Protein AF-0000000086184528 (afdb_homodimer)

Structure (mmCIF, N/CA/C/O backbone):
data_AF-0000000086184528-model_v1
#
loop_
_entity.id
_entity.type
_entity.pdbx_description
1 polymer 'TauD/TfdA-like domain-containing protein'
#
loop_
_atom_site.group_PDB
_atom_site.id
_atom_site.type_symbol
_atom_site.label_atom_id
_atom_site.label_alt_id
_atom_site.label_comp_id
_atom_site.label_asym_id
_atom_site.label_entity_id
_atom_site.label_seq_id
_atom_site.pdbx_PDB_ins_code
_atom_site.Cartn_x
_atom_site.Cartn_y
_atom_site.Cartn_z
_atom_site.occupancy
_atom_site.B_iso_or_equiv
_atom_site.auth_seq_id
_atom_site.auth_comp_id
_atom_site.auth_asym_id
_atom_site.auth_atom_id
_atom_site.pdbx_PDB_model_num
ATOM 1 N N . MET A 1 1 ? 84.062 44.594 -37.469 1 26.33 1 MET A N 1
ATOM 2 C CA . MET A 1 1 ? 83.938 45.656 -36.469 1 26.33 1 MET A CA 1
ATOM 3 C C . MET A 1 1 ? 83.062 45.156 -35.312 1 26.33 1 MET A C 1
ATOM 5 O O . MET A 1 1 ? 81.938 44.75 -35.531 1 26.33 1 MET A O 1
ATOM 9 N N . PRO A 1 2 ? 83.625 44.625 -34.25 1 29.44 2 PRO A N 1
ATOM 10 C CA . PRO A 1 2 ? 83.188 43.688 -33.219 1 29.44 2 PRO A CA 1
ATOM 11 C C . PRO A 1 2 ? 82.25 44.312 -32.188 1 29.44 2 PRO A C 1
ATOM 13 O O . PRO A 1 2 ? 82.562 45.344 -31.594 1 29.44 2 PRO A O 1
ATOM 16 N N . SER A 1 3 ? 81.062 44.469 -32.562 1 26.14 3 SER A N 1
ATOM 17 C CA . SER A 1 3 ? 79.938 45.188 -31.953 1 26.14 3 SER A CA 1
ATOM 18 C C . SER A 1 3 ? 79.812 44.875 -30.469 1 26.14 3 SER A C 1
ATOM 20 O O . SER A 1 3 ? 80.25 43.812 -30.016 1 26.14 3 SER A O 1
ATOM 22 N N . VAL A 1 4 ? 79.562 45.906 -29.656 1 22.11 4 VAL A N 1
ATOM 23 C CA . VAL A 1 4 ? 79.5 46.5 -28.328 1 22.11 4 VAL A CA 1
ATOM 24 C C . VAL A 1 4 ? 78.562 45.75 -27.422 1 22.11 4 VAL A C 1
ATOM 26 O O . VAL A 1 4 ? 77.375 45.75 -27.641 1 22.11 4 VAL A O 1
ATOM 29 N N . ALA A 1 5 ? 78.938 44.562 -26.953 1 26.34 5 ALA A N 1
ATOM 30 C CA . ALA A 1 5 ? 78.188 43.594 -26.125 1 26.34 5 ALA A CA 1
ATOM 31 C C . ALA A 1 5 ? 77.812 44.219 -24.797 1 26.34 5 ALA A C 1
ATOM 33 O O . ALA A 1 5 ? 78.625 44.344 -23.875 1 26.34 5 ALA A O 1
ATOM 34 N N . GLN A 1 6 ? 77.25 45.531 -24.922 1 24.03 6 GLN A N 1
ATOM 35 C CA . GLN A 1 6 ? 77.062 46.219 -23.656 1 24.03 6 GLN A CA 1
ATOM 36 C C . GLN A 1 6 ? 76.375 45.344 -22.625 1 24.03 6 GLN A C 1
ATOM 38 O O . GLN A 1 6 ? 75.375 44.688 -22.953 1 24.03 6 GLN A O 1
ATOM 43 N N . THR A 1 7 ? 77.062 45 -21.594 1 26.27 7 THR A N 1
ATOM 44 C CA . THR A 1 7 ? 76.812 44.188 -20.406 1 26.27 7 THR A CA 1
ATOM 45 C C . THR A 1 7 ? 75.688 44.75 -19.562 1 26.27 7 THR A C 1
ATOM 47 O O . THR A 1 7 ? 75.75 45.844 -19.031 1 26.27 7 THR A O 1
ATOM 50 N N . ILE A 1 8 ? 74.438 44.75 -20.047 1 27.25 8 ILE A N 1
ATOM 51 C CA . ILE A 1 8 ? 73.25 45.312 -19.375 1 27.25 8 ILE A CA 1
ATOM 52 C C . ILE A 1 8 ? 73.188 44.719 -17.969 1 27.25 8 ILE A C 1
ATOM 54 O O . ILE A 1 8 ? 73 43.531 -17.812 1 27.25 8 ILE A O 1
ATOM 58 N N . THR A 1 9 ? 73.938 45.125 -17.062 1 26.94 9 THR A N 1
ATOM 59 C CA . THR A 1 9 ? 74 44.656 -15.695 1 26.94 9 THR A CA 1
ATOM 60 C C . THR A 1 9 ? 72.625 44.906 -15.016 1 26.94 9 THR A C 1
ATOM 62 O O . THR A 1 9 ? 72.375 46.031 -14.602 1 26.94 9 THR A O 1
ATOM 65 N N . GLN A 1 10 ? 71.5 44.688 -15.641 1 26.81 10 GLN A N 1
ATOM 66 C CA . GLN A 1 10 ? 70.25 45.094 -14.992 1 26.81 10 GLN A CA 1
ATOM 67 C C . GLN A 1 10 ? 70.188 44.531 -13.57 1 26.81 10 GLN A C 1
ATOM 69 O O . GLN A 1 10 ? 70.438 43.344 -13.344 1 26.81 10 GLN A O 1
ATOM 74 N N . PRO A 1 11 ? 70.438 45.375 -12.578 1 26.36 11 PRO A N 1
ATOM 75 C CA . PRO A 1 11 ? 70.375 44.906 -11.195 1 26.36 11 PRO A CA 1
ATOM 76 C C . PRO A 1 11 ? 69.125 44.125 -10.914 1 26.36 11 PRO A C 1
ATOM 78 O O . PRO A 1 11 ? 68.062 44.406 -11.508 1 26.36 11 PRO A O 1
ATOM 81 N N . LEU A 1 12 ? 69.188 42.906 -10.578 1 26.33 12 LEU A N 1
ATOM 82 C CA . LEU A 1 12 ? 68.188 41.938 -10.133 1 26.33 12 LEU A CA 1
ATOM 83 C C . LEU A 1 12 ? 67.438 42.469 -8.914 1 26.33 12 LEU A C 1
ATOM 85 O O . LEU A 1 12 ? 68 42.562 -7.828 1 26.33 12 LEU A O 1
ATOM 89 N N . GLU A 1 13 ? 66.75 43.625 -9.023 1 24.5 13 GLU A N 1
ATOM 90 C CA . GLU A 1 13 ? 66 44 -7.848 1 24.5 13 GLU A CA 1
ATOM 91 C C . GLU A 1 13 ? 65.25 42.812 -7.227 1 24.5 13 GLU A C 1
ATOM 93 O O . GLU A 1 13 ? 64.75 41.938 -7.945 1 24.5 13 GLU A O 1
ATOM 98 N N . SER A 1 14 ? 65.625 42.406 -6 1 25.77 14 SER A N 1
ATOM 99 C CA . SER A 1 14 ? 65.062 41.406 -5.059 1 25.77 14 SER A CA 1
ATOM 100 C C . SER A 1 14 ? 63.562 41.562 -4.898 1 25.77 14 SER A C 1
ATOM 102 O O . SER A 1 14 ? 63.094 42.594 -4.422 1 25.77 14 SER A O 1
ATOM 104 N N . LEU A 1 15 ? 62.75 41.188 -5.852 1 25.31 15 LEU A N 1
ATOM 105 C CA . LEU A 1 15 ? 61.312 41.156 -5.742 1 25.31 15 LEU A CA 1
ATOM 106 C C . LEU A 1 15 ? 60.875 40.5 -4.434 1 25.31 15 LEU A C 1
ATOM 108 O O . LEU A 1 15 ? 61.188 39.312 -4.203 1 25.31 15 LEU A O 1
ATOM 112 N N . SER A 1 16 ? 60.875 41.219 -3.305 1 25.23 16 SER A N 1
ATOM 113 C CA . SER A 1 16 ? 60.281 40.781 -2.047 1 25.23 16 SER A CA 1
ATOM 114 C C . SER A 1 16 ? 58.906 40.156 -2.277 1 25.23 16 SER A C 1
ATOM 116 O O . SER A 1 16 ? 58.031 40.75 -2.908 1 25.23 16 SER A O 1
ATOM 118 N N . LEU A 1 17 ? 58.844 38.844 -2.369 1 25.41 17 LEU A N 1
ATOM 119 C CA . LEU A 1 17 ? 57.719 37.906 -2.357 1 25.41 17 LEU A CA 1
ATOM 120 C C . LEU A 1 17 ? 56.688 38.312 -1.326 1 25.41 17 LEU A C 1
ATOM 122 O O . LEU A 1 17 ? 57 38.469 -0.142 1 25.41 17 LEU A O 1
ATOM 126 N N . ARG A 1 18 ? 55.5 38.938 -1.715 1 26.09 18 ARG A N 1
ATOM 127 C CA . ARG A 1 18 ? 54.25 39.438 -1.159 1 26.09 18 ARG A CA 1
ATOM 128 C C . ARG A 1 18 ? 53.75 38.5 -0.055 1 26.09 18 ARG A C 1
ATOM 130 O O . ARG A 1 18 ? 54.219 37.375 0.073 1 26.09 18 ARG A O 1
ATOM 137 N N . GLY A 1 19 ? 52.312 38.625 0.269 1 26.27 19 GLY A N 1
ATOM 138 C CA . GLY A 1 19 ? 51.281 38.688 1.276 1 26.27 19 GLY A CA 1
ATOM 139 C C . GLY A 1 19 ? 50.906 37.344 1.845 1 26.27 19 GLY A C 1
ATOM 140 O O . GLY A 1 19 ? 50.781 36.375 1.106 1 26.27 19 GLY A O 1
ATOM 141 N N . GLN A 1 20 ? 51.312 37.094 3.047 1 29.33 20 GLN A N 1
ATOM 142 C CA . GLN A 1 20 ? 50.812 36.031 3.92 1 29.33 20 GLN A CA 1
ATOM 143 C C . GLN A 1 20 ? 49.281 35.875 3.799 1 29.33 20 GLN A C 1
ATOM 145 O O . GLN A 1 20 ? 48.531 36.812 4.156 1 29.33 20 GLN A O 1
ATOM 150 N N . GLU A 1 21 ? 48.844 35.25 2.754 1 30.41 21 GLU A N 1
ATOM 151 C CA . GLU A 1 21 ? 47.438 34.906 2.822 1 30.41 21 GLU A CA 1
ATOM 152 C C . GLU A 1 21 ? 47.062 34.312 4.184 1 30.41 21 GLU A C 1
ATOM 154 O O . GLU A 1 21 ? 47.719 33.375 4.641 1 30.41 21 GLU A O 1
ATOM 159 N N . ASP A 1 22 ? 46.719 35.219 5.109 1 28.23 22 ASP A N 1
ATOM 160 C CA . ASP A 1 22 ? 46.094 34.75 6.34 1 28.23 22 ASP A CA 1
ATOM 161 C C . ASP A 1 22 ? 45.188 33.562 6.078 1 28.23 22 ASP A C 1
ATOM 163 O O . ASP A 1 22 ? 44.25 33.656 5.27 1 28.23 22 ASP A O 1
ATOM 167 N N . LYS A 1 23 ? 45.688 32.406 6.262 1 32.69 23 LYS A N 1
ATOM 168 C CA . LYS A 1 23 ? 44.875 31.188 6.461 1 32.69 23 LYS A CA 1
ATOM 169 C C . LYS A 1 23 ? 43.719 31.453 7.426 1 32.69 23 LYS A C 1
ATOM 171 O O . LYS A 1 23 ? 43.875 31.297 8.641 1 32.69 23 LYS A O 1
ATOM 176 N N . THR A 1 24 ? 43.125 32.656 7.293 1 31.44 24 THR A N 1
ATOM 177 C CA . THR A 1 24 ? 41.906 32.719 8.086 1 31.44 24 THR A CA 1
ATOM 178 C C . THR A 1 24 ? 41.188 31.375 8.07 1 31.44 24 THR A C 1
ATOM 180 O O . THR A 1 24 ? 41 30.781 7.012 1 31.44 24 THR A O 1
ATOM 183 N N . ALA A 1 25 ? 41.156 30.719 9.125 1 33.81 25 ALA A N 1
ATOM 184 C CA . ALA A 1 25 ? 40.406 29.5 9.477 1 33.81 25 ALA A CA 1
ATOM 185 C C . ALA A 1 25 ? 39 29.531 8.883 1 33.81 25 ALA A C 1
ATOM 187 O O . ALA A 1 25 ? 38.156 30.312 9.328 1 33.81 25 ALA A O 1
ATOM 188 N N . LYS A 1 26 ? 38.969 29.594 7.676 1 34.12 26 LYS A N 1
ATOM 189 C CA . LYS A 1 26 ? 37.688 29.219 7.148 1 34.12 26 LYS A CA 1
ATOM 190 C C . LYS A 1 26 ? 37.062 28.094 7.977 1 34.12 26 LYS A C 1
ATOM 192 O O . LYS A 1 26 ? 37.344 26.906 7.758 1 34.12 26 LYS A O 1
ATOM 197 N N . LYS A 1 27 ? 37.125 28.25 9.281 1 36.69 27 LYS A N 1
ATOM 198 C CA . LYS A 1 27 ? 36.188 27.297 9.906 1 36.69 27 LYS A CA 1
ATOM 199 C C . LYS A 1 27 ? 34.906 27.172 9.109 1 36.69 27 LYS A C 1
ATOM 201 O O . LYS A 1 27 ? 34.094 28.078 9.102 1 36.69 27 LYS A O 1
ATOM 206 N N . SER A 1 28 ? 34.844 26.734 7.996 1 40.84 28 SER A N 1
ATOM 207 C CA . SER A 1 28 ? 33.781 26.422 7.059 1 40.84 28 SER A CA 1
ATOM 208 C C . SER A 1 28 ? 32.562 25.859 7.781 1 40.84 28 SER A C 1
ATOM 210 O O . SER A 1 28 ? 32.594 24.75 8.32 1 40.84 28 SER A O 1
ATOM 212 N N . SER A 1 29 ? 31.875 26.391 8.664 1 48.47 29 SER A N 1
ATOM 213 C CA . SER A 1 29 ? 30.625 25.906 9.25 1 48.47 29 SER A CA 1
ATOM 214 C C . SER A 1 29 ? 29.797 25.141 8.227 1 48.47 29 SER A C 1
ATOM 216 O O . SER A 1 29 ? 29.266 25.734 7.285 1 48.47 29 SER A O 1
ATOM 218 N N . THR A 1 30 ? 30.141 24.062 7.715 1 61.88 30 THR A N 1
ATOM 219 C CA . THR A 1 30 ? 29.734 23.25 6.574 1 61.88 30 THR A CA 1
ATOM 220 C C . THR A 1 30 ? 28.234 22.953 6.641 1 61.88 30 THR A C 1
ATOM 222 O O . THR A 1 30 ? 27.797 22.109 7.41 1 61.88 30 THR A O 1
ATOM 225 N N . SER A 1 31 ? 27.375 23.891 6.383 1 84.44 31 SER A N 1
ATOM 226 C CA . SER A 1 31 ? 25.922 23.766 6.262 1 84.44 31 SER A CA 1
ATOM 227 C C . SER A 1 31 ? 25.547 22.578 5.387 1 84.44 31 SER A C 1
ATOM 229 O O . SER A 1 31 ? 26.156 22.344 4.348 1 84.44 31 SER A O 1
ATOM 231 N N . LEU A 1 32 ? 24.672 21.75 5.938 1 93 32 LEU A N 1
ATOM 232 C CA . LEU A 1 32 ? 24.156 20.625 5.172 1 93 32 LEU A CA 1
ATOM 233 C C . LEU A 1 32 ? 23.234 21.094 4.051 1 93 32 LEU A C 1
ATOM 235 O O . LEU A 1 32 ? 22.844 20.297 3.188 1 93 32 LEU A O 1
ATOM 239 N N . PHE A 1 33 ? 22.969 22.391 4.039 1 96.75 33 PHE A N 1
ATOM 240 C CA . PHE A 1 33 ? 22.031 22.953 3.076 1 96.75 33 PHE A CA 1
ATOM 241 C C . PHE A 1 33 ? 22.75 23.797 2.043 1 96.75 33 PHE A C 1
ATOM 243 O O . PHE A 1 33 ? 23.969 23.984 2.125 1 96.75 33 PHE A O 1
ATOM 250 N N . ASP A 1 34 ? 22.031 24.297 0.979 1 94.94 34 ASP A N 1
ATOM 251 C CA . ASP A 1 34 ? 22.625 25.047 -0.115 1 94.94 34 ASP A CA 1
ATOM 252 C C . ASP A 1 34 ? 22.797 26.516 0.257 1 94.94 34 ASP A C 1
ATOM 254 O O . ASP A 1 34 ? 22.953 27.375 -0.618 1 94.94 34 ASP A O 1
ATOM 258 N N . GLY A 1 35 ? 22.828 26.891 1.453 1 94.5 35 GLY A N 1
ATOM 259 C CA . GLY A 1 35 ? 22.922 28.25 1.982 1 94.5 35 GLY A CA 1
ATOM 260 C C . GLY A 1 35 ? 22.219 28.406 3.314 1 94.5 35 GLY A C 1
ATOM 261 O O . GLY A 1 35 ? 21.969 27.422 4.016 1 94.5 35 GLY A O 1
ATOM 262 N N . GLU A 1 36 ? 22.031 29.688 3.646 1 95.06 36 GLU A N 1
ATOM 263 C CA . GLU A 1 36 ? 21.312 29.969 4.883 1 95.06 36 GLU A CA 1
ATOM 264 C C . GLU A 1 36 ? 19.812 29.875 4.684 1 95.06 36 GLU A C 1
ATOM 266 O O . GLU A 1 36 ? 19.25 30.5 3.791 1 95.06 36 GLU A O 1
ATOM 271 N N . LEU A 1 37 ? 19.203 29.109 5.508 1 97.19 37 LEU A N 1
ATOM 272 C CA . LEU A 1 37 ? 17.75 28.922 5.43 1 97.19 37 LEU A CA 1
ATOM 273 C C . LEU A 1 37 ? 17.016 30.094 6.051 1 97.19 37 LEU A C 1
ATOM 275 O O . LEU A 1 37 ? 17.5 30.703 7.008 1 97.19 37 LEU A O 1
ATOM 279 N N . GLN A 1 38 ? 15.828 30.391 5.516 1 96.12 38 GLN A N 1
ATOM 280 C CA . GLN A 1 38 ? 14.961 31.422 6.07 1 96.12 38 GLN A CA 1
ATOM 281 C C . GLN A 1 38 ? 14.609 31.125 7.523 1 96.12 38 GLN A C 1
ATOM 283 O O . GLN A 1 38 ? 14.477 32.031 8.336 1 96.12 38 GLN A O 1
ATOM 288 N N . VAL A 1 39 ? 14.336 29.875 7.797 1 97 39 VAL A N 1
ATOM 289 C CA . VAL A 1 39 ? 14.023 29.391 9.141 1 97 39 VAL A CA 1
ATOM 290 C C . VAL A 1 39 ? 15.055 28.344 9.562 1 97 39 VAL A C 1
ATOM 292 O O . VAL A 1 39 ? 15.32 27.391 8.828 1 97 39 VAL A O 1
ATOM 295 N N . LYS A 1 40 ? 15.68 28.547 10.727 1 96.5 40 LYS A N 1
ATOM 296 C CA . LYS A 1 40 ? 16.656 27.594 11.234 1 96.5 40 LYS A CA 1
ATOM 297 C C . LYS A 1 40 ? 15.969 26.281 11.648 1 96.5 40 LYS A C 1
ATOM 299 O O . LYS A 1 40 ? 15.039 26.297 12.461 1 96.5 40 LYS A O 1
ATOM 304 N N . PRO A 1 41 ? 16.391 25.172 11.141 1 97.5 41 PRO A N 1
ATOM 305 C CA . PRO A 1 41 ? 15.789 23.906 11.523 1 97.5 41 PRO A CA 1
ATOM 306 C C . PRO A 1 41 ? 15.969 23.578 13.008 1 97.5 41 PRO A C 1
ATOM 308 O O . PRO A 1 41 ? 16.953 24.016 13.617 1 97.5 41 PRO A O 1
ATOM 311 N N . LEU A 1 42 ? 15.023 22.875 13.477 1 98.06 42 LEU A N 1
ATOM 312 C CA . LEU A 1 42 ? 15.133 22.422 14.859 1 98.06 42 LEU A CA 1
ATOM 313 C C . LEU A 1 42 ? 16.109 21.25 14.969 1 98.06 42 LEU A C 1
ATOM 315 O O . LEU A 1 42 ? 16.297 20.5 14.008 1 98.06 42 LEU A O 1
ATOM 319 N N . GLU A 1 43 ? 16.719 21.141 16.156 1 96.81 43 GLU A N 1
ATOM 320 C CA . GLU A 1 43 ? 17.641 20.031 16.422 1 96.81 43 GLU A CA 1
ATOM 321 C C . GLU A 1 43 ? 17.125 19.156 17.562 1 96.81 43 GLU A C 1
ATOM 323 O O . GLU A 1 43 ? 16.562 19.656 18.531 1 96.81 43 GLU A O 1
ATOM 328 N N . PHE A 1 44 ? 17.391 17.922 17.391 1 97.12 44 PHE A N 1
ATOM 329 C CA . PHE A 1 44 ? 17.016 16.984 18.453 1 97.12 44 PHE A CA 1
ATOM 330 C C . PHE A 1 44 ? 17.734 17.328 19.75 1 97.12 44 PHE A C 1
ATOM 332 O O . PHE A 1 44 ? 18.922 17.672 19.734 1 97.12 44 PHE A O 1
ATOM 339 N N . SER A 1 45 ? 17.062 17.234 20.812 1 97.25 45 SER A N 1
ATOM 340 C CA . SER A 1 45 ? 17.672 17.469 22.125 1 97.25 45 SER A CA 1
ATOM 341 C C . SER A 1 45 ? 18.281 16.188 22.688 1 97.25 45 SER A C 1
ATOM 343 O O . SER A 1 45 ? 19.094 16.234 23.594 1 97.25 45 SER A O 1
ATOM 345 N N . GLY A 1 46 ? 17.766 15.008 22.188 1 96.88 46 GLY A N 1
ATOM 346 C CA . GLY A 1 46 ? 18.172 13.719 22.719 1 96.88 46 GLY A CA 1
ATOM 347 C C . GLY A 1 46 ? 17.219 13.172 23.766 1 96.88 46 GLY A C 1
ATOM 348 O O . GLY A 1 46 ? 17.391 12.055 24.25 1 96.88 46 GLY A O 1
ATOM 349 N N . ALA A 1 47 ? 16.203 13.891 24.062 1 97.88 47 ALA A N 1
ATOM 350 C CA . ALA A 1 47 ? 15.258 13.5 25.094 1 97.88 47 ALA A CA 1
ATOM 351 C C . ALA A 1 47 ? 14.438 12.289 24.672 1 97.88 47 ALA A C 1
ATOM 353 O O . ALA A 1 47 ? 13.867 11.586 25.516 1 97.88 47 ALA A O 1
ATOM 354 N N . LEU A 1 48 ? 14.312 12.047 23.375 1 97.88 48 LEU A N 1
ATOM 355 C CA . LEU A 1 48 ? 13.539 10.938 22.828 1 97.88 48 LEU A CA 1
ATOM 356 C C . LEU A 1 48 ? 14.445 9.773 22.453 1 97.88 48 LEU A C 1
ATOM 358 O O . LEU A 1 48 ? 14.391 9.273 21.328 1 97.88 48 LEU A O 1
ATOM 362 N N . SER A 1 49 ? 15.18 9.312 23.391 1 96.44 49 SER A N 1
ATOM 363 C CA . SER A 1 49 ? 16.094 8.211 23.125 1 96.44 49 SER A CA 1
ATOM 364 C C . SER A 1 49 ? 15.344 6.918 22.828 1 96.44 49 SER A C 1
ATOM 366 O O . SER A 1 49 ? 14.297 6.664 23.422 1 96.44 49 SER A O 1
ATOM 368 N N . GLU A 1 50 ? 15.914 6.086 22.016 1 93.94 50 GLU A N 1
ATOM 369 C CA . GLU A 1 50 ? 15.266 4.832 21.641 1 93.94 50 GLU A CA 1
ATOM 370 C C . GLU A 1 50 ? 15.203 3.865 22.812 1 93.94 50 GLU A C 1
ATOM 372 O O . GLU A 1 50 ? 14.305 3.023 22.891 1 93.94 50 GLU A O 1
ATOM 377 N N . SER A 1 51 ? 16.141 3.959 23.703 1 95.12 51 SER A N 1
ATOM 378 C CA . SER A 1 51 ? 16.141 3.104 24.891 1 95.12 51 SER A CA 1
ATOM 379 C C . SER A 1 51 ? 14.969 3.418 25.797 1 95.12 51 SER A C 1
ATOM 381 O O . SER A 1 51 ? 14.336 2.508 26.344 1 95.12 51 SER A O 1
ATOM 383 N N . GLN A 1 52 ? 14.664 4.691 25.953 1 95.25 52 GLN A N 1
ATOM 384 C CA . GLN A 1 52 ? 13.57 5.113 26.828 1 95.25 52 GLN A CA 1
ATOM 385 C C . GLN A 1 52 ? 12.234 5.102 26.094 1 95.25 52 GLN A C 1
ATOM 387 O O . GLN A 1 52 ? 11.188 4.879 26.703 1 95.25 52 GLN A O 1
ATOM 392 N N . TYR A 1 53 ? 12.312 5.348 24.859 1 97.94 53 TYR A N 1
ATOM 393 C CA . TYR A 1 53 ? 11.125 5.387 24.016 1 97.94 53 TYR A CA 1
ATOM 394 C C . TYR A 1 53 ? 11.289 4.492 22.797 1 97.94 53 TYR A C 1
ATOM 396 O O . TYR A 1 53 ? 11.375 4.98 21.656 1 97.94 53 TYR A O 1
ATOM 404 N N . PRO A 1 54 ? 11.227 3.223 23.062 1 97.75 54 PRO A N 1
ATOM 405 C CA . PRO A 1 54 ? 11.453 2.268 21.984 1 97.75 54 PRO A CA 1
ATOM 406 C C . PRO A 1 54 ? 10.422 2.383 20.859 1 97.75 54 PRO A C 1
ATOM 408 O O . PRO A 1 54 ? 9.242 2.639 21.141 1 97.75 54 PRO A O 1
ATOM 411 N N . ARG A 1 55 ? 10.883 2.23 19.672 1 97.25 55 ARG A N 1
ATOM 412 C CA . ARG A 1 55 ? 10.047 2.344 18.484 1 97.25 55 ARG A CA 1
ATOM 413 C C . ARG A 1 55 ? 10.641 1.551 17.312 1 97.25 55 ARG A C 1
ATOM 415 O O . ARG A 1 55 ? 11.812 1.171 17.359 1 97.25 55 ARG A O 1
ATOM 422 N N . GLU A 1 56 ? 9.781 1.264 16.406 1 96 56 GLU A N 1
ATOM 423 C CA . GLU A 1 56 ? 10.188 0.514 15.211 1 96 56 GLU A CA 1
ATOM 424 C C . GLU A 1 56 ? 9.945 1.319 13.938 1 96 56 GLU A C 1
ATOM 426 O O . GLU A 1 56 ? 8.93 2.002 13.812 1 96 56 GLU A O 1
ATOM 431 N N . GLU A 1 57 ? 10.945 1.314 13.07 1 96.44 57 GLU A N 1
ATOM 432 C CA . GLU A 1 57 ? 10.781 1.893 11.742 1 96.44 57 GLU A CA 1
ATOM 433 C C . GLU A 1 57 ? 9.859 1.037 10.875 1 96.44 57 GLU A C 1
ATOM 435 O O . GLU A 1 57 ? 10.094 -0.161 10.703 1 96.44 57 GLU A O 1
ATOM 440 N N . LEU A 1 58 ? 8.844 1.616 10.312 1 96.81 58 LEU A N 1
ATOM 441 C CA . LEU A 1 58 ? 7.883 0.85 9.531 1 96.81 58 LEU A CA 1
ATOM 442 C C . LEU A 1 58 ? 8.359 0.689 8.086 1 96.81 58 LEU A C 1
ATOM 444 O O . LEU A 1 58 ? 8.211 -0.384 7.5 1 96.81 58 LEU A O 1
ATOM 448 N N . THR A 1 59 ? 8.859 1.695 7.449 1 97 59 THR A N 1
ATOM 449 C CA . THR A 1 59 ? 9.547 1.695 6.164 1 97 59 THR A CA 1
ATOM 450 C C . THR A 1 59 ? 10.727 2.664 6.18 1 97 59 THR A C 1
ATOM 452 O O . THR A 1 59 ? 10.758 3.596 6.988 1 97 59 THR A O 1
ATOM 455 N N . PRO A 1 60 ? 11.648 2.447 5.27 1 96.31 60 PRO A N 1
ATOM 456 C CA . PRO A 1 60 ? 12.734 3.428 5.199 1 96.31 60 PRO A CA 1
ATOM 457 C C . PRO A 1 60 ? 12.242 4.828 4.848 1 96.31 60 PRO A C 1
ATOM 459 O O . PRO A 1 60 ? 12.82 5.82 5.305 1 96.31 60 PRO A O 1
ATOM 462 N N . ALA A 1 61 ? 11.148 4.918 4.145 1 97.44 61 ALA A N 1
ATOM 463 C CA . ALA A 1 61 ? 10.672 6.195 3.619 1 97.44 61 ALA A CA 1
ATOM 464 C C . ALA A 1 61 ? 9.93 6.988 4.691 1 97.44 61 ALA A C 1
ATOM 466 O O . ALA A 1 61 ? 10.016 8.219 4.734 1 97.44 61 ALA A O 1
ATOM 467 N N . LEU A 1 62 ? 9.148 6.316 5.5 1 98 62 LEU A N 1
ATOM 468 C CA . LEU A 1 62 ? 8.359 7.047 6.488 1 98 62 LEU A CA 1
ATOM 469 C C . LEU A 1 62 ? 7.82 6.102 7.555 1 98 62 LEU A C 1
ATOM 471 O O . LEU A 1 62 ? 7.828 4.883 7.371 1 98 62 LEU A O 1
ATOM 475 N N . GLY A 1 63 ? 7.5 6.699 8.688 1 98.44 63 GLY A N 1
ATOM 476 C CA . GLY A 1 63 ? 6.703 6.004 9.688 1 98.44 63 GLY A CA 1
ATOM 477 C C . GLY A 1 63 ? 7.539 5.383 10.789 1 98.44 63 GLY A C 1
ATOM 478 O O . GLY A 1 63 ? 8.461 4.613 10.516 1 98.44 63 GLY A O 1
ATOM 479 N N . GLU A 1 64 ? 7.23 5.711 12.008 1 98.25 64 GLU A N 1
ATOM 480 C CA . GLU A 1 64 ? 7.715 5.055 13.219 1 98.25 64 GLU A CA 1
ATOM 481 C C . GLU A 1 64 ? 6.559 4.66 14.133 1 98.25 64 GLU A C 1
ATOM 483 O O . GLU A 1 64 ? 5.582 5.398 14.266 1 98.25 64 GLU A O 1
ATOM 488 N N . ARG A 1 65 ? 6.66 3.498 14.648 1 98.56 65 ARG A N 1
ATOM 489 C CA . ARG A 1 65 ? 5.656 3.062 15.617 1 98.56 65 ARG A CA 1
ATOM 490 C C . ARG A 1 65 ? 6.277 2.834 16.984 1 98.56 65 ARG A C 1
ATOM 492 O O . ARG A 1 65 ? 7.16 1.985 17.141 1 98.56 65 ARG A O 1
ATOM 499 N N . PHE A 1 66 ? 5.812 3.625 17.953 1 98.75 66 PHE A N 1
ATOM 500 C CA . PHE A 1 66 ? 6.285 3.471 19.328 1 98.75 66 PHE A CA 1
ATOM 501 C C . PHE A 1 66 ? 5.711 2.207 19.953 1 98.75 66 PHE A C 1
ATOM 503 O O . PHE A 1 66 ? 4.582 1.812 19.656 1 98.75 66 PHE A O 1
ATOM 510 N N . ASP A 1 67 ? 6.492 1.632 20.875 1 96.94 67 ASP A N 1
ATOM 511 C CA . ASP A 1 67 ? 6.035 0.463 21.625 1 96.94 67 ASP A CA 1
ATOM 512 C C . ASP A 1 67 ? 4.824 0.801 22.484 1 96.94 67 ASP A C 1
ATOM 514 O O . ASP A 1 67 ? 4.621 1.959 22.859 1 96.94 67 ASP A O 1
ATOM 518 N N . ALA A 1 68 ? 4.105 -0.239 22.812 1 94.81 68 ALA A N 1
ATOM 519 C CA . ALA A 1 68 ? 2.859 -0.069 23.562 1 94.81 68 ALA A CA 1
ATOM 520 C C . ALA A 1 68 ? 3.121 0.559 24.938 1 94.81 68 ALA A C 1
ATOM 522 O O . ALA A 1 68 ? 2.24 1.206 25.5 1 94.81 68 ALA A O 1
ATOM 523 N N . GLY A 1 69 ? 4.305 0.417 25.391 1 95.56 69 GLY A N 1
ATOM 524 C CA . GLY A 1 69 ? 4.645 0.951 26.703 1 95.56 69 GLY A CA 1
ATOM 525 C C . GLY A 1 69 ? 4.871 2.451 26.688 1 95.56 69 GLY A C 1
ATOM 526 O O . GLY A 1 69 ? 4.898 3.084 27.75 1 95.56 69 GLY A O 1
ATOM 527 N N . VAL A 1 70 ? 5.07 3.053 25.547 1 97.88 70 VAL A N 1
ATOM 528 C CA . VAL A 1 70 ? 5.246 4.496 25.438 1 97.88 70 VAL A CA 1
ATOM 529 C C . VAL A 1 70 ? 3.887 5.191 25.484 1 97.88 70 VAL A C 1
ATOM 531 O O . VAL A 1 70 ? 3.121 5.129 24.516 1 97.88 70 VAL A O 1
ATOM 534 N N . ARG A 1 71 ? 3.635 5.934 26.578 1 97.19 71 ARG A N 1
ATOM 535 C CA . ARG A 1 71 ? 2.318 6.512 26.828 1 97.19 71 ARG A CA 1
ATOM 536 C C . ARG A 1 71 ? 2.355 8.031 26.703 1 97.19 71 ARG A C 1
ATOM 538 O O . ARG A 1 71 ? 3.064 8.703 27.453 1 97.19 71 ARG A O 1
ATOM 545 N N . LEU A 1 72 ? 1.54 8.555 25.844 1 97.88 72 LEU A N 1
ATOM 546 C CA . LEU A 1 72 ? 1.472 9.992 25.625 1 97.88 72 LEU A CA 1
ATOM 547 C C . LEU A 1 72 ? 0.975 10.711 26.875 1 97.88 72 LEU A C 1
ATOM 549 O O . LEU A 1 72 ? 1.444 11.805 27.188 1 97.88 72 LEU A O 1
ATOM 553 N N . LYS A 1 73 ? 0.039 10.117 27.531 1 96.62 73 LYS A N 1
ATOM 554 C CA . LYS A 1 73 ? -0.502 10.711 28.75 1 96.62 73 LYS A CA 1
ATOM 555 C C . LYS A 1 73 ? 0.593 10.93 29.797 1 96.62 73 LYS A C 1
ATOM 557 O O . LYS A 1 73 ? 0.591 11.938 30.5 1 96.62 73 LYS A O 1
ATOM 562 N N . GLU A 1 74 ? 1.468 9.969 29.938 1 96 74 GLU A N 1
ATOM 563 C CA . GLU A 1 74 ? 2.582 10.078 30.875 1 96 74 GLU A CA 1
ATOM 564 C C . GLU A 1 74 ? 3.539 11.195 30.469 1 96 74 GLU A C 1
ATOM 566 O O . GLU A 1 74 ? 4.07 11.914 31.328 1 96 74 GLU A O 1
ATOM 571 N N . ILE A 1 75 ? 3.764 11.328 29.188 1 96.88 75 ILE A N 1
ATOM 572 C CA . ILE A 1 75 ? 4.625 12.391 28.688 1 96.88 75 ILE A CA 1
ATOM 573 C C . ILE A 1 75 ? 4.004 13.75 29 1 96.88 75 ILE A C 1
ATOM 575 O O . ILE A 1 75 ? 4.695 14.664 29.453 1 96.88 75 ILE A O 1
ATOM 579 N N . LEU A 1 76 ? 2.709 13.906 28.828 1 95.81 76 LEU A N 1
ATOM 580 C CA . LEU A 1 76 ? 1.988 15.148 29.078 1 95.81 76 LEU A CA 1
ATOM 581 C C . LEU A 1 76 ? 1.994 15.5 30.562 1 95.81 76 LEU A C 1
ATOM 583 O O . LEU A 1 76 ? 1.815 16.672 30.922 1 95.81 76 LEU A O 1
ATOM 587 N N . ALA A 1 77 ? 2.193 14.516 31.453 1 95.75 77 ALA A N 1
ATOM 588 C CA . ALA A 1 77 ? 2.139 14.719 32.906 1 95.75 77 ALA A CA 1
ATOM 589 C C . ALA A 1 77 ? 3.508 15.102 33.438 1 95.75 77 ALA A C 1
ATOM 591 O O . ALA A 1 77 ? 3.625 15.508 34.594 1 95.75 77 ALA A O 1
ATOM 592 N N . LEU A 1 78 ? 4.504 15.016 32.656 1 96.88 78 LEU A N 1
ATOM 593 C CA . LEU A 1 78 ? 5.848 15.359 33.094 1 96.88 78 LEU A CA 1
ATOM 594 C C 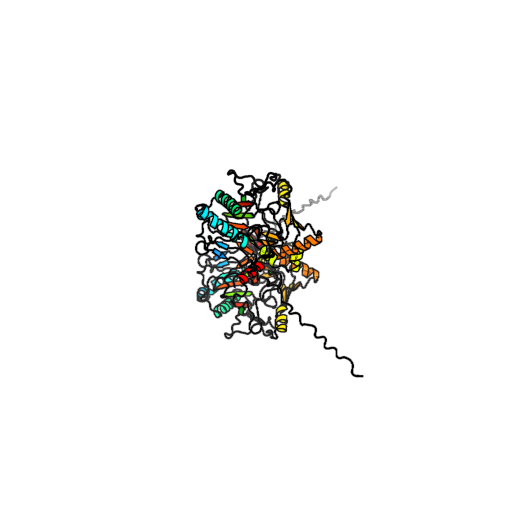. LEU A 1 78 ? 5.961 16.859 33.375 1 96.88 78 LEU A C 1
ATOM 596 O O . LEU A 1 78 ? 5.164 17.641 32.875 1 96.88 78 LEU A O 1
ATOM 600 N N . PRO A 1 79 ? 7.004 17.203 34.188 1 97.62 79 PRO A N 1
ATOM 601 C CA . PRO A 1 79 ? 7.277 18.641 34.312 1 97.62 79 PRO A CA 1
ATOM 602 C C . PRO A 1 79 ? 7.484 19.312 32.969 1 97.62 79 PRO A C 1
ATOM 604 O O . PRO A 1 79 ? 8.062 18.719 32.062 1 97.62 79 PRO A O 1
ATOM 607 N N . LYS A 1 80 ? 7.078 20.484 32.875 1 96.44 80 LYS A N 1
ATOM 608 C CA . LYS A 1 80 ? 6.969 21.188 31.594 1 96.44 80 LYS A CA 1
ATOM 609 C C . LYS A 1 80 ? 8.273 21.109 30.812 1 96.44 80 LYS A C 1
ATOM 611 O O . LYS A 1 80 ? 8.273 20.75 29.641 1 96.44 80 LYS A O 1
ATOM 616 N N . GLU A 1 81 ? 9.367 21.406 31.406 1 96.75 81 GLU A N 1
ATOM 617 C CA . GLU A 1 81 ? 10.648 21.438 30.719 1 96.75 81 GLU A CA 1
ATOM 618 C C . GLU A 1 81 ? 11 20.078 30.156 1 96.75 81 GLU A C 1
ATOM 620 O O . GLU A 1 81 ? 11.438 19.953 29 1 96.75 81 GLU A O 1
ATOM 625 N N . GLU A 1 82 ? 10.797 19.078 31 1 96.88 82 GLU A N 1
ATOM 626 C CA . GLU A 1 82 ? 11.094 17.703 30.578 1 96.88 82 GLU A CA 1
ATOM 627 C C . GLU A 1 82 ? 10.133 17.234 29.5 1 96.88 82 GLU A C 1
ATOM 629 O O . GLU A 1 82 ? 10.555 16.672 28.484 1 96.88 82 GLU A O 1
ATOM 634 N N . GLY A 1 83 ? 8.906 17.484 29.719 1 97.69 83 GLY A N 1
ATOM 635 C CA . GLY A 1 83 ? 7.895 17.125 28.75 1 97.69 83 GLY A CA 1
ATOM 636 C C . GLY A 1 83 ? 8.07 17.828 27.406 1 97.69 83 GLY A C 1
ATOM 637 O O . GLY A 1 83 ? 7.945 17.203 26.359 1 97.69 83 GLY A O 1
ATOM 638 N N . ASP A 1 84 ? 8.406 19.078 27.516 1 98.31 84 ASP A N 1
ATOM 639 C CA . ASP A 1 84 ? 8.594 19.875 26.312 1 98.31 84 ASP A CA 1
ATOM 640 C C . ASP A 1 84 ? 9.773 19.359 25.484 1 98.31 84 ASP A C 1
ATOM 642 O O . ASP A 1 84 ? 9.734 19.391 24.25 1 98.31 84 ASP A O 1
ATOM 646 N N . ALA A 1 85 ? 10.789 18.938 26.156 1 98.5 85 ALA A N 1
ATOM 647 C CA . ALA A 1 85 ? 11.945 18.422 25.438 1 98.5 85 ALA A CA 1
ATOM 648 C C . ALA A 1 85 ? 11.578 17.172 24.641 1 98.5 85 ALA A C 1
ATOM 650 O O . ALA A 1 85 ? 11.977 17.016 23.484 1 98.5 85 ALA A O 1
ATOM 651 N N . ILE A 1 86 ? 10.82 16.312 25.234 1 98.56 86 ILE A N 1
ATOM 652 C CA . ILE A 1 86 ? 10.391 15.078 24.594 1 98.56 86 ILE A CA 1
ATOM 653 C C . ILE A 1 86 ? 9.445 15.398 23.438 1 98.56 86 ILE A C 1
ATOM 655 O O . ILE A 1 86 ? 9.625 14.898 22.312 1 98.56 86 ILE A O 1
ATOM 659 N N . LEU A 1 87 ? 8.508 16.25 23.688 1 98.75 87 LEU A N 1
ATOM 660 C CA . LEU A 1 87 ? 7.512 16.578 22.672 1 98.75 87 LEU A CA 1
ATOM 661 C C . LEU A 1 87 ? 8.148 17.312 21.5 1 98.75 87 LEU A C 1
ATOM 663 O O . LEU A 1 87 ? 7.73 17.156 20.344 1 98.75 87 LEU A O 1
ATOM 667 N N . ARG A 1 88 ? 9.078 18.156 21.766 1 98.75 88 ARG A N 1
ATOM 668 C CA . ARG A 1 88 ? 9.805 18.812 20.688 1 98.75 88 ARG A CA 1
ATOM 669 C C . ARG A 1 88 ? 10.523 17.797 19.812 1 98.75 88 ARG A C 1
ATOM 671 O O . ARG A 1 88 ? 10.477 17.891 18.578 1 98.75 88 ARG A O 1
ATOM 678 N N . ASP A 1 89 ? 11.148 16.844 20.453 1 98.81 89 ASP A N 1
ATOM 679 C CA . ASP A 1 89 ? 11.805 15.781 19.703 1 98.81 89 ASP A CA 1
ATOM 680 C C . ASP A 1 89 ? 10.789 14.953 18.906 1 98.81 89 ASP A C 1
ATOM 682 O O . ASP A 1 89 ? 11.07 14.516 17.797 1 98.81 89 ASP A O 1
ATOM 686 N N . VAL A 1 90 ? 9.633 14.734 19.469 1 98.81 90 VAL A N 1
ATOM 687 C CA . VAL A 1 90 ? 8.562 14.039 18.75 1 98.81 90 VAL A CA 1
ATOM 688 C C . VAL A 1 90 ? 8.148 14.852 17.531 1 98.81 90 VAL A C 1
ATOM 690 O O . VAL A 1 90 ? 7.977 14.305 16.438 1 98.81 90 VAL A O 1
ATOM 693 N N . ALA A 1 91 ? 8.047 16.188 17.703 1 98.88 91 ALA A N 1
ATOM 694 C CA . ALA A 1 91 ? 7.691 17.062 16.578 1 98.88 91 ALA A CA 1
ATOM 695 C C . ALA A 1 91 ? 8.727 16.969 15.461 1 98.88 91 ALA A C 1
ATOM 697 O O . ALA A 1 91 ? 8.367 16.922 14.281 1 98.88 91 ALA A O 1
ATOM 698 N N . ILE A 1 92 ? 9.953 16.953 15.836 1 98.81 92 ILE A N 1
ATOM 699 C CA . ILE A 1 92 ? 11.031 16.844 14.859 1 98.81 92 ILE A CA 1
ATOM 700 C C . ILE A 1 92 ? 10.961 15.484 14.172 1 98.81 92 ILE A C 1
ATOM 702 O O . ILE A 1 92 ? 11.07 15.398 12.945 1 98.81 92 ILE A O 1
ATOM 706 N N . LEU A 1 93 ? 10.742 14.422 14.969 1 98.81 93 LEU A N 1
ATOM 707 C CA . LEU A 1 93 ? 10.672 13.07 14.414 1 98.81 93 LEU A CA 1
ATOM 708 C C . LEU A 1 93 ? 9.531 12.953 13.406 1 98.81 93 LEU A C 1
ATOM 710 O O . LEU A 1 93 ? 9.719 12.422 12.312 1 98.81 93 LEU A O 1
ATOM 714 N N . ILE A 1 94 ? 8.398 13.492 13.766 1 98.88 94 ILE A N 1
ATOM 715 C CA . ILE A 1 94 ? 7.238 13.453 12.883 1 98.88 94 ILE A CA 1
ATOM 716 C C . ILE A 1 94 ? 7.551 14.219 11.594 1 98.88 94 ILE A C 1
ATOM 718 O O . ILE A 1 94 ? 7.215 13.758 10.5 1 98.88 94 ILE A O 1
ATOM 722 N N . SER A 1 95 ? 8.172 15.312 11.727 1 98.88 95 SER A N 1
ATOM 723 C CA . SER A 1 95 ? 8.469 16.156 10.578 1 98.88 95 SER A CA 1
ATOM 724 C C . SER A 1 95 ? 9.5 15.523 9.664 1 98.88 95 SER A C 1
ATOM 726 O O . SER A 1 95 ? 9.555 15.82 8.469 1 98.88 95 SER A O 1
ATOM 728 N N . TYR A 1 96 ? 10.297 14.68 10.219 1 98.75 96 TYR A N 1
ATOM 729 C CA . TYR A 1 96 ? 11.32 13.984 9.445 1 98.75 96 TYR A CA 1
ATOM 730 C C . TYR A 1 96 ? 10.789 12.688 8.867 1 98.75 96 TYR A C 1
ATOM 732 O O . TYR A 1 96 ? 11.031 12.367 7.699 1 98.75 96 TYR A O 1
ATOM 740 N N . ARG A 1 97 ? 9.977 11.938 9.648 1 98.69 97 ARG A N 1
ATOM 741 C CA . ARG A 1 97 ? 9.531 10.594 9.289 1 98.69 97 ARG A CA 1
ATOM 742 C C . ARG A 1 97 ? 8.102 10.617 8.758 1 98.69 97 ARG A C 1
ATOM 744 O O . ARG A 1 97 ? 7.59 9.586 8.312 1 98.69 97 ARG A O 1
ATOM 751 N N . GLY A 1 98 ? 7.504 11.727 8.797 1 98.81 98 GLY A N 1
ATOM 752 C CA . GLY A 1 98 ? 6.195 11.93 8.203 1 98.81 98 GLY A CA 1
ATOM 753 C C . GLY A 1 98 ? 5.055 11.609 9.148 1 98.81 98 GLY A C 1
ATOM 754 O O . GLY A 1 98 ? 4.117 12.398 9.289 1 98.81 98 GLY A O 1
ATOM 755 N N . VAL A 1 99 ? 5.094 10.453 9.828 1 98.94 99 VAL A N 1
ATOM 756 C CA . VAL A 1 99 ? 4.012 10 10.695 1 98.94 99 VAL A CA 1
ATOM 757 C C . VAL A 1 99 ? 4.574 9.086 11.781 1 98.94 99 VAL A C 1
ATOM 759 O O . VAL A 1 99 ? 5.512 8.32 11.539 1 98.94 99 VAL A O 1
ATOM 762 N N . VAL A 1 100 ? 4.016 9.188 12.992 1 98.94 100 VAL A N 1
ATOM 763 C CA . VAL A 1 100 ? 4.332 8.266 14.07 1 98.94 100 VAL A CA 1
ATOM 764 C C . VAL A 1 100 ? 3.045 7.66 14.633 1 98.94 100 VAL A C 1
ATOM 766 O O . VAL A 1 100 ? 1.97 8.25 14.508 1 98.94 100 VAL A O 1
ATOM 769 N N . PHE A 1 101 ? 3.215 6.48 15.211 1 98.88 101 PHE A N 1
ATOM 770 C CA . PHE A 1 101 ? 2.076 5.762 15.766 1 98.88 101 PHE A CA 1
ATOM 771 C C . PHE A 1 101 ? 2.334 5.371 17.219 1 98.88 101 PHE A C 1
ATOM 773 O O . PHE A 1 101 ? 3.443 4.969 17.562 1 98.88 101 PHE A O 1
ATOM 780 N N . PHE A 1 102 ? 1.35 5.582 18.062 1 98.81 102 PHE A N 1
ATOM 781 C CA . PHE A 1 102 ? 1.332 5.113 19.438 1 98.81 102 PHE A CA 1
ATOM 782 C C . PHE A 1 102 ? 0.241 4.07 19.641 1 98.81 102 PHE A C 1
ATOM 784 O O . PHE A 1 102 ? -0.896 4.262 19.203 1 98.81 102 PHE A O 1
ATOM 791 N N . GLN A 1 103 ? 0.588 3.004 20.297 1 98.31 103 GLN A N 1
ATOM 792 C CA . GLN A 1 103 ? -0.321 1.87 20.422 1 98.31 103 GLN A CA 1
ATOM 793 C C . GLN A 1 103 ? -1.133 1.963 21.719 1 98.31 103 GLN A C 1
ATOM 795 O O . GLN A 1 103 ? -0.614 2.379 22.75 1 98.31 103 GLN A O 1
ATOM 800 N N . ASP A 1 104 ? -2.4 1.677 21.625 1 97.62 104 ASP A N 1
ATOM 801 C CA . ASP A 1 104 ? -3.297 1.409 22.75 1 97.62 104 ASP A CA 1
ATOM 802 C C . ASP A 1 104 ? -3.277 2.557 23.75 1 97.62 104 ASP A C 1
ATOM 804 O O . ASP A 1 104 ? -3.033 2.342 24.953 1 97.62 104 ASP A O 1
ATOM 808 N N . GLN A 1 105 ? -3.469 3.738 23.281 1 98.06 105 GLN A N 1
ATOM 809 C CA . GLN A 1 105 ? -3.492 4.926 24.125 1 98.06 105 GLN A CA 1
ATOM 810 C C . GLN A 1 105 ? -4.871 5.125 24.75 1 98.06 105 GLN A C 1
ATOM 812 O O . GLN A 1 105 ? -5.473 6.191 24.609 1 98.06 105 GLN A O 1
ATOM 817 N N . HIS A 1 106 ? -5.371 4.168 25.453 1 95.94 106 HIS A N 1
ATOM 818 C CA . HIS A 1 106 ? -6.742 4.121 25.953 1 95.94 106 HIS A CA 1
ATOM 819 C C . HIS A 1 106 ? -6.969 5.152 27.047 1 95.94 106 HIS A C 1
ATOM 821 O O . HIS A 1 106 ? -8.109 5.48 27.375 1 95.94 106 HIS A O 1
ATOM 827 N N . ASP A 1 107 ? -5.934 5.703 27.625 1 95 107 ASP A N 1
ATOM 828 C CA . ASP A 1 107 ? -6.059 6.656 28.734 1 95 107 ASP A CA 1
ATOM 829 C C . ASP A 1 107 ? -6.176 8.086 28.203 1 95 107 ASP A C 1
ATOM 831 O O . ASP A 1 107 ? -6.422 9.016 28.984 1 95 107 ASP A O 1
ATOM 835 N N . LEU A 1 108 ? -5.973 8.328 26.969 1 94.69 108 LEU A N 1
ATOM 836 C CA . LEU A 1 108 ? -6.078 9.664 26.375 1 94.69 108 LEU A CA 1
ATOM 837 C C . LEU A 1 108 ? -7.539 10.055 26.172 1 94.69 108 LEU A C 1
ATOM 839 O O . LEU A 1 108 ? -8.32 9.273 25.625 1 94.69 108 LEU A O 1
ATOM 843 N N . LYS A 1 109 ? -7.871 11.203 26.625 1 90.56 109 LYS A N 1
ATOM 844 C CA . LYS A 1 109 ? -9.18 11.789 26.375 1 90.56 109 LYS A CA 1
ATOM 845 C C . LYS A 1 109 ? -9.133 12.734 25.172 1 90.56 109 LYS A C 1
ATOM 847 O O . LYS A 1 109 ? -8.055 13.117 24.719 1 90.56 109 LYS A O 1
ATOM 852 N N . LYS A 1 110 ? -10.297 13.039 24.703 1 88.75 110 LYS A N 1
ATOM 853 C CA . LYS A 1 110 ? -10.398 13.914 23.531 1 88.75 110 LYS A CA 1
ATOM 854 C C . LYS A 1 110 ? -9.688 15.242 23.766 1 88.75 110 LYS A C 1
ATOM 856 O O . LYS A 1 110 ? -9.008 15.758 22.875 1 88.75 110 LYS A O 1
ATOM 861 N N . GLU A 1 111 ? -9.852 15.766 24.922 1 89.56 111 GLU A N 1
ATOM 862 C CA . GLU A 1 111 ? -9.242 17.047 25.25 1 89.56 111 GLU A CA 1
ATOM 863 C C . GLU A 1 111 ? -7.719 16.953 25.266 1 89.56 111 GLU A C 1
ATOM 865 O O . GLU A 1 111 ? -7.027 17.906 24.922 1 89.56 111 GLU A O 1
ATOM 870 N N . ASP A 1 112 ? -7.223 15.797 25.641 1 93.25 112 ASP A N 1
ATOM 871 C CA . ASP A 1 112 ? -5.781 15.578 25.656 1 93.25 112 ASP A CA 1
ATOM 872 C C . ASP A 1 112 ? -5.195 15.68 24.25 1 93.25 112 ASP A C 1
ATOM 874 O O . ASP A 1 112 ? -4.098 16.203 24.078 1 93.25 112 ASP A O 1
ATOM 878 N N . ILE A 1 113 ? -5.91 15.195 23.297 1 94.62 113 ILE A N 1
ATOM 879 C CA . ILE A 1 113 ? -5.426 15.188 21.922 1 94.62 113 ILE A CA 1
ATOM 880 C C . ILE A 1 113 ? -5.34 16.609 21.391 1 94.62 113 ILE A C 1
ATOM 882 O O . ILE A 1 113 ? -4.402 16.969 20.672 1 94.62 113 ILE A O 1
ATOM 886 N N . GLY A 1 114 ? -6.309 17.438 21.75 1 93.38 114 GLY A N 1
ATOM 887 C CA . GLY A 1 114 ? -6.254 18.844 21.391 1 93.38 114 GLY A CA 1
ATOM 888 C C . GLY A 1 114 ? -5.078 19.578 22 1 93.38 114 GLY A C 1
ATOM 889 O O . GLY A 1 114 ? -4.383 20.328 21.312 1 93.38 114 GLY A O 1
ATOM 890 N N . ARG A 1 115 ? -4.883 19.344 23.266 1 93.62 115 ARG A N 1
ATOM 891 C CA . ARG A 1 115 ? -3.771 19.984 23.969 1 93.62 115 ARG A CA 1
ATOM 892 C C . ARG A 1 115 ? -2.434 19.547 23.391 1 93.62 115 ARG A C 1
ATOM 894 O O . ARG A 1 115 ? -1.518 20.359 23.234 1 93.62 115 ARG A O 1
ATOM 901 N N . LEU A 1 116 ? -2.414 18.297 23.125 1 97.25 116 LEU A N 1
ATOM 902 C CA . LEU A 1 116 ? -1.195 17.75 22.531 1 97.25 116 LEU A CA 1
ATOM 903 C C . LEU A 1 116 ? -0.916 18.391 21.172 1 97.25 116 LEU A C 1
ATOM 905 O O . LEU A 1 116 ? 0.222 18.766 20.875 1 97.25 116 LEU A O 1
ATOM 909 N N . ALA A 1 117 ? -1.912 18.516 20.344 1 97.44 117 ALA A N 1
ATOM 910 C CA . ALA A 1 117 ? -1.754 19.125 19.031 1 97.44 117 ALA A CA 1
ATOM 911 C C . ALA A 1 117 ? -1.23 20.562 19.141 1 97.44 117 ALA A C 1
ATOM 913 O O . ALA A 1 117 ? -0.289 20.938 18.453 1 97.44 117 ALA A O 1
ATOM 914 N N . LEU A 1 118 ? -1.836 21.297 20.031 1 96.12 118 LEU A N 1
ATOM 915 C CA . LEU A 1 118 ? -1.429 22.688 20.25 1 96.12 118 LEU A CA 1
ATOM 916 C C . LEU A 1 118 ? 0.02 22.766 20.719 1 96.12 118 LEU A C 1
ATOM 918 O O . LEU A 1 118 ? 0.799 23.578 20.203 1 96.12 118 LEU A O 1
ATOM 922 N N . ARG A 1 119 ? 0.335 21.938 21.656 1 97.38 119 ARG A N 1
ATOM 923 C CA . ARG A 1 119 ? 1.677 21.969 22.234 1 97.38 119 ARG A CA 1
ATOM 924 C C . ARG A 1 119 ? 2.723 21.562 21.203 1 97.38 119 ARG A C 1
ATOM 926 O O . ARG A 1 119 ? 3.783 22.172 21.094 1 97.38 119 ARG A O 1
ATOM 933 N N . LEU A 1 120 ? 2.48 20.5 20.469 1 98.62 120 LEU A N 1
ATOM 934 C CA . LEU A 1 120 ? 3.383 20.094 19.406 1 98.62 120 LEU A CA 1
ATOM 935 C C . LEU A 1 120 ? 3.602 21.219 18.406 1 98.62 120 LEU A C 1
ATOM 937 O O . LEU A 1 120 ? 4.73 21.469 17.984 1 98.62 120 LEU A O 1
ATOM 941 N N . GLY A 1 121 ? 2.506 21.859 18 1 98.56 121 GLY A N 1
ATOM 942 C CA . GLY A 1 121 ? 2.615 22.984 17.094 1 98.56 121 GLY A CA 1
ATOM 943 C C . GLY A 1 121 ? 3.508 24.094 17.625 1 98.56 121 GLY A C 1
ATOM 944 O O . GLY A 1 121 ? 4.336 24.641 16.891 1 98.56 121 GLY A O 1
ATOM 945 N N . GLU A 1 122 ? 3.328 24.422 18.875 1 98.38 122 GLU A N 1
ATOM 946 C CA . GLU A 1 122 ? 4.141 25.469 19.516 1 98.38 122 GLU A CA 1
ATOM 947 C C . GLU A 1 122 ? 5.617 25.094 19.5 1 98.38 122 GLU A C 1
ATOM 949 O O . GLU A 1 122 ? 6.473 25.891 19.141 1 98.38 122 GLU A O 1
ATOM 954 N N . LEU A 1 123 ? 5.852 23.891 19.891 1 98.5 123 LEU A N 1
ATOM 955 C CA . LEU A 1 123 ? 7.223 23.422 20.031 1 98.5 123 LEU A CA 1
ATOM 956 C C . LEU A 1 123 ? 7.879 23.234 18.656 1 98.5 123 LEU A C 1
ATOM 958 O O . LEU A 1 123 ? 9.109 23.188 18.562 1 98.5 123 LEU A O 1
ATOM 962 N N . ALA A 1 124 ? 7.035 23.141 17.625 1 98.5 124 ALA A N 1
ATOM 963 C CA . ALA A 1 124 ? 7.535 23.016 16.266 1 98.5 124 ALA A CA 1
ATOM 964 C C . ALA A 1 124 ? 7.734 24.391 15.633 1 98.5 124 ALA A C 1
ATOM 966 O O . ALA A 1 124 ? 8.25 24.516 14.516 1 98.5 124 ALA A O 1
ATOM 967 N N . GLY A 1 125 ? 7.32 25.438 16.281 1 97.81 125 GLY A N 1
ATOM 968 C CA . GLY A 1 125 ? 7.551 26.797 15.805 1 97.81 125 GLY A CA 1
ATOM 969 C C . GLY A 1 125 ? 6.398 27.344 14.992 1 97.81 125 GLY A C 1
ATOM 970 O O . GLY A 1 125 ? 6.598 28.203 14.125 1 97.81 125 GLY A O 1
ATOM 971 N N . LYS A 1 126 ? 5.227 26.922 15.203 1 97.81 126 LYS A N 1
ATOM 972 C CA . LYS A 1 126 ? 4.082 27.469 14.477 1 97.81 126 LYS A CA 1
ATOM 973 C C . LYS A 1 126 ? 3.916 28.953 14.766 1 97.81 126 LYS A C 1
ATOM 975 O O . LYS A 1 126 ? 4.348 29.453 15.812 1 97.81 126 LYS A O 1
ATOM 980 N N . PRO A 1 127 ? 3.244 29.703 13.82 1 97.62 127 PRO A N 1
ATOM 981 C CA . PRO A 1 127 ? 2.91 31.094 14.148 1 97.62 127 PRO A CA 1
ATOM 982 C C . PRO A 1 127 ? 2.016 31.203 15.383 1 97.62 127 PRO A C 1
ATOM 984 O O . PRO A 1 127 ? 1.189 30.328 15.633 1 97.62 127 PRO A O 1
ATOM 987 N N . GLU A 1 128 ? 2.127 32.344 16.062 1 96.81 128 GLU A N 1
ATOM 988 C CA . GLU A 1 128 ? 1.376 32.562 17.297 1 96.81 128 GLU A CA 1
ATOM 989 C C . GLU A 1 128 ? -0.127 32.562 17.031 1 96.81 128 GLU A C 1
ATOM 991 O O . GLU A 1 128 ? -0.916 32.125 17.875 1 96.81 128 GLU A O 1
ATOM 996 N N . ASP A 1 129 ? -0.483 32.969 15.883 1 96.69 129 ASP A N 1
ATOM 997 C CA . ASP A 1 129 ? -1.906 33.125 15.594 1 96.69 129 ASP A CA 1
ATOM 998 C C . ASP A 1 129 ? -2.482 31.844 14.984 1 96.69 129 ASP A C 1
ATOM 1000 O O . ASP A 1 129 ? -3.648 31.812 14.578 1 96.69 129 ASP A O 1
ATOM 1004 N N . SER A 1 130 ? -1.694 30.828 14.836 1 96.56 130 SER A N 1
ATOM 1005 C CA . SER A 1 130 ? -2.17 29.516 14.438 1 96.56 130 SER A CA 1
ATOM 1006 C C . SER A 1 130 ? -2.621 28.703 15.641 1 96.56 130 SER 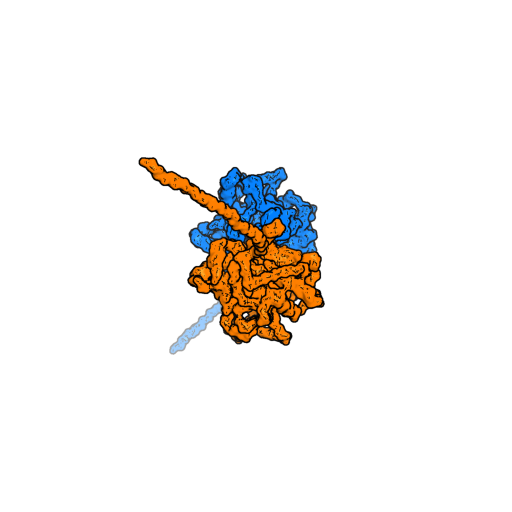A C 1
ATOM 1008 O O . SER A 1 130 ? -1.875 28.547 16.609 1 96.56 130 SER A O 1
ATOM 1010 N N . THR A 1 131 ? -3.816 28.188 15.602 1 95.81 131 THR A N 1
ATOM 1011 C CA . THR A 1 131 ? -4.398 27.375 16.672 1 95.81 131 THR A CA 1
ATOM 1012 C C . THR A 1 131 ? -5.035 26.109 16.109 1 95.81 131 THR A C 1
ATOM 1014 O O . THR A 1 131 ? -4.609 25.609 15.07 1 95.81 131 THR A O 1
ATOM 1017 N N . LEU A 1 132 ? -5.961 25.516 16.875 1 94.62 132 LEU A N 1
ATOM 1018 C CA . LEU A 1 132 ? -6.625 24.312 16.391 1 94.62 132 LEU A CA 1
ATOM 1019 C C . LEU A 1 132 ? -7.598 24.641 15.266 1 94.62 132 LEU A C 1
ATOM 1021 O O . LEU A 1 132 ? -8.32 25.641 15.336 1 94.62 132 LEU A O 1
ATOM 1025 N N . HIS A 1 133 ? -7.562 23.844 14.273 1 94.12 133 HIS A N 1
ATOM 1026 C CA . HIS A 1 133 ? -8.422 24.031 13.109 1 94.12 133 HIS A CA 1
ATOM 1027 C C . HIS A 1 133 ? -9.859 23.641 13.414 1 94.12 133 HIS A C 1
ATOM 1029 O O . HIS A 1 133 ? -10.102 22.625 14.094 1 94.12 133 HIS A O 1
ATOM 1035 N N . ILE A 1 134 ? -10.727 24.375 12.883 1 89.19 134 ILE A N 1
ATOM 1036 C CA . ILE A 1 134 ? -12.148 24.031 12.852 1 89.19 134 ILE A CA 1
ATOM 1037 C C . ILE A 1 134 ? -12.578 23.734 11.422 1 89.19 134 ILE A C 1
ATOM 1039 O O . ILE A 1 134 ? -12.523 24.609 10.555 1 89.19 134 ILE A O 1
ATOM 1043 N N . HIS A 1 135 ? -13.016 22.531 11.211 1 87 135 HIS A N 1
ATOM 1044 C CA . HIS A 1 135 ? -13.398 22.141 9.852 1 87 135 HIS A CA 1
ATOM 1045 C C . HIS A 1 135 ? -14.602 22.953 9.375 1 87 135 HIS A C 1
ATOM 1047 O O . HIS A 1 135 ? -15.547 23.172 10.133 1 87 135 HIS A O 1
ATOM 1053 N N . PRO A 1 136 ? -14.641 23.281 8.141 1 86.12 136 PRO A N 1
ATOM 1054 C CA . PRO A 1 136 ? -15.727 24.141 7.652 1 86.12 136 PRO A CA 1
ATOM 1055 C C . PRO A 1 136 ? -17.094 23.5 7.797 1 86.12 136 PRO A C 1
ATOM 1057 O O . PRO A 1 136 ? -18.109 24.203 7.879 1 86.12 136 PRO A O 1
ATOM 1060 N N . THR A 1 137 ? -17.125 22.203 7.809 1 79.38 137 THR A N 1
ATOM 1061 C CA . THR A 1 137 ? -18.406 21.516 7.844 1 79.38 137 THR A CA 1
ATOM 1062 C C . THR A 1 137 ? -18.828 21.203 9.281 1 79.38 137 THR A C 1
ATOM 1064 O O . THR A 1 137 ? -19.891 20.625 9.516 1 79.38 137 THR A O 1
ATOM 1067 N N . GLN A 1 138 ? -17.969 21.531 10.219 1 75.56 138 GLN A N 1
ATOM 1068 C CA . GLN A 1 138 ? -18.25 21.094 11.586 1 75.56 138 GLN A CA 1
ATOM 1069 C C . GLN A 1 138 ? -18.672 22.281 12.453 1 75.56 138 GLN A C 1
ATOM 1071 O O . GLN A 1 138 ? -18.266 23.422 12.203 1 75.56 138 GLN A O 1
ATOM 1076 N N . LYS A 1 139 ? -19.578 21.781 13.367 1 65.56 139 LYS A N 1
ATOM 1077 C CA . LYS A 1 139 ? -19.906 22.703 14.438 1 65.56 139 LYS A CA 1
ATOM 1078 C C . LYS A 1 139 ? -19.016 22.484 15.656 1 65.56 139 LYS A C 1
ATOM 1080 O O . LYS A 1 139 ? -18.484 21.391 15.859 1 65.56 139 LYS A O 1
ATOM 1085 N N . LEU A 1 140 ? -18.578 23.578 16.281 1 59.16 140 LEU A N 1
ATOM 1086 C CA . LEU A 1 140 ? -17.703 23.516 17.453 1 59.16 140 LEU A CA 1
ATOM 1087 C C . LEU A 1 140 ? -18.312 22.625 18.531 1 59.16 140 LEU A C 1
ATOM 1089 O O . LEU A 1 140 ? -19.531 22.547 18.672 1 59.16 140 LEU A O 1
ATOM 1093 N N . THR A 1 141 ? -17.406 21.781 19.094 1 56.66 141 THR A N 1
ATOM 1094 C CA . THR A 1 141 ? -17.844 20.938 20.203 1 56.66 141 THR A CA 1
ATOM 1095 C C . THR A 1 141 ? -18.219 21.797 21.406 1 56.66 141 THR A C 1
ATOM 1097 O O . THR A 1 141 ? -17.938 23 21.438 1 56.66 141 THR A O 1
ATOM 1100 N N . GLU A 1 142 ? -18.875 21.109 22.359 1 49.5 142 GLU A N 1
ATOM 1101 C CA . GLU A 1 142 ? -19.312 21.734 23.594 1 49.5 142 GLU A CA 1
ATOM 1102 C C . GLU A 1 142 ? -18.125 22.203 24.438 1 49.5 142 GLU A C 1
ATOM 1104 O O . GLU A 1 142 ? -18.25 23.141 25.219 1 49.5 142 GLU A O 1
ATOM 1109 N N . THR A 1 143 ? -17 21.516 24.328 1 53.78 143 THR A N 1
ATOM 1110 C CA . THR A 1 143 ? -15.883 21.797 25.234 1 53.78 143 THR A CA 1
ATOM 1111 C C . THR A 1 143 ? -15.078 23 24.719 1 53.78 143 THR A C 1
ATOM 1113 O O . THR A 1 143 ? -14.094 23.391 25.344 1 53.78 143 THR A O 1
ATOM 1116 N N . GLY A 1 144 ? -15.469 23.5 23.688 1 56.75 144 GLY A N 1
ATOM 1117 C CA . GLY A 1 144 ? -14.805 24.688 23.156 1 56.75 144 GLY A CA 1
ATOM 1118 C C . GLY A 1 144 ? -13.617 24.344 22.266 1 56.75 144 GLY A C 1
ATOM 1119 O O . GLY A 1 144 ? -13.07 25.219 21.594 1 56.75 144 GLY A O 1
ATOM 1120 N N . LEU A 1 145 ? -13.023 23.141 22.453 1 66.94 145 LEU A N 1
ATOM 1121 C CA . LEU A 1 145 ? -11.945 22.797 21.516 1 66.94 145 LEU A CA 1
ATOM 1122 C C . LEU A 1 145 ? -12.5 22.266 20.219 1 66.94 145 LEU A C 1
ATOM 1124 O O . LEU A 1 145 ? -13.43 21.453 20.219 1 66.94 145 LEU A O 1
ATOM 1128 N N . PRO A 1 146 ? -11.906 22.828 19.172 1 73.56 146 PRO A N 1
ATOM 1129 C CA . PRO A 1 146 ? -12.391 22.344 17.875 1 73.56 146 PRO A CA 1
ATOM 1130 C C . PRO A 1 146 ? -11.883 20.953 17.531 1 73.56 146 PRO A C 1
ATOM 1132 O O . PRO A 1 146 ? -11 20.797 16.688 1 73.56 146 PRO A O 1
ATOM 1135 N N . LEU A 1 147 ? -12.414 20.047 18.266 1 73.5 147 LEU A N 1
ATOM 1136 C CA . LEU A 1 147 ? -12.07 18.641 18.047 1 73.5 147 LEU A CA 1
ATOM 1137 C C . LEU A 1 147 ? -12.992 18 17.016 1 73.5 147 LEU A C 1
ATOM 1139 O O . LEU A 1 147 ? -14.188 18.297 16.984 1 73.5 147 LEU A O 1
ATOM 1143 N N . GLY A 1 148 ? -12.328 17.359 16.078 1 72.88 148 GLY A N 1
ATOM 1144 C CA . GLY A 1 148 ? -13.102 16.703 15.047 1 72.88 148 GLY A CA 1
ATOM 1145 C C . GLY A 1 148 ? -13.383 15.242 15.352 1 72.88 148 GLY A C 1
ATOM 1146 O O . GLY A 1 148 ? -12.734 14.648 16.219 1 72.88 148 GLY A O 1
ATOM 1147 N N . LYS A 1 149 ? -14.547 14.836 14.844 1 74.38 149 LYS A N 1
ATOM 1148 C CA . LYS A 1 149 ? -14.891 13.414 14.852 1 74.38 149 LYS A CA 1
ATOM 1149 C C . LYS A 1 149 ? -14.883 12.844 13.438 1 74.38 149 LYS A C 1
ATOM 1151 O O . LYS A 1 149 ? -15.406 13.461 12.508 1 74.38 149 LYS A O 1
ATOM 1156 N N . ILE A 1 150 ? -14.078 11.82 13.305 1 77.5 150 ILE A N 1
ATOM 1157 C CA . ILE A 1 150 ? -14.156 11.102 12.031 1 77.5 150 ILE A CA 1
ATOM 1158 C C . ILE A 1 150 ? -15.164 9.961 12.141 1 77.5 150 ILE A C 1
ATOM 1160 O O . ILE A 1 150 ? -15.195 9.25 13.148 1 77.5 150 ILE A O 1
ATOM 1164 N N . ASP A 1 151 ? -16.062 9.992 11.156 1 72.81 151 ASP A N 1
ATOM 1165 C CA . ASP A 1 151 ? -17.062 8.938 11.039 1 72.81 151 ASP A CA 1
ATOM 1166 C C . ASP A 1 151 ? -17.266 8.531 9.586 1 72.81 151 ASP A C 1
ATOM 1168 O O . ASP A 1 151 ? -17.297 9.383 8.695 1 72.81 151 ASP A O 1
ATOM 1172 N N . ALA A 1 152 ? -17.344 7.227 9.438 1 74.81 152 ALA A N 1
ATOM 1173 C CA . ALA A 1 152 ? -17.562 6.734 8.078 1 74.81 152 ALA A CA 1
ATOM 1174 C C . ALA A 1 152 ? -18.984 7.051 7.605 1 74.81 152 ALA A C 1
ATOM 1176 O O . ALA A 1 152 ? -19.266 6.996 6.41 1 74.81 152 ALA A O 1
ATOM 1177 N N . LYS A 1 153 ? -19.828 7.387 8.484 1 76.19 153 LYS A N 1
ATOM 1178 C CA . LYS A 1 153 ? -21.219 7.73 8.164 1 76.19 153 LYS A CA 1
ATOM 1179 C C . LYS A 1 153 ? -21.469 9.227 8.352 1 76.19 153 LYS A C 1
ATOM 1181 O O . LYS A 1 153 ? -20.922 9.836 9.281 1 76.19 153 LYS A O 1
ATOM 1186 N N . ALA A 1 154 ? -22.219 9.758 7.426 1 71.5 154 ALA A N 1
ATOM 1187 C CA . ALA A 1 154 ? -22.609 11.156 7.551 1 71.5 154 ALA A CA 1
ATOM 1188 C C . ALA A 1 154 ? -23.516 11.367 8.766 1 71.5 154 ALA A C 1
ATOM 1190 O O . ALA A 1 154 ? -24.234 10.453 9.188 1 71.5 154 ALA A O 1
ATOM 1191 N N . ASP A 1 155 ? -23.391 12.531 9.305 1 72.19 155 ASP A N 1
ATOM 1192 C CA . ASP A 1 155 ? -24.312 12.867 10.398 1 72.19 155 ASP A CA 1
ATOM 1193 C C . ASP A 1 155 ? -25.719 13.148 9.867 1 72.19 155 ASP A C 1
ATOM 1195 O O . ASP A 1 155 ? -26 12.93 8.688 1 72.19 155 ASP A O 1
ATOM 1199 N N . ALA A 1 156 ? -26.531 13.461 10.797 1 71.44 156 ALA A N 1
ATOM 1200 C CA . ALA A 1 156 ? -27.938 13.625 10.484 1 71.44 156 ALA A CA 1
ATOM 1201 C C . ALA A 1 156 ? -28.156 14.719 9.438 1 71.44 156 ALA A C 1
ATOM 1203 O O . ALA A 1 156 ? -29.125 14.688 8.688 1 71.44 156 ALA A O 1
ATOM 1204 N N . GLU A 1 157 ? -27.188 15.617 9.367 1 69.62 157 GLU A N 1
ATOM 1205 C CA . GLU A 1 157 ? -27.328 16.734 8.422 1 69.62 157 GLU A CA 1
ATOM 1206 C C . GLU A 1 157 ? -26.531 16.469 7.145 1 69.62 157 GLU A C 1
ATOM 1208 O O . GLU A 1 157 ? -26.422 17.328 6.281 1 69.62 157 GLU A O 1
ATOM 1213 N N . GLY A 1 158 ? -25.969 15.25 7.078 1 69.88 158 GLY A N 1
ATOM 1214 C CA . GLY A 1 158 ? -25.234 14.859 5.883 1 69.88 158 GLY A CA 1
ATOM 1215 C C . GLY A 1 158 ? -23.797 15.336 5.875 1 69.88 158 GLY A C 1
ATOM 1216 O O . GLY A 1 158 ? -23.125 15.297 4.844 1 69.88 158 GLY A O 1
ATOM 1217 N N . ARG A 1 159 ? -23.375 15.875 6.984 1 71.12 159 ARG A N 1
ATOM 1218 C CA . ARG A 1 159 ? -22 16.375 7.086 1 71.12 159 ARG A CA 1
ATOM 1219 C C . ARG A 1 159 ? -21.016 15.219 7.289 1 71.12 159 ARG A C 1
ATOM 1221 O O . ARG A 1 159 ? -21.281 14.297 8.062 1 71.12 159 ARG A O 1
ATOM 1228 N N . GLN A 1 160 ? -19.969 15.242 6.367 1 72.25 160 GLN A N 1
ATOM 1229 C CA . GLN A 1 160 ? -18.953 14.203 6.496 1 72.25 160 GLN A CA 1
ATOM 1230 C C . GLN A 1 160 ? -17.578 14.727 6.09 1 72.25 160 GLN A C 1
ATOM 1232 O O . GLN A 1 160 ? -17.438 15.398 5.066 1 72.25 160 GLN A O 1
ATOM 1237 N N . ILE A 1 161 ? -16.672 14.5 6.941 1 68.5 161 ILE A N 1
ATOM 1238 C CA . ILE A 1 161 ? -15.297 14.914 6.668 1 68.5 161 ILE A CA 1
ATOM 1239 C C . ILE A 1 161 ? -14.602 13.867 5.805 1 68.5 161 ILE A C 1
ATOM 1241 O O . ILE A 1 161 ? -13.898 14.203 4.852 1 68.5 161 ILE A O 1
ATOM 1245 N N . SER A 1 162 ? -14.953 12.609 6.094 1 68.94 162 SER A N 1
ATOM 1246 C CA . SER A 1 162 ? -14.32 11.492 5.402 1 68.94 162 SER A CA 1
ATOM 1247 C C . SER A 1 162 ? -15.305 10.773 4.488 1 68.94 162 SER A C 1
ATOM 1249 O O . SER A 1 162 ? -16.391 10.383 4.922 1 68.94 162 SER A O 1
ATOM 1251 N N . PHE A 1 163 ? -14.953 10.711 3.164 1 70.06 163 PHE A N 1
ATOM 1252 C CA . PHE A 1 163 ? -15.898 10.078 2.248 1 70.06 163 PHE A CA 1
ATOM 1253 C C . PHE A 1 163 ? -15.164 9.227 1.219 1 70.06 163 PHE A C 1
ATOM 1255 O O . PHE A 1 163 ? -14.016 9.5 0.877 1 70.06 163 PHE A O 1
ATOM 1262 N N . GLN A 1 164 ? -15.922 8.234 0.861 1 73 164 GLN A N 1
ATOM 1263 C CA . GLN A 1 164 ? -15.43 7.367 -0.202 1 73 164 GLN A CA 1
ATOM 1264 C C . GLN A 1 164 ? -15.516 8.055 -1.561 1 73 164 GLN A C 1
ATOM 1266 O O . GLN A 1 164 ? -16.547 8.648 -1.9 1 73 164 GLN A O 1
ATOM 1271 N N . HIS A 1 165 ? -14.438 8.094 -2.221 1 73.5 165 HIS A N 1
ATOM 1272 C CA . HIS A 1 165 ? -14.406 8.641 -3.572 1 73.5 165 HIS A CA 1
ATOM 1273 C C . HIS A 1 165 ? -14.883 7.617 -4.594 1 73.5 165 HIS A C 1
ATOM 1275 O O . HIS A 1 165 ? -14.656 6.414 -4.426 1 73.5 165 HIS A O 1
ATOM 1281 N N . GLU A 1 166 ? -15.531 8.211 -5.555 1 79 166 GLU A N 1
ATOM 1282 C CA . GLU A 1 166 ? -15.852 7.352 -6.695 1 79 166 GLU A CA 1
ATOM 1283 C C . GLU A 1 166 ? -14.625 7.102 -7.562 1 79 166 GLU A C 1
ATOM 1285 O O . GLU A 1 166 ? -13.734 7.949 -7.641 1 79 166 GLU A O 1
ATOM 1290 N N . GLY A 1 167 ? -14.523 5.926 -8.078 1 87.94 167 GLY A N 1
ATOM 1291 C CA . GLY A 1 167 ? -13.406 5.613 -8.953 1 87.94 167 GLY A CA 1
ATOM 1292 C C . GLY A 1 167 ? -12.234 4.984 -8.219 1 87.94 167 GLY A C 1
ATOM 1293 O O . GLY A 1 167 ? -12.422 4.168 -7.316 1 87.94 167 GLY A O 1
ATOM 1294 N N . LEU A 1 168 ? -11.016 5.387 -8.734 1 93.25 168 LEU A N 1
ATOM 1295 C CA . LEU A 1 168 ? -9.805 4.84 -8.133 1 93.25 168 LEU A CA 1
ATOM 1296 C C . LEU A 1 168 ? -9.578 5.422 -6.742 1 93.25 168 LEU A C 1
ATOM 1298 O O . LEU A 1 168 ? -9.695 6.633 -6.543 1 93.25 168 LEU A O 1
ATOM 1302 N N . SER A 1 169 ? -9.273 4.605 -5.816 1 94 169 SER A N 1
ATOM 1303 C CA . SER A 1 169 ? -9.148 5.016 -4.422 1 94 169 SER A CA 1
ATOM 1304 C C . SER A 1 169 ? -8 6 -4.234 1 94 169 SER A C 1
ATOM 1306 O O . SER A 1 169 ? -8.023 6.824 -3.32 1 94 169 SER A O 1
ATOM 1308 N N . SER A 1 170 ? -7.027 5.934 -5.141 1 95.25 170 SER A N 1
ATOM 1309 C CA . SER A 1 170 ? -5.848 6.789 -5.039 1 95.25 170 SER A CA 1
ATOM 1310 C C . SER A 1 170 ? -6.223 8.258 -5.176 1 95.25 170 SER A C 1
ATOM 1312 O O . SER A 1 170 ? -5.438 9.141 -4.812 1 95.25 170 SER A O 1
ATOM 1314 N N . ARG A 1 171 ? -7.391 8.555 -5.672 1 93.5 171 ARG A N 1
ATOM 1315 C CA . ARG A 1 171 ? -7.848 9.93 -5.855 1 93.5 171 ARG A CA 1
ATOM 1316 C C . ARG A 1 171 ? -8.078 10.609 -4.508 1 93.5 171 ARG A C 1
ATOM 1318 O O . ARG A 1 171 ? -8.188 11.836 -4.438 1 93.5 171 ARG A O 1
ATOM 1325 N N . ALA A 1 172 ? -8.102 9.828 -3.475 1 94.81 172 ALA A N 1
ATOM 1326 C CA . ALA A 1 172 ? -8.461 10.359 -2.162 1 94.81 172 ALA A CA 1
ATOM 1327 C C . ALA A 1 172 ? -7.227 10.883 -1.427 1 94.81 172 ALA A C 1
ATOM 1329 O O . ALA A 1 172 ? -7.344 11.477 -0.351 1 94.81 172 ALA A O 1
ATOM 1330 N N . PHE A 1 173 ? -6.031 10.672 -1.96 1 97.38 173 PHE A N 1
ATOM 1331 C CA . PHE A 1 173 ? -4.832 11.203 -1.318 1 97.38 173 PHE A CA 1
ATOM 1332 C C . PHE A 1 173 ? -4.953 12.711 -1.11 1 97.38 173 PHE A C 1
ATOM 1334 O O . PHE A 1 173 ? -5.309 13.445 -2.035 1 97.38 173 PHE A O 1
ATOM 1341 N N . HIS A 1 174 ? -4.617 13.172 0.13 1 97.31 174 HIS A N 1
ATOM 1342 C CA . HIS A 1 174 ? -4.684 14.609 0.388 1 97.31 174 HIS A CA 1
ATOM 1343 C C . HIS A 1 174 ? -3.795 15 1.563 1 97.31 174 HIS A C 1
ATOM 1345 O O . HIS A 1 174 ? -3.318 14.133 2.301 1 97.31 174 HIS A O 1
ATOM 1351 N N . SER A 1 175 ? -3.475 16.234 1.644 1 97.81 175 SER A N 1
ATOM 1352 C CA . SER A 1 175 ? -2.963 16.906 2.83 1 97.81 175 SER A CA 1
ATOM 1353 C C . SER A 1 175 ? -4.039 17.766 3.488 1 97.81 175 SER A C 1
ATOM 1355 O O . SER A 1 175 ? -4.699 18.562 2.822 1 97.81 175 SER A O 1
ATOM 1357 N N . ASP A 1 176 ? -4.156 17.578 4.711 1 96.31 176 ASP A N 1
ATOM 1358 C CA . ASP A 1 176 ? -5.262 18.219 5.414 1 96.31 176 ASP A CA 1
ATOM 1359 C C . ASP A 1 176 ? -5.199 19.75 5.262 1 96.31 176 ASP A C 1
ATOM 1361 O O . ASP A 1 176 ? -4.145 20.344 5.465 1 96.31 176 ASP A O 1
ATOM 1365 N N . VAL A 1 177 ? -6.324 20.344 4.883 1 95.25 177 VAL A N 1
ATOM 1366 C CA . VAL A 1 177 ? -6.555 21.781 4.957 1 95.25 177 VAL A CA 1
ATOM 1367 C C . VAL A 1 177 ? -5.66 22.5 3.947 1 95.25 177 VAL A C 1
ATOM 1369 O O . VAL A 1 177 ? -5.328 23.672 4.129 1 95.25 177 VAL A O 1
ATOM 1372 N N . ALA A 1 178 ? -5.266 21.812 2.928 1 97.56 178 ALA A N 1
ATOM 1373 C CA . ALA A 1 178 ? -4.391 22.375 1.913 1 97.56 178 ALA A CA 1
ATOM 1374 C C . ALA A 1 178 ? -5.09 23.516 1.162 1 97.56 178 ALA A C 1
ATOM 1376 O O . ALA A 1 178 ? -4.445 24.281 0.453 1 97.56 178 ALA A O 1
ATOM 1377 N N . PHE A 1 179 ? -6.379 23.656 1.326 1 97.31 179 PHE A N 1
ATOM 1378 C CA . PHE A 1 179 ? -7.184 24.641 0.619 1 97.31 179 PHE A CA 1
ATOM 1379 C C . PHE A 1 179 ? -7.238 25.953 1.395 1 97.31 179 PHE A C 1
ATOM 1381 O O . PHE A 1 179 ? -7.938 26.891 0.999 1 97.31 179 PHE A O 1
ATOM 1388 N N . GLU A 1 180 ? -6.508 26.062 2.496 1 98 180 GLU A N 1
ATOM 1389 C CA . GLU A 1 180 ? -6.418 27.266 3.305 1 98 180 GLU A CA 1
ATOM 1390 C C . GLU A 1 180 ? -5.055 27.938 3.156 1 98 180 GLU A C 1
ATOM 1392 O O . GLU A 1 180 ? -4.047 27.25 2.953 1 98 180 GLU A O 1
ATOM 1397 N N . PRO A 1 181 ? -5.027 29.266 3.365 1 98.19 181 PRO A N 1
ATOM 1398 C CA . PRO A 1 181 ? -3.738 29.969 3.34 1 98.19 181 PRO A CA 1
ATOM 1399 C C . PRO A 1 181 ? -2.742 29.406 4.352 1 98.19 181 PRO A C 1
ATOM 1401 O O . PRO A 1 181 ? -1.547 29.312 4.059 1 98.19 181 PRO A O 1
ATOM 1404 N N . ARG A 1 182 ? -3.236 29.016 5.492 1 98.25 182 ARG A N 1
ATOM 1405 C CA . ARG A 1 182 ? -2.441 28.312 6.488 1 98.25 182 ARG A CA 1
ATOM 1406 C C . ARG A 1 182 ? -2.969 26.891 6.699 1 98.25 182 ARG A C 1
ATOM 1408 O O . ARG A 1 182 ? -3.891 26.688 7.492 1 98.25 182 ARG A O 1
ATOM 1415 N N . PRO A 1 183 ? -2.322 25.969 6.039 1 98.38 183 PRO A N 1
ATOM 1416 C CA . PRO A 1 183 ? -2.789 24.578 6.137 1 98.38 183 PRO A CA 1
ATOM 1417 C C . PRO A 1 183 ? -2.395 23.922 7.453 1 98.38 183 PRO A C 1
ATOM 1419 O O . PRO A 1 183 ? -1.762 24.547 8.305 1 98.38 183 PRO A O 1
ATOM 1422 N N . ALA A 1 184 ? -2.869 22.703 7.578 1 98.19 184 ALA A N 1
ATOM 1423 C CA . ALA A 1 184 ? -2.568 21.922 8.773 1 98.19 184 ALA A CA 1
ATOM 1424 C C . ALA A 1 184 ? -1.069 21.656 8.891 1 98.19 184 ALA A C 1
ATOM 1426 O O . ALA A 1 184 ? -0.396 21.391 7.898 1 98.19 184 ALA A O 1
ATOM 1427 N N . LEU A 1 185 ? -0.578 21.844 10.125 1 98.56 185 LEU A N 1
ATOM 1428 C CA . LEU A 1 185 ? 0.768 21.391 10.461 1 98.56 185 LEU A CA 1
ATOM 1429 C C . LEU A 1 185 ? 0.754 19.938 10.914 1 98.56 185 LEU A C 1
ATOM 1431 O O . LEU A 1 185 ? 1.039 19.031 10.125 1 98.56 185 LEU A O 1
ATOM 1435 N N . PHE A 1 186 ? 0.249 19.656 12.109 1 98.75 186 PHE A N 1
ATOM 1436 C CA . PHE A 1 186 ? 0.1 18.297 12.617 1 98.75 186 PHE A CA 1
ATOM 1437 C C . PHE A 1 186 ? -1.372 17.922 12.719 1 98.75 186 PHE A C 1
ATOM 1439 O O . PHE A 1 186 ? -2.205 18.734 13.102 1 98.75 186 PHE A O 1
ATOM 1446 N N . THR A 1 187 ? -1.686 16.734 12.375 1 98.12 187 THR A N 1
ATOM 1447 C CA . THR A 1 187 ? -2.967 16.094 12.656 1 98.12 187 THR A CA 1
ATOM 1448 C C . THR A 1 187 ? -2.779 14.891 13.578 1 98.12 187 THR A C 1
ATOM 1450 O O . THR A 1 187 ? -1.835 14.117 13.414 1 98.12 187 THR A O 1
ATOM 1453 N N . ILE A 1 188 ? -3.625 14.844 14.594 1 98.19 188 ILE A N 1
ATOM 1454 C CA . ILE A 1 188 ? -3.652 13.719 15.531 1 98.19 188 ILE A CA 1
ATOM 1455 C C . ILE A 1 188 ? -4.984 12.984 15.414 1 98.19 188 ILE A C 1
ATOM 1457 O O . ILE A 1 188 ? -6.047 13.609 15.43 1 98.19 188 ILE A O 1
ATOM 1461 N N . LEU A 1 189 ? -4.938 11.688 15.219 1 97.12 189 LEU A N 1
ATOM 1462 C CA . LEU A 1 189 ? -6.129 10.859 15.117 1 97.12 189 LEU A CA 1
ATOM 1463 C C . LEU A 1 189 ? -6.047 9.672 16.062 1 97.12 189 LEU A C 1
ATOM 1465 O O . LEU A 1 189 ? -5.066 8.922 16.047 1 97.12 189 LEU A O 1
ATOM 1469 N N . GLN A 1 190 ? -6.984 9.578 16.953 1 97.38 190 GLN A N 1
ATOM 1470 C CA . GLN A 1 190 ? -7.148 8.391 17.781 1 97.38 190 GLN A CA 1
ATOM 1471 C C . GLN A 1 190 ? -8.391 7.602 17.391 1 97.38 190 GLN A C 1
ATOM 1473 O O . GLN A 1 190 ? -9.5 8.133 17.391 1 97.38 190 GLN A O 1
ATOM 1478 N N . MET A 1 191 ? -8.195 6.367 17.094 1 96.38 191 MET A N 1
ATOM 1479 C CA . MET A 1 191 ? -9.32 5.531 16.672 1 96.38 191 MET A CA 1
ATOM 1480 C C . MET A 1 191 ? -9.875 4.738 17.844 1 96.38 191 MET A C 1
ATOM 1482 O O . MET A 1 191 ? -9.148 3.996 18.5 1 96.38 191 MET A O 1
ATOM 1486 N N . HIS A 1 192 ? -11.227 4.871 18.125 1 95.12 192 HIS A N 1
ATOM 1487 C CA . HIS A 1 192 ? -11.805 4.145 19.266 1 95.12 192 HIS A CA 1
ATOM 1488 C C . HIS A 1 192 ? -12.828 3.113 18.781 1 95.12 192 HIS A C 1
ATOM 1490 O O . HIS A 1 192 ? -13.195 2.209 19.547 1 95.12 192 HIS A O 1
ATOM 1496 N N . THR A 1 193 ? -13.406 3.201 17.625 1 94.88 193 THR A N 1
ATOM 1497 C CA . THR A 1 193 ? -14.266 2.215 16.984 1 94.88 193 THR A CA 1
ATOM 1498 C C . THR A 1 193 ? -13.68 1.769 15.648 1 94.88 193 THR A C 1
ATOM 1500 O O . THR A 1 193 ? -13.5 2.584 14.742 1 94.88 193 THR A O 1
ATOM 1503 N N . ILE A 1 194 ? -13.359 0.538 15.539 1 95.06 194 ILE A N 1
ATOM 1504 C CA . ILE A 1 194 ? -12.703 0.041 14.336 1 95.06 194 ILE A CA 1
ATOM 1505 C C . ILE A 1 194 ? -13.406 -1.22 13.844 1 95.06 194 ILE A C 1
ATOM 1507 O O . ILE A 1 194 ? -13.906 -2.012 14.648 1 95.06 194 ILE A O 1
ATOM 1511 N N . PRO A 1 195 ? -13.477 -1.402 12.57 1 93.94 195 PRO A N 1
ATOM 1512 C CA . PRO A 1 195 ? -14.008 -2.66 12.039 1 93.94 195 PRO A CA 1
ATOM 1513 C C . PRO A 1 195 ? -13.086 -3.848 12.297 1 93.94 195 PRO A C 1
ATOM 1515 O O . PRO A 1 195 ? -11.914 -3.66 12.641 1 93.94 195 PRO A O 1
ATOM 1518 N N . LYS A 1 196 ? -13.68 -5.035 12.133 1 91.12 196 LYS A N 1
ATOM 1519 C CA . LYS A 1 196 ? -12.898 -6.258 12.305 1 91.12 196 LYS A CA 1
ATOM 1520 C C . LYS A 1 196 ? -11.781 -6.34 11.273 1 91.12 196 LYS A C 1
ATOM 1522 O O . LYS A 1 196 ? -10.672 -6.789 11.578 1 91.12 196 LYS A O 1
ATOM 1527 N N . SER A 1 197 ? -12.086 -5.965 10.078 1 91.81 197 SER A N 1
ATOM 1528 C CA . SER A 1 197 ? -11.117 -5.926 8.992 1 91.81 197 SER A CA 1
ATOM 1529 C C . SER A 1 197 ? -11.344 -4.715 8.094 1 91.81 197 SER A C 1
ATOM 1531 O O . SER A 1 197 ? -12.477 -4.254 7.938 1 91.81 197 SER A O 1
ATOM 1533 N N . GLY A 1 198 ? -10.18 -4.25 7.562 1 94.5 198 GLY A N 1
ATOM 1534 C CA . GLY A 1 198 ? -10.281 -3.061 6.73 1 94.5 198 GLY A CA 1
ATOM 1535 C C . GLY A 1 198 ? -10.242 -1.772 7.531 1 94.5 198 GLY A C 1
ATOM 1536 O O . GLY A 1 198 ? -9.969 -1.788 8.734 1 94.5 198 GLY A O 1
ATOM 1537 N N . GLY A 1 199 ? -10.453 -0.603 6.867 1 95.12 199 GLY A N 1
ATOM 1538 C CA . GLY A 1 199 ? -10.492 0.7 7.512 1 95.12 199 GLY A CA 1
ATOM 1539 C C . GLY A 1 199 ? -9.117 1.273 7.789 1 95.12 199 GLY A C 1
ATOM 1540 O O . GLY A 1 199 ? -8.977 2.209 8.578 1 95.12 199 GLY A O 1
ATOM 1541 N N . ASP A 1 200 ? -8.125 0.783 7.125 1 96.69 200 ASP A N 1
ATOM 1542 C CA . ASP A 1 200 ? -6.758 1.248 7.309 1 96.69 200 ASP A CA 1
ATOM 1543 C C . ASP A 1 200 ? -6.594 2.684 6.816 1 96.69 200 ASP A C 1
ATOM 1545 O O . ASP A 1 200 ? -7.496 3.236 6.188 1 96.69 200 ASP A O 1
ATOM 1549 N N . THR A 1 201 ? -5.574 3.33 7.215 1 97.38 201 THR A N 1
ATOM 1550 C CA . THR A 1 201 ? -5.168 4.617 6.668 1 97.38 201 THR A CA 1
ATOM 1551 C C . THR A 1 201 ? -3.807 4.516 5.984 1 97.38 201 THR A C 1
ATOM 1553 O O . THR A 1 201 ? -2.904 3.844 6.492 1 97.38 201 THR A O 1
ATOM 1556 N N . LEU A 1 202 ? -3.703 5.105 4.859 1 98.19 202 LEU A N 1
ATOM 1557 C CA . LEU A 1 202 ? -2.477 5.078 4.07 1 98.19 202 LEU A CA 1
ATOM 1558 C C . LEU A 1 202 ? -1.821 6.457 4.039 1 98.19 202 LEU A C 1
ATOM 1560 O O . LEU A 1 202 ? -2.5 7.465 3.84 1 98.19 202 LEU A O 1
ATOM 1564 N N . TRP A 1 203 ? -0.482 6.516 4.27 1 98.81 203 TRP A N 1
ATOM 1565 C CA . TRP A 1 203 ? 0.321 7.727 4.141 1 98.81 203 TRP A CA 1
ATOM 1566 C C . TRP A 1 203 ? 1.365 7.57 3.039 1 98.81 203 TRP A C 1
ATOM 1568 O O . TRP A 1 203 ? 1.925 6.488 2.855 1 98.81 203 TRP A O 1
ATOM 1578 N N . SER A 1 204 ? 1.646 8.602 2.359 1 98.75 204 SER A N 1
ATOM 1579 C CA . SER A 1 204 ? 2.67 8.664 1.323 1 98.75 204 SER A CA 1
ATOM 1580 C C . SER A 1 204 ? 3.699 9.75 1.629 1 98.75 204 SER A C 1
ATOM 1582 O O . SER A 1 204 ? 3.34 10.859 2.018 1 98.75 204 SER A O 1
ATOM 1584 N N . SER A 1 205 ? 4.969 9.484 1.4 1 98.81 205 SER A N 1
ATOM 1585 C CA . SER A 1 205 ? 6.051 10.422 1.684 1 98.81 205 SER A CA 1
ATOM 1586 C C . SER A 1 205 ? 6.23 11.414 0.543 1 98.81 205 SER A C 1
ATOM 1588 O O . SER A 1 205 ? 6.645 11.047 -0.555 1 98.81 205 SER A O 1
ATOM 1590 N N . ASN A 1 206 ? 6.062 12.648 0.889 1 98.81 206 ASN A N 1
ATOM 1591 C CA . ASN A 1 206 ? 6.281 13.703 -0.102 1 98.81 206 ASN A CA 1
ATOM 1592 C C . ASN A 1 206 ? 7.77 14.008 -0.273 1 98.81 206 ASN A C 1
ATOM 1594 O O . ASN A 1 206 ? 8.18 14.539 -1.304 1 98.81 206 ASN A O 1
ATOM 1598 N N . TYR A 1 207 ? 8.578 13.719 0.775 1 98.81 207 TYR A N 1
ATOM 1599 C CA . TYR A 1 207 ? 10.031 13.797 0.617 1 98.81 207 TYR A CA 1
ATOM 1600 C C . TYR A 1 207 ? 10.508 12.867 -0.495 1 98.81 207 TYR A C 1
ATOM 1602 O O . TYR A 1 207 ? 11.266 13.281 -1.373 1 98.81 207 TYR A O 1
ATOM 1610 N N . ASN A 1 208 ? 10.031 11.648 -0.454 1 98.5 208 ASN A N 1
ATOM 1611 C CA . ASN A 1 208 ? 10.484 10.672 -1.438 1 98.5 208 ASN A CA 1
ATOM 1612 C C . ASN A 1 208 ? 9.938 10.984 -2.83 1 98.5 208 ASN A C 1
ATOM 1614 O O . ASN A 1 208 ? 10.602 10.719 -3.834 1 98.5 208 ASN A O 1
ATOM 1618 N N . THR A 1 209 ? 8.742 11.531 -2.881 1 98.19 209 THR A N 1
ATOM 1619 C CA . THR A 1 209 ? 8.234 11.984 -4.172 1 98.19 209 THR A CA 1
ATOM 1620 C C . THR A 1 209 ? 9.188 12.984 -4.805 1 98.19 209 THR A C 1
ATOM 1622 O O . THR A 1 209 ? 9.5 12.891 -5.996 1 98.19 209 THR A O 1
ATOM 1625 N N . TYR A 1 210 ? 9.625 13.922 -3.996 1 98.75 210 TYR A N 1
ATOM 1626 C CA . TYR A 1 210 ? 10.586 14.906 -4.477 1 98.75 210 TYR A CA 1
ATOM 1627 C C . TYR A 1 210 ? 11.898 14.242 -4.887 1 98.75 210 TYR A C 1
ATOM 1629 O O . TYR A 1 210 ? 12.422 14.492 -5.973 1 98.75 210 TYR A O 1
ATOM 1637 N N . ASP A 1 211 ? 12.406 13.375 -4.055 1 98.25 211 ASP A N 1
ATOM 1638 C CA . ASP A 1 211 ? 13.734 12.789 -4.227 1 98.25 211 ASP A CA 1
ATOM 1639 C C . ASP A 1 211 ? 13.781 11.898 -5.465 1 98.25 211 ASP A C 1
ATOM 1641 O O . ASP A 1 211 ? 14.859 11.656 -6.02 1 98.25 211 ASP A O 1
ATOM 1645 N N . ARG A 1 212 ? 12.664 11.422 -5.938 1 96.81 212 ARG A N 1
ATOM 1646 C CA . ARG A 1 212 ? 12.609 10.523 -7.086 1 96.81 212 ARG A CA 1
ATOM 1647 C C . ARG A 1 212 ? 12.742 11.297 -8.391 1 96.81 212 ARG A C 1
ATOM 1649 O O . ARG A 1 212 ? 13.039 10.719 -9.438 1 96.81 212 ARG A O 1
ATOM 1656 N N . LEU A 1 213 ? 12.492 12.547 -8.328 1 98 213 LEU A N 1
ATOM 1657 C CA . LEU A 1 213 ? 12.523 13.352 -9.547 1 98 213 LEU A CA 1
ATOM 1658 C C . LEU A 1 213 ? 13.953 13.578 -10.016 1 98 213 LEU A C 1
ATOM 1660 O O . LEU A 1 213 ? 14.875 13.625 -9.203 1 98 213 LEU A O 1
ATOM 1664 N N . THR A 1 214 ? 14.141 13.688 -11.305 1 97.38 214 THR A N 1
ATOM 1665 C CA . THR A 1 214 ? 15.445 14.023 -11.867 1 97.38 214 THR A CA 1
ATOM 1666 C C . THR A 1 214 ? 15.828 15.469 -11.523 1 97.38 214 THR A C 1
ATOM 1668 O O . THR A 1 214 ? 14.953 16.297 -11.281 1 97.38 214 THR A O 1
ATOM 1671 N N . PRO A 1 215 ? 17.062 15.75 -11.539 1 97.25 215 PRO A N 1
ATOM 1672 C CA . PRO A 1 215 ? 17.516 17.109 -11.188 1 97.25 215 PRO A CA 1
ATOM 1673 C C . PRO A 1 215 ? 16.875 18.172 -12.07 1 97.25 215 PRO A C 1
ATOM 1675 O O . PRO A 1 215 ? 16.484 19.234 -11.578 1 97.25 215 PRO A O 1
ATOM 1678 N N . ARG A 1 216 ? 16.781 17.953 -13.367 1 98.06 216 ARG A N 1
ATOM 1679 C CA . ARG A 1 216 ? 16.219 18.953 -14.266 1 98.06 216 ARG A CA 1
ATOM 1680 C C . ARG A 1 216 ? 14.734 19.172 -13.969 1 98.06 216 ARG A C 1
ATOM 1682 O O . ARG A 1 216 ? 14.242 20.297 -14.07 1 98.06 216 ARG A O 1
ATOM 1689 N N . TYR A 1 217 ? 14 18.141 -13.648 1 98.5 217 TYR A N 1
ATOM 1690 C CA . TYR A 1 217 ? 12.578 18.266 -13.312 1 98.5 217 TYR A CA 1
ATOM 1691 C C . TYR A 1 217 ? 12.391 19.016 -12 1 98.5 217 TYR A C 1
ATOM 1693 O O . TYR A 1 217 ? 11.469 19.812 -11.867 1 98.5 217 TYR A O 1
ATOM 1701 N N . LYS A 1 218 ? 13.289 18.75 -11.023 1 98.44 218 LYS A N 1
ATOM 1702 C CA . LYS A 1 218 ? 13.281 19.5 -9.766 1 98.44 218 LYS A CA 1
ATOM 1703 C C . LYS A 1 218 ? 13.453 21 -10.016 1 98.44 218 LYS A C 1
ATOM 1705 O O . LYS A 1 218 ? 12.695 21.812 -9.484 1 98.44 218 LYS A O 1
ATOM 1710 N N . LYS A 1 219 ? 14.414 21.297 -10.797 1 98.06 219 LYS A N 1
ATOM 1711 C CA . LYS A 1 219 ? 14.68 22.688 -11.125 1 98.06 219 LYS A CA 1
ATOM 1712 C C . LYS A 1 219 ? 13.477 23.328 -11.805 1 98.06 219 LYS A C 1
ATOM 1714 O O . LYS A 1 219 ? 13.133 24.484 -11.516 1 98.06 219 LYS A O 1
ATOM 1719 N N . PHE A 1 220 ? 12.875 22.625 -12.656 1 98.62 220 PHE A N 1
ATOM 1720 C CA . PHE A 1 220 ? 11.703 23.094 -13.383 1 98.62 220 PHE A CA 1
ATOM 1721 C C . PHE A 1 220 ? 10.578 23.469 -12.414 1 98.62 220 PHE A C 1
ATOM 1723 O O . PHE A 1 220 ? 9.883 24.453 -12.617 1 98.62 220 PHE A O 1
ATOM 1730 N N . LEU A 1 221 ? 10.398 22.688 -11.344 1 98.81 221 LEU A N 1
ATOM 1731 C CA . LEU A 1 221 ? 9.273 22.844 -10.422 1 98.81 221 LEU A CA 1
ATOM 1732 C C . LEU A 1 221 ? 9.539 24 -9.453 1 98.81 221 LEU A C 1
ATOM 1734 O O . LEU A 1 221 ? 8.617 24.484 -8.797 1 98.81 221 LEU A O 1
ATOM 1738 N N . GLU A 1 222 ? 10.773 24.453 -9.32 1 97.94 222 GLU A N 1
ATOM 1739 C CA . GLU A 1 222 ? 11.117 25.516 -8.367 1 97.94 222 GLU A CA 1
ATOM 1740 C C . GLU A 1 222 ? 10.352 26.797 -8.672 1 97.94 222 GLU A C 1
ATOM 1742 O O . GLU A 1 222 ? 10.32 27.25 -9.812 1 97.94 222 GLU A O 1
ATOM 1747 N N . GLY A 1 223 ? 9.734 27.281 -7.621 1 96.69 223 GLY A N 1
ATOM 1748 C CA . GLY A 1 223 ? 9.078 28.562 -7.73 1 96.69 223 GLY A CA 1
ATOM 1749 C C . GLY A 1 223 ? 7.66 28.469 -8.258 1 96.69 223 GLY A C 1
ATOM 1750 O O . GLY A 1 223 ? 6.902 29.438 -8.203 1 96.69 223 GLY A O 1
ATOM 1751 N N . LEU A 1 224 ? 7.285 27.297 -8.773 1 98.75 224 LEU A N 1
ATOM 1752 C CA . LEU A 1 224 ? 5.906 27.125 -9.227 1 98.75 224 LEU A CA 1
ATOM 1753 C C . LEU A 1 224 ? 4.957 27.047 -8.031 1 98.75 224 LEU A C 1
ATOM 1755 O O . LEU A 1 224 ? 5.355 26.625 -6.945 1 98.75 224 LEU A O 1
ATOM 1759 N N . THR A 1 225 ? 3.762 27.484 -8.258 1 98.88 225 THR A N 1
ATOM 1760 C CA . THR A 1 225 ? 2.707 27.422 -7.25 1 98.88 225 THR A CA 1
ATOM 1761 C C . THR A 1 225 ? 1.476 26.703 -7.801 1 98.88 225 THR A C 1
ATOM 1763 O O . THR A 1 225 ? 1.272 26.656 -9.016 1 98.88 225 THR A O 1
ATOM 1766 N N . ALA A 1 226 ? 0.709 26.141 -6.898 1 98.88 226 ALA A N 1
ATOM 1767 C CA . ALA A 1 226 ? -0.483 25.406 -7.324 1 98.88 226 ALA A CA 1
ATOM 1768 C C . ALA A 1 226 ? -1.704 25.828 -6.512 1 98.88 226 ALA A C 1
ATOM 1770 O O . ALA A 1 226 ? -1.612 26.031 -5.297 1 98.88 226 ALA A O 1
ATOM 1771 N N . LEU A 1 227 ? -2.805 25.906 -7.219 1 98.81 227 LEU A N 1
ATOM 1772 C CA . LEU A 1 227 ? -4.086 26.219 -6.59 1 98.81 227 LEU A CA 1
ATOM 1773 C C . LEU A 1 227 ? -4.691 24.969 -5.957 1 98.81 227 LEU A C 1
ATOM 1775 O O . LEU A 1 227 ? -4.844 23.953 -6.621 1 98.81 227 LEU A O 1
ATOM 1779 N N . ASN A 1 228 ? -4.918 25.078 -4.691 1 98.56 228 ASN A N 1
ATOM 1780 C CA . ASN A 1 228 ? -5.699 24.078 -3.965 1 98.56 228 ASN A CA 1
ATOM 1781 C C . ASN A 1 228 ? -7.121 24.578 -3.703 1 98.56 228 ASN A C 1
ATOM 1783 O O . ASN A 1 228 ? -7.324 25.703 -3.266 1 98.56 228 ASN A O 1
ATOM 1787 N N . ASP A 1 229 ? -8.078 23.672 -3.977 1 97.5 229 ASP A N 1
ATOM 1788 C CA . ASP A 1 229 ? -9.484 24.062 -3.93 1 97.5 229 ASP A CA 1
ATOM 1789 C C . ASP A 1 229 ? -10.336 22.969 -3.291 1 97.5 229 ASP A C 1
ATOM 1791 O O . ASP A 1 229 ? -10.273 21.797 -3.703 1 97.5 229 ASP A O 1
ATOM 1795 N N . ALA A 1 230 ? -11.125 23.375 -2.264 1 93.56 230 ALA A N 1
ATOM 1796 C CA . ALA A 1 230 ? -12.047 22.438 -1.638 1 93.56 230 ALA A CA 1
ATOM 1797 C C . ALA A 1 230 ? -13.453 22.578 -2.213 1 93.56 230 ALA A C 1
ATOM 1799 O O . ALA A 1 230 ? -14.43 22.719 -1.466 1 93.56 230 ALA A O 1
ATOM 1800 N N . ASP A 1 231 ? -13.547 22.453 -3.441 1 89.25 231 ASP A N 1
ATOM 1801 C CA . ASP A 1 231 ? -14.812 22.562 -4.156 1 89.25 231 ASP A CA 1
ATOM 1802 C C . ASP A 1 231 ? -15.828 21.547 -3.648 1 89.25 231 ASP A C 1
ATOM 1804 O O . ASP A 1 231 ? -17.031 21.812 -3.621 1 89.25 231 ASP A O 1
ATOM 1808 N N . ARG A 1 232 ? -15.375 20.5 -3.252 1 85.06 232 ARG A N 1
ATOM 1809 C CA . ARG A 1 232 ? -16.234 19.406 -2.797 1 85.06 232 ARG A CA 1
ATOM 1810 C C . ARG A 1 232 ? -17.078 19.828 -1.601 1 85.06 232 ARG A C 1
ATOM 1812 O O . ARG A 1 232 ? -18.219 19.391 -1.456 1 85.06 232 ARG A O 1
ATOM 1819 N N . PHE A 1 233 ? -16.516 20.578 -0.687 1 86.12 233 PHE A N 1
ATOM 1820 C CA . PHE A 1 233 ? -17.266 21.031 0.484 1 86.12 233 PHE A CA 1
ATOM 1821 C C . PHE A 1 233 ? -18.375 22 0.086 1 86.12 233 PHE A C 1
ATOM 1823 O O . PHE A 1 233 ? -19.469 21.969 0.656 1 86.12 233 PHE A O 1
ATOM 1830 N N . ARG A 1 234 ? -18.094 22.766 -0.829 1 87.69 234 ARG A N 1
ATOM 1831 C CA . ARG A 1 234 ? -19.109 23.672 -1.336 1 87.69 234 ARG A CA 1
ATOM 1832 C C . ARG A 1 234 ? -20.25 22.891 -1.994 1 87.69 234 ARG A C 1
ATOM 1834 O O . ARG A 1 234 ? -21.422 23.219 -1.795 1 87.69 234 ARG A O 1
ATOM 1841 N N . GLN A 1 235 ? -19.844 21.953 -2.715 1 85.88 235 GLN A N 1
ATOM 1842 C CA . GLN A 1 235 ? -20.859 21.109 -3.359 1 85.88 235 GLN A CA 1
ATOM 1843 C C . GLN A 1 235 ? -21.703 20.375 -2.326 1 85.88 235 GLN A C 1
ATOM 1845 O O . GLN A 1 235 ? -22.922 20.297 -2.455 1 85.88 235 GLN A O 1
ATOM 1850 N N . GLN A 1 236 ? -21.047 19.844 -1.382 1 82.69 236 GLN A N 1
ATOM 1851 C CA . GLN A 1 236 ? -21.75 19.141 -0.316 1 82.69 236 GLN A CA 1
ATOM 1852 C C . GLN A 1 236 ? -22.719 20.062 0.411 1 82.69 236 GLN A C 1
ATOM 1854 O O . GLN A 1 236 ? -23.859 19.688 0.71 1 82.69 236 GLN A O 1
ATOM 1859 N N . ALA A 1 237 ? -22.266 21.188 0.746 1 85.44 237 ALA A N 1
ATOM 1860 C CA . ALA A 1 237 ? -23.094 22.188 1.431 1 85.44 237 ALA A CA 1
ATOM 1861 C C . ALA A 1 237 ? -24.297 22.562 0.588 1 85.44 237 ALA A C 1
ATOM 1863 O O . ALA A 1 237 ? -25.422 22.641 1.103 1 85.44 237 ALA A O 1
ATOM 1864 N N . ALA A 1 238 ? -24.109 22.734 -0.634 1 87.69 238 ALA A N 1
ATOM 1865 C CA . ALA A 1 238 ? -25.188 23.094 -1.545 1 87.69 238 ALA A CA 1
ATOM 1866 C C . ALA A 1 238 ? -26.203 21.969 -1.666 1 87.69 238 ALA A C 1
ATOM 1868 O O . ALA A 1 238 ? -27.422 22.203 -1.681 1 87.69 238 ALA A O 1
ATOM 1869 N N . GLN A 1 239 ? -25.688 20.797 -1.766 1 87.12 239 GLN A N 1
ATOM 1870 C CA . GLN A 1 239 ? -26.547 19.625 -1.96 1 87.12 239 GLN A CA 1
ATOM 1871 C C . GLN A 1 239 ? -27.359 19.344 -0.709 1 87.12 239 GLN A C 1
ATOM 1873 O O . GLN A 1 239 ? -28.516 18.891 -0.806 1 87.12 239 GLN A O 1
ATOM 1878 N N . ASN A 1 240 ? -26.766 19.562 0.412 1 84.62 240 ASN A N 1
ATOM 1879 C CA . ASN A 1 240 ? -27.422 19.141 1.645 1 84.62 240 ASN A CA 1
ATOM 1880 C C . ASN A 1 240 ? -28.047 20.328 2.379 1 84.62 240 ASN A C 1
ATOM 1882 O O . ASN A 1 240 ? -28.719 20.156 3.396 1 84.62 240 ASN A O 1
ATOM 1886 N N . GLY A 1 241 ? -27.797 21.5 2.023 1 84.81 241 GLY A N 1
ATOM 1887 C CA . GLY A 1 241 ? -28.469 22.688 2.52 1 84.81 241 GLY A CA 1
ATOM 1888 C C . GLY A 1 241 ? -27.875 23.234 3.807 1 84.81 241 GLY A C 1
ATOM 1889 O O . GLY A 1 241 ? -28.594 23.781 4.645 1 84.81 241 GLY A O 1
ATOM 1890 N N . PHE A 1 242 ? -26.656 22.922 4.062 1 83.38 242 PHE A N 1
ATOM 1891 C CA . PHE A 1 242 ? -26.031 23.516 5.242 1 83.38 242 PHE A CA 1
ATOM 1892 C C . PHE A 1 242 ? -25 24.562 4.84 1 83.38 242 PHE A C 1
ATOM 1894 O O . PHE A 1 242 ? -24.641 24.672 3.664 1 83.38 242 PHE A O 1
ATOM 1901 N N . GLN A 1 243 ? -24.656 25.469 5.824 1 86.94 243 GLN A N 1
ATOM 1902 C CA . GLN A 1 243 ? -23.703 26.547 5.551 1 86.94 243 GLN A CA 1
ATOM 1903 C C . GLN A 1 243 ? -22.297 26.172 6.039 1 86.94 243 GLN A C 1
ATOM 1905 O O . GLN A 1 243 ? -22.141 25.547 7.094 1 86.94 243 GLN A O 1
ATOM 1910 N N . LEU A 1 244 ? -21.344 26.562 5.246 1 89.75 244 LEU A N 1
ATOM 1911 C CA . LEU A 1 244 ? -19.953 26.375 5.633 1 89.75 244 LEU A CA 1
ATOM 1912 C C . LEU A 1 244 ? -19.484 27.5 6.555 1 89.75 244 LEU A C 1
ATOM 1914 O O . LEU A 1 244 ? -19.891 28.656 6.379 1 89.75 244 LEU A O 1
ATOM 1918 N N . ARG A 1 245 ? -18.688 27.156 7.473 1 89.75 245 ARG A N 1
ATOM 1919 C CA . ARG A 1 245 ? -18.109 28.141 8.383 1 89.75 245 ARG A CA 1
ATOM 1920 C C . ARG A 1 245 ? -17.234 29.125 7.633 1 89.75 245 ARG A C 1
ATOM 1922 O O . ARG A 1 245 ? -16.328 28.719 6.898 1 89.75 245 ARG A O 1
ATOM 1929 N N . THR A 1 246 ? -17.516 30.422 7.871 1 92.75 246 THR A N 1
ATOM 1930 C CA . THR A 1 246 ? -16.703 31.438 7.211 1 92.75 246 THR A CA 1
ATOM 1931 C C . THR A 1 246 ? -15.844 32.188 8.219 1 92.75 246 THR A C 1
ATOM 1933 O O . THR A 1 246 ? -14.93 32.938 7.844 1 92.75 246 THR A O 1
ATOM 1936 N N . GLU A 1 247 ? -16.125 32.031 9.5 1 92.38 247 GLU A N 1
ATOM 1937 C CA . GLU A 1 247 ? -15.289 32.562 10.562 1 92.38 247 GLU A CA 1
ATOM 1938 C C . GLU A 1 247 ? -13.906 31.922 10.555 1 92.38 247 GLU A C 1
ATOM 1940 O O . GLU A 1 247 ? -13.711 30.875 9.961 1 92.38 247 GLU A O 1
ATOM 1945 N N . PRO A 1 248 ? -12.977 32.594 11.195 1 94.44 248 PRO A N 1
ATOM 1946 C CA . PRO A 1 248 ? -11.625 32.031 11.203 1 94.44 248 PRO A CA 1
ATOM 1947 C C . PRO A 1 248 ? -11.578 30.578 11.641 1 94.44 248 PRO A C 1
ATOM 1949 O O . PRO A 1 248 ? -12.273 30.203 12.586 1 94.44 248 PRO A O 1
ATOM 1952 N N . ARG A 1 249 ? -10.828 29.812 10.992 1 94.5 249 ARG A N 1
ATOM 1953 C CA . ARG A 1 249 ? -10.695 28.375 11.219 1 94.5 249 ARG A CA 1
ATOM 1954 C C . ARG A 1 249 ? -9.266 28.016 11.617 1 94.5 249 ARG A C 1
ATOM 1956 O O . ARG A 1 249 ? -8.531 27.406 10.844 1 94.5 249 ARG A O 1
ATOM 1963 N N . GLY A 1 250 ? -8.93 28.359 12.875 1 94.81 250 GLY A N 1
ATOM 1964 C CA . GLY A 1 250 ? -7.625 28.047 13.422 1 94.81 250 GLY A CA 1
ATOM 1965 C C . GLY A 1 250 ? -6.578 29.109 13.141 1 94.81 250 GLY A C 1
ATOM 1966 O O . GLY A 1 250 ? -5.461 29.031 13.664 1 94.81 250 GLY A O 1
ATOM 1967 N N . SER A 1 251 ? -6.793 30.062 12.211 1 96.62 251 SER A N 1
ATOM 1968 C CA . SER A 1 251 ? -5.973 31.219 11.898 1 96.62 251 SER A CA 1
ATOM 1969 C C . SER A 1 251 ? -6.812 32.344 11.305 1 96.62 251 SER A C 1
ATOM 1971 O O . SER A 1 251 ? -7.762 32.094 10.555 1 96.62 251 SER A O 1
ATOM 1973 N N . PRO A 1 252 ? -6.422 33.594 11.594 1 97.12 252 PRO A N 1
ATOM 1974 C CA . PRO A 1 252 ? -7.152 34.719 10.977 1 97.12 252 PRO A CA 1
ATOM 1975 C C . PRO A 1 252 ? -7.035 34.719 9.453 1 97.12 252 PRO A C 1
ATOM 1977 O O . PRO A 1 252 ? -7.891 35.281 8.766 1 97.12 252 PRO A O 1
ATOM 1980 N N . LEU A 1 253 ? -6.059 34.062 8.969 1 97.25 253 LEU A N 1
ATOM 1981 C CA . LEU A 1 253 ? -5.867 34.031 7.52 1 97.25 253 LEU A CA 1
ATOM 1982 C C . LEU A 1 253 ? -6.773 32.969 6.883 1 97.25 253 LEU A C 1
ATOM 1984 O O . LEU A 1 253 ? -6.957 32.969 5.664 1 97.25 253 LEU A O 1
ATOM 1988 N N . ASN A 1 254 ? -7.211 32.031 7.699 1 97.25 254 ASN A N 1
ATOM 1989 C CA . ASN A 1 254 ? -8.141 31 7.238 1 97.25 254 ASN A CA 1
ATOM 1990 C C . ASN A 1 254 ? -9.594 31.422 7.469 1 97.25 254 ASN A C 1
ATOM 1992 O O . ASN A 1 254 ? -10.273 30.859 8.328 1 97.25 254 ASN A O 1
ATOM 1996 N N . ALA A 1 255 ? -10.008 32.344 6.75 1 95.69 255 ALA A N 1
ATOM 1997 C CA . ALA A 1 255 ? -11.367 32.875 6.883 1 95.69 255 ALA A CA 1
ATOM 1998 C C . ALA A 1 255 ? -12 33.094 5.516 1 95.69 255 ALA A C 1
ATOM 2000 O O . ALA A 1 255 ? -11.32 33 4.488 1 95.69 255 ALA A O 1
ATOM 2001 N N . GLY A 1 256 ? -13.344 33.281 5.574 1 93.56 256 GLY A N 1
ATOM 2002 C CA . GLY A 1 256 ? -14.055 33.531 4.324 1 93.56 256 GLY A CA 1
ATOM 2003 C C . GLY A 1 256 ? -14.555 32.25 3.686 1 93.56 256 GLY A C 1
ATOM 2004 O O . GLY A 1 256 ? -14.367 31.156 4.227 1 93.56 256 GLY A O 1
ATOM 2005 N N . GLY A 1 257 ? -15.164 32.375 2.52 1 91.38 257 GLY A N 1
ATOM 2006 C CA . GLY A 1 257 ? -15.867 31.25 1.915 1 91.38 257 GLY A CA 1
ATOM 2007 C C . GLY A 1 257 ? -15.172 30.719 0.67 1 91.38 257 GLY A C 1
ATOM 2008 O O . GLY A 1 257 ? -15.703 29.828 -0.006 1 91.38 257 GLY A O 1
ATOM 2009 N N . ALA A 1 258 ? -14.016 31.188 0.385 1 90.69 258 ALA A N 1
ATOM 2010 C CA . ALA A 1 258 ? -13.375 30.797 -0.867 1 90.69 258 ALA A CA 1
ATOM 2011 C C . ALA A 1 258 ? -12.875 29.344 -0.8 1 90.69 258 ALA A C 1
ATOM 2013 O O . ALA A 1 258 ? -12.977 28.609 -1.78 1 90.69 258 ALA A O 1
ATOM 2014 N N . PHE A 1 259 ? -12.281 28.953 0.366 1 95 259 PHE A N 1
ATOM 2015 C CA . PHE A 1 259 ? -11.695 27.625 0.577 1 95 259 PHE A CA 1
ATOM 2016 C C . PHE A 1 259 ? -10.719 27.281 -0.545 1 95 259 PHE A C 1
ATOM 2018 O O . PHE A 1 259 ? -10.789 26.203 -1.126 1 95 259 PHE A O 1
ATOM 2025 N N . GLN A 1 260 ? -9.977 28.25 -0.938 1 97.31 260 GLN A N 1
ATOM 2026 C CA . GLN A 1 260 ? -8.938 28.141 -1.954 1 97.31 260 GLN A CA 1
ATOM 2027 C C . GLN A 1 260 ? -7.645 28.797 -1.487 1 97.31 260 GLN A C 1
ATOM 2029 O O . GLN A 1 260 ? -7.68 29.844 -0.815 1 97.31 260 GLN A O 1
ATOM 2034 N N . ALA A 1 261 ? -6.602 28.234 -1.856 1 98.44 261 ALA A N 1
ATOM 2035 C CA . ALA A 1 261 ? -5.297 28.828 -1.574 1 98.44 261 ALA A CA 1
ATOM 2036 C C . ALA A 1 261 ? -4.242 28.328 -2.551 1 98.44 261 ALA A C 1
ATOM 2038 O O . ALA A 1 261 ? -4.324 27.188 -3.029 1 98.44 261 ALA A O 1
ATOM 2039 N N . SER A 1 262 ? -3.309 29.156 -2.871 1 98.69 262 SER A N 1
ATOM 2040 C CA . SER A 1 262 ? -2.162 28.766 -3.689 1 98.69 262 SER A CA 1
ATOM 2041 C C . SER A 1 262 ? -0.928 28.516 -2.828 1 98.69 262 SER A C 1
ATOM 2043 O O . SER A 1 262 ? -0.614 29.312 -1.94 1 98.69 262 SER A O 1
ATOM 2045 N N . HIS A 1 263 ? -0.309 27.453 -3.045 1 98.81 263 HIS A N 1
ATOM 2046 C CA . HIS A 1 263 ? 0.906 27.094 -2.324 1 98.81 263 HIS A CA 1
ATOM 2047 C C . HIS A 1 263 ? 2.016 26.672 -3.285 1 98.81 263 HIS A C 1
ATOM 2049 O O . HIS A 1 263 ? 1.743 26.312 -4.43 1 98.81 263 HIS A O 1
ATOM 2055 N N . PRO A 1 264 ? 3.273 26.797 -2.816 1 98.88 264 PRO A N 1
ATOM 2056 C CA . PRO A 1 264 ? 4.367 26.297 -3.656 1 98.88 264 PRO A CA 1
ATOM 2057 C C . PRO A 1 264 ? 4.238 24.797 -3.971 1 98.88 264 PRO A C 1
ATOM 2059 O O . PRO A 1 264 ? 3.824 24.016 -3.113 1 98.88 264 PRO A O 1
ATOM 2062 N N . VAL A 1 265 ? 4.652 24.406 -5.16 1 98.94 265 VAL A N 1
ATOM 2063 C CA . VAL A 1 265 ? 4.676 23 -5.551 1 98.94 265 VAL A CA 1
ATOM 2064 C C . VAL A 1 265 ? 5.77 22.281 -4.777 1 98.94 265 VAL A C 1
ATOM 2066 O O . VAL A 1 265 ? 5.609 21.109 -4.426 1 98.94 265 VAL A O 1
ATOM 2069 N N . ILE A 1 266 ? 6.887 22.953 -4.574 1 98.94 266 ILE A N 1
ATOM 2070 C CA . ILE A 1 266 ? 7.93 22.484 -3.664 1 98.94 266 ILE A CA 1
ATOM 2071 C C . ILE A 1 266 ? 7.867 23.281 -2.363 1 98.94 266 ILE A C 1
ATOM 2073 O O . ILE A 1 266 ? 8.047 24.5 -2.365 1 98.94 266 ILE A O 1
ATOM 2077 N N . ARG A 1 267 ? 7.598 22.578 -1.325 1 98.81 267 ARG A N 1
ATOM 2078 C CA . ARG A 1 267 ? 7.441 23.219 -0.021 1 98.81 267 ARG A CA 1
ATOM 2079 C C . ARG A 1 267 ? 8.609 22.875 0.896 1 98.81 267 ARG A C 1
ATOM 2081 O O . ARG A 1 267 ? 9.062 21.734 0.946 1 98.81 267 ARG A O 1
ATOM 2088 N N . THR A 1 268 ? 9.172 23.891 1.59 1 98.75 268 THR A N 1
ATOM 2089 C CA . THR A 1 268 ? 10.195 23.688 2.609 1 98.75 268 THR A CA 1
ATOM 2090 C C . THR A 1 268 ? 9.562 23.484 3.98 1 98.75 268 THR A C 1
ATOM 2092 O O . THR A 1 268 ? 8.664 24.234 4.379 1 98.75 268 THR A O 1
ATOM 2095 N N . ASN A 1 269 ? 9.922 22.422 4.625 1 98.62 269 ASN A N 1
ATOM 2096 C CA . ASN A 1 269 ? 9.492 22.188 5.996 1 98.62 269 ASN A CA 1
ATOM 2097 C C . ASN A 1 269 ? 10.289 23.016 6.992 1 98.62 269 ASN A C 1
ATOM 2099 O O . ASN A 1 269 ? 11.5 22.844 7.133 1 98.62 269 ASN A O 1
ATOM 2103 N N . PRO A 1 270 ? 9.664 23.891 7.699 1 97.69 270 PRO A N 1
ATOM 2104 C CA . PRO A 1 270 ? 10.414 24.781 8.586 1 97.69 270 PRO A CA 1
ATOM 2105 C C . PRO A 1 270 ? 11.055 24.047 9.758 1 97.69 270 PRO A C 1
ATOM 2107 O O . PRO A 1 270 ? 12.016 24.547 10.359 1 97.69 270 PRO A O 1
ATOM 2110 N N . VAL A 1 271 ? 10.547 22.891 10.102 1 98.56 271 VAL A N 1
ATOM 2111 C CA . VAL A 1 271 ? 11.055 22.141 11.242 1 98.56 271 VAL A CA 1
ATOM 2112 C C . VAL A 1 271 ? 12.375 21.469 10.883 1 98.56 271 VAL A C 1
ATOM 2114 O O . VAL A 1 271 ? 13.305 21.438 11.688 1 98.56 271 VAL A O 1
ATOM 2117 N N . THR A 1 272 ? 12.5 20.938 9.633 1 98.38 272 THR A N 1
ATOM 2118 C CA . THR A 1 272 ? 13.656 20.141 9.242 1 98.38 272 THR A CA 1
ATOM 2119 C C . THR A 1 272 ? 14.547 20.891 8.266 1 98.38 272 THR A C 1
ATOM 2121 O O . THR A 1 272 ? 15.711 20.547 8.086 1 98.38 272 THR A O 1
ATOM 2124 N N . GLY A 1 273 ? 14 21.859 7.613 1 98.31 273 GLY A N 1
ATOM 2125 C CA . GLY A 1 273 ? 14.711 22.547 6.547 1 98.31 273 GLY A CA 1
ATOM 2126 C C . GLY A 1 273 ? 14.711 21.781 5.238 1 98.31 273 GLY A C 1
ATOM 2127 O O . GLY A 1 273 ? 15.297 22.234 4.25 1 98.31 273 GLY A O 1
ATOM 2128 N N . LEU A 1 274 ? 14.07 20.656 5.148 1 98.75 274 LEU A N 1
ATOM 2129 C CA . LEU A 1 274 ? 14.047 19.812 3.965 1 98.75 274 LEU A CA 1
ATOM 2130 C C . LEU A 1 274 ? 12.875 20.172 3.057 1 98.75 274 LEU A C 1
ATOM 2132 O O . LEU A 1 274 ? 11.898 20.781 3.508 1 98.75 274 LEU A O 1
ATOM 2136 N N . ARG A 1 275 ? 12.992 19.859 1.835 1 98.62 275 ARG A N 1
ATOM 2137 C CA . ARG A 1 275 ? 11.922 20.203 0.909 1 98.62 275 ARG A CA 1
ATOM 2138 C C . ARG A 1 275 ? 11.211 18.953 0.401 1 98.62 275 ARG A C 1
ATOM 2140 O O . ARG A 1 275 ? 11.805 17.875 0.357 1 98.62 275 ARG A O 1
ATOM 2147 N N . ALA A 1 276 ? 9.945 19.078 0.068 1 98.75 276 ALA A N 1
ATOM 2148 C CA . ALA A 1 276 ? 9.062 18.016 -0.397 1 98.75 276 ALA A CA 1
ATOM 2149 C C . ALA A 1 276 ? 8.078 18.531 -1.445 1 98.75 276 ALA A C 1
ATOM 2151 O O . ALA A 1 276 ? 7.887 19.75 -1.571 1 98.75 276 ALA A O 1
ATOM 2152 N N . ILE A 1 277 ? 7.535 17.641 -2.23 1 98.88 277 ILE A N 1
ATOM 2153 C CA . ILE A 1 277 ? 6.445 17.969 -3.143 1 98.88 277 ILE A CA 1
ATOM 2154 C C . ILE A 1 277 ? 5.164 18.219 -2.35 1 98.88 277 ILE A C 1
ATOM 2156 O O . ILE A 1 277 ? 4.824 17.438 -1.454 1 98.88 277 ILE A O 1
ATOM 2160 N N . TYR A 1 278 ? 4.504 19.312 -2.676 1 98.88 278 TYR A N 1
ATOM 2161 C CA . TYR A 1 278 ? 3.299 19.656 -1.933 1 98.88 278 TYR A CA 1
ATOM 2162 C C . TYR A 1 278 ? 2.113 19.828 -2.873 1 98.88 278 TYR A C 1
ATOM 2164 O O . TYR A 1 278 ? 1.597 20.938 -3.027 1 98.88 278 TYR A O 1
ATOM 2172 N N . VAL A 1 279 ? 1.604 18.781 -3.486 1 98.88 279 VAL A N 1
ATOM 2173 C CA . VAL A 1 279 ? 0.386 18.688 -4.281 1 98.88 279 VAL A CA 1
ATOM 2174 C C . VAL A 1 279 ? -0.324 17.359 -3.969 1 98.88 279 VAL A C 1
ATOM 2176 O O . VAL A 1 279 ? 0.288 16.438 -3.447 1 98.88 279 VAL A O 1
ATOM 2179 N N . ASN A 1 280 ? -1.565 17.312 -4.199 1 98.38 280 ASN A N 1
ATOM 2180 C CA . ASN A 1 280 ? -2.346 16.109 -3.943 1 98.38 280 ASN A CA 1
ATOM 2181 C C . ASN A 1 280 ? -3.568 16.031 -4.852 1 98.38 280 ASN A C 1
ATOM 2183 O O . ASN A 1 280 ? -4.098 17.047 -5.281 1 98.38 280 ASN A O 1
ATOM 2187 N N . PRO A 1 281 ? -4.047 14.852 -5.133 1 96.19 281 PRO A N 1
ATOM 2188 C CA . PRO A 1 281 ? -5.133 14.648 -6.094 1 96.19 281 PRO A CA 1
ATOM 2189 C C . PRO A 1 281 ? -6.445 15.289 -5.641 1 96.19 281 PRO A C 1
ATOM 2191 O O . PRO A 1 281 ? -7.262 15.688 -6.473 1 96.19 281 PRO A O 1
ATOM 2194 N N . THR A 1 282 ? -6.66 15.391 -4.367 1 95.62 282 THR A N 1
ATOM 2195 C CA . THR A 1 282 ? -7.961 15.812 -3.852 1 95.62 282 THR A CA 1
ATOM 2196 C C . THR A 1 282 ? -8.141 17.312 -4.016 1 95.62 282 THR A C 1
ATOM 2198 O O . THR A 1 282 ? -9.164 17.766 -4.535 1 95.62 282 THR A O 1
ATOM 2201 N N . PHE A 1 283 ? -7.137 18.062 -3.633 1 97.12 283 PHE A N 1
ATOM 2202 C CA . PHE A 1 283 ? -7.371 19.5 -3.521 1 97.12 283 PHE A CA 1
ATOM 2203 C C . PHE A 1 283 ? -6.648 20.25 -4.633 1 97.12 283 PHE A C 1
ATOM 2205 O O . PHE A 1 283 ? -7.082 21.328 -5.043 1 97.12 283 PHE A O 1
ATOM 2212 N N . THR A 1 284 ? -5.48 19.766 -5.164 1 98.5 284 THR A N 1
ATOM 2213 C CA . THR A 1 284 ? -4.688 20.516 -6.125 1 98.5 284 THR A CA 1
ATOM 2214 C C . THR A 1 284 ? -5.34 20.5 -7.504 1 98.5 284 THR A C 1
ATOM 2216 O O . THR A 1 284 ? -5.555 19.438 -8.078 1 98.5 284 THR A O 1
ATOM 2219 N N . LYS A 1 285 ? -5.539 21.656 -8.055 1 97.75 285 LYS A N 1
ATOM 2220 C CA . LYS A 1 285 ? -6.324 21.75 -9.289 1 97.75 285 LYS A CA 1
ATOM 2221 C C . LYS A 1 285 ? -5.449 22.156 -10.469 1 97.75 285 LYS A C 1
ATOM 2223 O O . LYS A 1 285 ? -5.664 21.703 -11.594 1 97.75 285 LYS A O 1
ATOM 2228 N N . ARG A 1 286 ? -4.531 23.047 -10.141 1 98.12 286 ARG A N 1
ATOM 2229 C CA . ARG A 1 286 ? -3.736 23.562 -11.25 1 98.12 286 ARG A CA 1
ATOM 2230 C C . ARG A 1 286 ? -2.465 24.234 -10.75 1 98.12 286 ARG A C 1
ATOM 2232 O O . ARG A 1 286 ? -2.441 24.781 -9.648 1 98.12 286 ARG A O 1
ATOM 2239 N N . ILE A 1 287 ? -1.479 24.141 -11.633 1 98.81 287 ILE A N 1
ATOM 2240 C CA . ILE A 1 287 ? -0.268 24.922 -11.43 1 98.81 287 ILE A CA 1
ATOM 2241 C C . ILE A 1 287 ? -0.436 26.297 -12.07 1 98.81 287 ILE A C 1
ATOM 2243 O O . ILE A 1 287 ? -0.697 26.406 -13.273 1 98.81 287 ILE A O 1
ATOM 2247 N N . ASN A 1 288 ? -0.21 27.281 -11.297 1 98.81 288 ASN A N 1
ATOM 2248 C CA . ASN A 1 288 ? -0.617 28.641 -11.664 1 98.81 288 ASN A CA 1
ATOM 2249 C C . ASN A 1 288 ? 0.208 29.172 -12.828 1 98.81 288 ASN A C 1
ATOM 2251 O O . ASN A 1 288 ? -0.299 29.922 -13.656 1 98.81 288 ASN A O 1
ATOM 2255 N N . GLU A 1 289 ? 1.396 28.812 -12.961 1 98.75 289 GLU A N 1
ATOM 2256 C CA . GLU A 1 289 ? 2.322 29.422 -13.906 1 98.75 289 GLU A CA 1
ATOM 2257 C C . GLU A 1 289 ? 2.334 28.672 -15.234 1 98.75 289 GLU A C 1
ATOM 2259 O O . GLU A 1 289 ? 3.08 29.016 -16.141 1 98.75 289 GLU A O 1
ATOM 2264 N N . LEU A 1 290 ? 1.55 27.656 -15.312 1 98.69 290 LEU A N 1
ATOM 2265 C CA . LEU A 1 290 ? 1.511 26.844 -16.516 1 98.69 290 LEU A CA 1
ATOM 2266 C C . LEU A 1 290 ? 0.143 26.922 -17.188 1 98.69 290 LEU A C 1
ATOM 2268 O O . LEU A 1 290 ? -0.85 27.266 -16.531 1 98.69 290 LEU A O 1
ATOM 2272 N N . SER A 1 291 ? 0.145 26.641 -18.5 1 98 291 SER A N 1
ATOM 2273 C CA . SER A 1 291 ? -1.141 26.469 -19.172 1 98 291 SER A CA 1
ATOM 2274 C C . SER A 1 291 ? -1.926 25.312 -18.578 1 98 291 SER A C 1
ATOM 2276 O O . SER A 1 291 ? -1.366 24.484 -17.859 1 98 291 SER A O 1
ATOM 2278 N N . GLU A 1 292 ? -3.139 25.312 -18.953 1 97.25 292 GLU A N 1
ATOM 2279 C CA . GLU A 1 292 ? -4.008 24.281 -18.406 1 97.25 292 GLU A CA 1
ATOM 2280 C C . GLU A 1 292 ? -3.506 22.891 -18.781 1 97.25 292 GLU A C 1
ATOM 2282 O O . GLU A 1 292 ? -3.436 22 -17.922 1 97.25 292 GLU A O 1
ATOM 2287 N N . GLU A 1 293 ? -3.145 22.75 -20.016 1 96.81 293 GLU A N 1
ATOM 2288 C CA . GLU A 1 293 ? -2.703 21.438 -20.484 1 96.81 293 GLU A CA 1
ATOM 2289 C C . GLU A 1 293 ? -1.353 21.062 -19.891 1 96.81 293 GLU A C 1
ATOM 2291 O O . GLU A 1 293 ? -1.127 19.906 -19.531 1 96.81 293 GLU A O 1
ATOM 2296 N N . GLU A 1 294 ? -0.517 22.031 -19.812 1 97.81 294 GLU A N 1
ATOM 2297 C CA . GLU A 1 294 ? 0.781 21.781 -19.188 1 97.81 294 GLU A CA 1
ATOM 2298 C C . GLU A 1 294 ? 0.626 21.422 -17.719 1 97.81 294 GLU A C 1
ATOM 2300 O O . GLU A 1 294 ? 1.271 20.5 -17.219 1 97.81 294 GLU A O 1
ATOM 2305 N N . SER A 1 295 ? -0.211 22.156 -17.078 1 98.56 295 SER A N 1
ATOM 2306 C CA . SER A 1 295 ? -0.491 21.922 -15.664 1 98.56 295 SER A CA 1
ATOM 2307 C C . SER A 1 295 ? -1.014 20.5 -15.445 1 98.56 295 SER A C 1
ATOM 2309 O O . SER A 1 295 ? -0.515 19.781 -14.578 1 98.56 295 SER A O 1
ATOM 2311 N N . ARG A 1 296 ? -1.921 20.172 -16.266 1 98 296 ARG A N 1
ATOM 2312 C CA . ARG A 1 296 ? -2.512 18.844 -16.141 1 98 296 ARG A CA 1
ATOM 2313 C C . ARG A 1 296 ? -1.459 17.75 -16.344 1 98 296 ARG A C 1
ATOM 2315 O O . ARG A 1 296 ? -1.412 16.781 -15.586 1 98 296 ARG A O 1
ATOM 2322 N N . SER A 1 297 ? -0.657 17.891 -17.234 1 97.94 297 SER A N 1
ATOM 2323 C CA . SER A 1 297 ? 0.379 16.922 -17.547 1 97.94 297 SER A CA 1
ATOM 2324 C C . SER A 1 297 ? 1.352 16.766 -16.375 1 97.94 297 SER A C 1
ATOM 2326 O O . SER A 1 297 ? 1.672 15.641 -15.969 1 97.94 297 SER A O 1
ATOM 2328 N N . VAL A 1 298 ? 1.771 17.859 -15.828 1 98.56 298 VAL A N 1
ATOM 2329 C CA . VAL A 1 298 ? 2.742 17.859 -14.742 1 98.56 298 VAL A CA 1
ATOM 2330 C C . VAL A 1 298 ? 2.105 17.266 -13.484 1 98.56 298 VAL A C 1
ATOM 2332 O O . VAL A 1 298 ? 2.691 16.391 -12.836 1 98.56 298 VAL A O 1
ATOM 2335 N N . LEU A 1 299 ? 0.912 17.656 -13.211 1 98.81 299 LEU A N 1
ATOM 2336 C CA . LEU A 1 299 ? 0.24 17.172 -12.016 1 98.81 299 LEU A CA 1
ATOM 2337 C C . LEU A 1 299 ? -0.059 15.688 -12.117 1 98.81 299 LEU A C 1
ATOM 2339 O O . LEU A 1 299 ? 0.12 14.945 -11.156 1 98.81 299 LEU A O 1
ATOM 2343 N N . ASP A 1 300 ? -0.485 15.258 -13.297 1 97.81 300 ASP A N 1
ATOM 2344 C CA . ASP A 1 300 ? -0.75 13.836 -13.5 1 97.81 300 ASP A CA 1
ATOM 2345 C C . ASP A 1 300 ? 0.492 13 -13.211 1 97.81 300 ASP A C 1
ATOM 2347 O O . ASP A 1 300 ? 0.404 11.953 -12.555 1 97.81 300 ASP A O 1
ATOM 2351 N N . TYR A 1 301 ? 1.582 13.469 -13.688 1 98.19 301 TYR A N 1
ATOM 2352 C CA . TYR A 1 301 ? 2.824 12.734 -13.477 1 98.19 301 TYR A CA 1
ATOM 2353 C C . TYR A 1 301 ? 3.201 12.727 -12 1 98.19 301 TYR A C 1
ATOM 2355 O O . TYR A 1 301 ? 3.535 11.672 -11.445 1 98.19 301 TYR A O 1
ATOM 2363 N N . LEU A 1 302 ? 3.133 13.867 -11.32 1 98.69 302 LEU A N 1
ATOM 2364 C CA . LEU A 1 302 ? 3.484 13.953 -9.906 1 98.69 302 LEU A CA 1
ATOM 2365 C C . LEU A 1 302 ? 2.576 13.062 -9.07 1 98.69 302 LEU A C 1
ATOM 2367 O O . LEU A 1 302 ? 3.037 12.406 -8.133 1 98.69 302 LEU A O 1
ATOM 2371 N N . PHE A 1 303 ? 1.295 13.07 -9.43 1 98.56 303 PHE A N 1
ATOM 2372 C CA . PHE A 1 303 ? 0.362 12.203 -8.719 1 98.56 303 PHE A CA 1
ATOM 2373 C C . PHE A 1 303 ? 0.738 10.742 -8.898 1 98.56 303 PHE A C 1
ATOM 2375 O O . PHE A 1 303 ? 0.699 9.961 -7.945 1 98.56 303 PHE A O 1
ATOM 2382 N N . ARG A 1 304 ? 1.121 10.344 -10.055 1 97.69 304 ARG A N 1
ATOM 2383 C CA . ARG A 1 304 ? 1.524 8.961 -10.297 1 97.69 304 ARG A CA 1
ATOM 2384 C C . ARG A 1 304 ? 2.754 8.602 -9.469 1 97.69 304 ARG A C 1
ATOM 2386 O O . ARG A 1 304 ? 2.842 7.496 -8.93 1 97.69 304 ARG A O 1
ATOM 2393 N N . VAL A 1 305 ? 3.703 9.508 -9.352 1 97.94 305 VAL A N 1
ATOM 2394 C CA . VAL A 1 305 ? 4.895 9.266 -8.547 1 97.94 305 VAL A CA 1
ATOM 2395 C C . VAL A 1 305 ? 4.496 9.016 -7.094 1 97.94 305 VAL A C 1
ATOM 2397 O O . VAL A 1 305 ? 5.035 8.117 -6.438 1 97.94 305 VAL A O 1
ATOM 2400 N N . GLN A 1 306 ? 3.555 9.742 -6.621 1 98 306 GLN A N 1
ATOM 2401 C CA . GLN A 1 306 ? 3.088 9.625 -5.246 1 98 306 GLN A CA 1
ATOM 2402 C C . GLN A 1 306 ? 2.33 8.312 -5.027 1 98 306 GLN A C 1
ATOM 2404 O O . GLN A 1 306 ? 2.451 7.688 -3.975 1 98 306 GLN A O 1
ATOM 2409 N N . ILE A 1 307 ? 1.606 7.914 -6.035 1 97.81 307 ILE A N 1
ATOM 2410 C CA . ILE A 1 307 ? 0.62 6.848 -5.891 1 97.81 307 ILE A CA 1
ATOM 2411 C C . ILE A 1 307 ? 1.27 5.5 -6.195 1 97.81 307 ILE A C 1
ATOM 2413 O O . ILE A 1 307 ? 0.996 4.508 -5.52 1 97.81 307 ILE A O 1
ATOM 2417 N N . GLU A 1 308 ? 2.182 5.43 -7.141 1 97.12 308 GLU A N 1
ATOM 2418 C CA . GLU A 1 308 ? 2.564 4.156 -7.742 1 97.12 308 GLU A CA 1
ATOM 2419 C C . GLU A 1 308 ? 3.889 3.656 -7.172 1 97.12 308 GLU A C 1
ATOM 2421 O O . GLU A 1 308 ? 4.402 2.623 -7.602 1 97.12 308 GLU A O 1
ATOM 2426 N N . ASN A 1 309 ? 4.469 4.391 -6.266 1 97.19 309 ASN A N 1
ATOM 2427 C CA . ASN A 1 309 ? 5.648 3.924 -5.543 1 97.19 309 ASN A CA 1
ATOM 2428 C C . ASN A 1 309 ? 5.305 3.498 -4.117 1 97.19 309 ASN A C 1
ATOM 2430 O O . ASN A 1 309 ? 5.484 4.27 -3.174 1 97.19 309 ASN A O 1
ATOM 2434 N N . HIS A 1 310 ? 4.992 2.234 -4.016 1 96.31 310 HIS A N 1
ATOM 2435 C CA . HIS A 1 310 ? 4.402 1.702 -2.793 1 96.31 310 HIS A CA 1
ATOM 2436 C C . HIS A 1 310 ? 5.418 1.689 -1.655 1 96.31 310 HIS A C 1
ATOM 2438 O O . HIS A 1 310 ? 5.039 1.66 -0.481 1 96.31 310 HIS A O 1
ATOM 2444 N N . GLU A 1 311 ? 6.734 1.639 -1.937 1 95.94 311 GLU A N 1
ATOM 2445 C CA . GLU A 1 311 ? 7.754 1.647 -0.894 1 95.94 311 GLU A CA 1
ATOM 2446 C C . GLU A 1 311 ? 7.742 2.963 -0.119 1 95.94 311 GLU A C 1
ATOM 2448 O O . GLU A 1 311 ? 8.32 3.055 0.967 1 95.94 311 GLU A O 1
ATOM 2453 N N . ASP A 1 312 ? 7.07 3.949 -0.706 1 97.75 312 ASP A N 1
ATOM 2454 C CA . ASP A 1 312 ? 6.98 5.262 -0.072 1 97.75 312 ASP A CA 1
ATOM 2455 C C . ASP A 1 312 ? 5.684 5.398 0.724 1 97.75 312 ASP A C 1
ATOM 2457 O O . ASP A 1 312 ? 5.273 6.512 1.062 1 97.75 312 ASP A O 1
ATOM 2461 N N . HIS A 1 313 ? 5.012 4.258 0.938 1 98.31 313 HIS A N 1
ATOM 2462 C CA . HIS A 1 313 ? 3.742 4.289 1.659 1 98.31 313 HIS A CA 1
ATOM 2463 C C . HIS A 1 313 ? 3.826 3.492 2.955 1 98.31 313 HIS A C 1
ATOM 2465 O O . HIS A 1 313 ? 4.586 2.525 3.047 1 98.31 313 HIS A O 1
ATOM 2471 N N . VAL A 1 314 ? 3.129 3.955 3.918 1 98.06 314 VAL A N 1
ATOM 2472 C CA . VAL A 1 314 ? 2.762 3.156 5.082 1 98.06 314 VAL A CA 1
ATOM 2473 C C . VAL A 1 314 ? 1.246 2.98 5.133 1 98.06 314 VAL A C 1
ATOM 2475 O O . VAL A 1 314 ? 0.5 3.959 5.051 1 98.06 314 VAL A O 1
ATOM 2478 N N . LYS A 1 315 ? 0.83 1.794 5.062 1 97.38 315 LYS A N 1
ATOM 2479 C CA . LYS A 1 315 ? -0.566 1.463 5.332 1 97.38 315 LYS A CA 1
ATOM 2480 C C . LYS A 1 315 ? -0.739 0.935 6.754 1 97.38 315 LYS A C 1
ATOM 2482 O O . LYS A 1 315 ? -0.232 -0.137 7.09 1 97.38 315 LYS A O 1
ATOM 2487 N N . TYR A 1 316 ? -1.427 1.64 7.645 1 97.88 316 TYR A N 1
ATOM 2488 C CA . TYR A 1 316 ? -1.507 1.318 9.062 1 97.88 316 TYR A CA 1
ATOM 2489 C C . TYR A 1 316 ? -2.832 0.642 9.398 1 97.88 316 TYR A C 1
ATOM 2491 O O . TYR A 1 316 ? -3.9 1.216 9.18 1 97.88 316 TYR A O 1
ATOM 2499 N N . LYS A 1 317 ? -2.756 -0.574 9.82 1 96.31 317 LYS A N 1
ATOM 2500 C CA . LYS A 1 317 ? -3.908 -1.279 10.375 1 96.31 317 LYS A CA 1
ATOM 2501 C C . LYS A 1 317 ? -4.172 -0.856 11.82 1 96.31 317 LYS A C 1
ATOM 2503 O O . LYS A 1 317 ? -3.367 -1.14 12.711 1 96.31 317 LYS A O 1
ATOM 2508 N N . TRP A 1 318 ? -5.312 -0.294 12.086 1 97.31 318 TRP A N 1
ATOM 2509 C CA . TRP A 1 318 ? -5.641 0.299 13.375 1 97.31 318 TRP A CA 1
ATOM 2510 C C . TRP A 1 318 ? -5.992 -0.779 14.398 1 97.31 318 TRP A C 1
ATOM 2512 O O . TRP A 1 318 ? -6.668 -1.757 14.07 1 97.31 318 TRP A O 1
ATOM 2522 N N . ASN A 1 319 ? -5.469 -0.64 15.57 1 96.56 319 ASN A N 1
ATOM 2523 C CA . ASN A 1 319 ? -6.039 -1.256 16.766 1 96.56 319 ASN A CA 1
ATOM 2524 C C . ASN A 1 319 ? -6.758 -0.23 17.625 1 96.56 319 ASN A C 1
ATOM 2526 O O . ASN A 1 319 ? -6.523 0.973 17.5 1 96.56 319 ASN A O 1
ATOM 2530 N N . LYS A 1 320 ? -7.621 -0.768 18.453 1 96.62 320 LYS A N 1
ATOM 2531 C CA . LYS A 1 320 ? -8.391 0.131 19.312 1 96.62 320 LYS A CA 1
ATOM 2532 C C . LYS A 1 320 ? -7.473 1.028 20.141 1 96.62 320 LYS A C 1
ATOM 2534 O O . LYS A 1 320 ? -6.512 0.552 20.75 1 96.62 320 LYS A O 1
ATOM 2539 N N . TYR A 1 321 ? -7.629 2.398 20.016 1 97.75 321 TYR A N 1
ATOM 2540 C CA . TYR A 1 321 ? -7.02 3.482 20.781 1 97.75 321 TYR A CA 1
ATOM 2541 C C . TYR A 1 321 ? -5.609 3.773 20.281 1 97.75 321 TYR A C 1
ATOM 2543 O O . TYR A 1 321 ? -4.824 4.43 20.969 1 97.75 321 TYR A O 1
ATOM 2551 N N . ASP A 1 322 ? -5.301 3.182 19.156 1 98.38 322 ASP A N 1
ATOM 2552 C CA . ASP A 1 322 ? -4.078 3.648 18.5 1 98.38 322 ASP A CA 1
ATOM 2553 C C . ASP A 1 322 ? -4.176 5.133 18.156 1 98.38 322 ASP A C 1
ATOM 2555 O O . ASP A 1 322 ? -5.27 5.648 17.906 1 98.38 322 ASP A O 1
ATOM 2559 N N . VAL A 1 323 ? -3.025 5.793 18.172 1 98.62 323 VAL A N 1
ATOM 2560 C CA . VAL A 1 323 ? -2.934 7.203 17.812 1 98.62 323 VAL A CA 1
ATOM 2561 C C . VAL A 1 323 ? -1.909 7.387 16.703 1 98.62 323 VAL A C 1
ATOM 2563 O O . VAL A 1 323 ? -0.806 6.836 16.766 1 98.62 323 VAL A O 1
ATOM 2566 N N . ALA A 1 324 ? -2.328 8.047 15.672 1 98.81 324 ALA A N 1
ATOM 2567 C CA . ALA A 1 324 ? -1.396 8.516 14.648 1 98.81 324 ALA A CA 1
ATOM 2568 C C . ALA A 1 324 ? -1.209 10.031 14.727 1 98.81 324 ALA A C 1
ATOM 2570 O O . ALA A 1 324 ? -2.17 10.766 14.953 1 98.81 324 ALA A O 1
ATOM 2571 N N . ILE A 1 325 ? -0.012 10.516 14.57 1 98.88 325 ILE A N 1
ATOM 2572 C CA . ILE A 1 325 ? 0.326 11.93 14.438 1 98.88 325 ILE A CA 1
ATOM 2573 C C . ILE A 1 325 ? 1.18 12.141 13.188 1 98.88 325 ILE A C 1
ATOM 2575 O O . ILE A 1 325 ? 2.215 11.492 13.023 1 98.88 325 ILE A O 1
ATOM 2579 N N . TRP A 1 326 ? 0.715 12.977 12.32 1 98.88 326 TRP A N 1
ATOM 2580 C CA . TRP A 1 326 ? 1.504 13.148 11.102 1 98.88 326 TRP A CA 1
ATOM 2581 C C . TRP A 1 326 ? 1.653 14.625 10.75 1 98.88 326 TRP A C 1
ATOM 2583 O O . TRP A 1 326 ? 0.883 15.461 11.227 1 98.88 326 TRP A O 1
ATOM 2593 N N . ASN A 1 327 ? 2.729 14.969 10.086 1 98.88 327 ASN A N 1
ATOM 2594 C CA . ASN A 1 327 ? 3.014 16.297 9.562 1 98.88 327 ASN A CA 1
ATOM 2595 C C . ASN A 1 327 ? 2.512 16.453 8.125 1 98.88 327 ASN A C 1
ATOM 2597 O O . ASN A 1 327 ? 3.078 15.875 7.203 1 98.88 327 ASN A O 1
ATOM 2601 N N . ASN A 1 328 ? 1.543 17.266 7.926 1 98.62 328 ASN A N 1
ATOM 2602 C CA . ASN A 1 328 ? 0.86 17.406 6.641 1 98.62 328 ASN A CA 1
ATOM 2603 C C . ASN A 1 328 ? 1.754 18.062 5.598 1 98.62 328 ASN A C 1
ATOM 2605 O O . ASN A 1 328 ? 1.482 17.984 4.398 1 98.62 328 ASN A O 1
ATOM 2609 N N . SER A 1 329 ? 2.824 18.688 6.02 1 97.62 329 SER A N 1
ATOM 2610 C CA . SER A 1 329 ? 3.707 19.344 5.062 1 97.62 329 SER A CA 1
ATOM 2611 C C . SER A 1 329 ? 4.516 18.328 4.266 1 97.62 329 SER A C 1
ATOM 2613 O O . SER A 1 329 ? 5.07 18.656 3.213 1 97.62 329 SER A O 1
ATOM 2615 N N . VAL A 1 330 ? 4.543 17.094 4.773 1 98.62 330 VAL A N 1
ATOM 2616 C CA . VAL A 1 330 ? 5.523 16.219 4.141 1 98.62 330 VAL A CA 1
ATOM 2617 C C . VAL A 1 330 ? 4.887 14.859 3.836 1 98.62 330 VAL A C 1
ATOM 2619 O O . VAL A 1 330 ? 5.57 13.922 3.408 1 98.62 330 VAL A O 1
ATOM 2622 N N . VAL A 1 331 ? 3.559 14.727 4.074 1 98.81 331 VAL A N 1
ATOM 2623 C CA . VAL A 1 331 ? 2.869 13.5 3.688 1 98.81 331 VAL A CA 1
ATOM 2624 C C . VAL A 1 331 ? 1.502 13.836 3.1 1 98.81 331 VAL A C 1
ATOM 2626 O O . VAL A 1 331 ? 0.923 14.875 3.414 1 98.81 331 VAL A O 1
ATOM 2629 N N . ASN A 1 332 ? 1.042 13.062 2.203 1 98.69 332 ASN A N 1
ATOM 2630 C CA . ASN A 1 332 ? -0.372 12.875 1.897 1 98.69 332 ASN A CA 1
ATOM 2631 C C . ASN A 1 332 ? -0.93 11.617 2.562 1 98.69 332 ASN A C 1
ATOM 2633 O O . ASN A 1 332 ? -0.172 10.727 2.941 1 98.69 332 ASN A O 1
ATOM 2637 N N . HIS A 1 333 ? -2.199 11.617 2.791 1 98.38 333 HIS A N 1
ATOM 2638 C CA . HIS A 1 333 ? -2.811 10.43 3.379 1 98.38 333 HIS A CA 1
ATOM 2639 C C . HIS A 1 333 ? -4.219 10.211 2.836 1 98.38 333 HIS A C 1
ATOM 2641 O O . HIS A 1 333 ? -4.777 11.086 2.172 1 98.38 333 HIS A O 1
ATOM 2647 N N . LEU A 1 334 ? -4.754 9.023 3.049 1 96.12 334 LEU A N 1
ATOM 2648 C CA . LEU A 1 334 ? -6.145 8.742 2.713 1 96.12 334 LEU A CA 1
ATOM 2649 C C . LEU A 1 334 ? -6.715 7.648 3.609 1 96.12 334 LEU A C 1
ATOM 2651 O O . LEU A 1 334 ? -5.98 6.766 4.055 1 96.12 334 LEU A O 1
ATOM 2655 N N . ALA A 1 335 ? -7.969 7.77 3.871 1 94.06 335 ALA A N 1
ATOM 2656 C CA . ALA A 1 335 ? -8.719 6.738 4.582 1 94.06 335 ALA A CA 1
ATOM 2657 C C . ALA A 1 335 ? -9.211 5.66 3.625 1 94.06 335 ALA A C 1
ATOM 2659 O O . ALA A 1 335 ? -9.531 5.945 2.467 1 94.06 335 ALA A O 1
ATOM 2660 N N . THR A 1 336 ? -9.289 4.441 4.125 1 94 336 THR A N 1
ATOM 2661 C CA . THR A 1 336 ? -9.742 3.316 3.309 1 94 336 THR A CA 1
ATOM 2662 C C . THR A 1 336 ? -11.164 2.908 3.684 1 94 336 THR A C 1
ATOM 2664 O O . THR A 1 336 ? -11.461 2.68 4.855 1 94 336 THR A O 1
ATOM 2667 N N . PHE A 1 337 ? -12.023 2.744 2.721 1 91.81 337 PHE A N 1
ATOM 2668 C CA . PHE A 1 337 ? -13.414 2.398 2.965 1 91.81 337 PHE A CA 1
ATOM 2669 C C . PHE A 1 337 ? -13.727 1.007 2.428 1 91.81 337 PHE A C 1
ATOM 2671 O O . PHE A 1 337 ? -14.602 0.849 1.57 1 91.81 337 PHE A O 1
ATOM 2678 N N . ASP A 1 338 ? -13.148 0.014 3.006 1 93.31 338 ASP A N 1
ATOM 2679 C CA . ASP A 1 338 ? -13.312 -1.367 2.561 1 93.31 338 ASP A CA 1
ATOM 2680 C C . ASP A 1 338 ? -13.945 -2.225 3.654 1 93.31 338 ASP A C 1
ATOM 2682 O O . ASP A 1 338 ? -13.711 -3.434 3.717 1 93.31 338 ASP A O 1
ATOM 2686 N N . PHE A 1 339 ? -14.719 -1.67 4.52 1 92.44 339 PHE A N 1
ATOM 2687 C CA . PHE A 1 339 ? -15.234 -2.385 5.68 1 92.44 339 PHE A CA 1
ATOM 2688 C C . PHE A 1 339 ? -16.75 -2.463 5.633 1 92.44 339 PHE A C 1
ATOM 2690 O O . PHE A 1 339 ? -17.406 -2.699 6.656 1 92.44 339 PHE A O 1
ATOM 2697 N N . GLY A 1 340 ? -17.328 -2.285 4.539 1 88.5 340 GLY A N 1
ATOM 2698 C CA . GLY A 1 340 ? -18.766 -2.408 4.371 1 88.5 340 GLY A CA 1
ATOM 2699 C C . GLY A 1 340 ? -19.547 -1.462 5.258 1 88.5 340 GLY A C 1
ATOM 2700 O O . GLY A 1 340 ? -19.297 -0.255 5.266 1 88.5 340 GLY A O 1
ATOM 2701 N N . ASN A 1 341 ? -20.438 -2.074 6.07 1 88.06 341 ASN A N 1
ATOM 2702 C CA . ASN A 1 341 ? -21.312 -1.257 6.891 1 88.06 341 ASN A CA 1
ATOM 2703 C C . ASN A 1 341 ? -20.828 -1.171 8.336 1 88.06 341 ASN A C 1
ATOM 2705 O O . ASN A 1 341 ? -21.516 -0.64 9.203 1 88.06 341 ASN A O 1
ATOM 2709 N N . ALA A 1 342 ? -19.672 -1.679 8.539 1 91.44 342 ALA A N 1
ATOM 2710 C CA . ALA A 1 342 ? -19.141 -1.622 9.898 1 91.44 342 ALA A CA 1
ATOM 2711 C C . ALA A 1 342 ? -18.844 -0.182 10.312 1 91.44 342 ALA A C 1
ATOM 2713 O O . ALA A 1 342 ? -18.703 0.699 9.461 1 91.44 342 ALA A O 1
ATOM 2714 N N . ASP A 1 343 ? -18.75 0.063 11.641 1 91.38 343 ASP A N 1
ATOM 2715 C CA . ASP A 1 343 ? -18.453 1.394 12.156 1 91.38 343 ASP A CA 1
ATOM 2716 C C . ASP A 1 343 ? -16.953 1.636 12.203 1 91.38 343 ASP A C 1
ATOM 2718 O O . ASP A 1 343 ? -16.172 0.711 12.461 1 91.38 343 ASP A O 1
ATOM 2722 N N . ARG A 1 344 ? -16.609 2.783 11.961 1 92.62 344 ARG A N 1
ATOM 2723 C CA . ARG A 1 344 ? -15.25 3.295 12.039 1 92.62 344 ARG A CA 1
ATOM 2724 C C . ARG A 1 344 ? -15.234 4.738 12.531 1 92.62 344 ARG A C 1
ATOM 2726 O O . ARG A 1 344 ? -15.609 5.652 11.789 1 92.62 344 ARG A O 1
ATOM 2733 N N . GLN A 1 345 ? -14.82 4.965 13.75 1 91.88 345 GLN A N 1
ATOM 2734 C CA . GLN A 1 345 ? -14.898 6.281 14.375 1 91.88 345 GLN A CA 1
ATOM 2735 C C . GLN A 1 345 ? -13.617 6.598 15.156 1 91.88 345 GLN A C 1
ATOM 2737 O O . GLN A 1 345 ? -12.977 5.699 15.695 1 91.88 345 GLN A O 1
ATOM 2742 N N . GLY A 1 346 ? -13.289 7.879 15.164 1 92.5 346 GLY A N 1
ATOM 2743 C CA . GLY A 1 346 ? -12.141 8.359 15.922 1 92.5 346 GLY A CA 1
ATOM 2744 C C . GLY A 1 346 ? -12.227 9.844 16.25 1 92.5 346 GLY A C 1
ATOM 2745 O O . GLY A 1 346 ? -13.086 10.547 15.727 1 92.5 346 GLY A O 1
ATOM 2746 N N . ASP A 1 347 ? -11.391 10.266 17.156 1 92.19 347 ASP A N 1
ATOM 2747 C CA . ASP A 1 347 ? -11.258 11.672 17.531 1 92.19 347 ASP A CA 1
ATOM 2748 C C . ASP A 1 347 ? -10.023 12.289 16.875 1 92.19 347 ASP A C 1
ATOM 2750 O O . ASP A 1 347 ? -8.969 11.656 16.797 1 92.19 347 ASP A O 1
ATOM 2754 N N . ARG A 1 348 ? -10.25 13.477 16.453 1 93.5 348 ARG A N 1
ATOM 2755 C CA . ARG A 1 348 ? -9.211 14.109 15.648 1 93.5 348 ARG A CA 1
ATOM 2756 C C . ARG A 1 348 ? -8.953 15.539 16.109 1 93.5 348 ARG A C 1
ATOM 2758 O O . ARG A 1 348 ? -9.883 16.25 16.484 1 93.5 348 ARG A O 1
ATOM 2765 N N . ALA A 1 349 ? -7.707 15.961 16.172 1 94.88 349 ALA A N 1
ATOM 2766 C CA . ALA A 1 349 ? -7.285 17.344 16.391 1 94.88 349 ALA A CA 1
ATOM 2767 C C . ALA A 1 349 ? -6.27 17.781 15.336 1 94.88 349 ALA A C 1
ATOM 2769 O O . ALA A 1 349 ? -5.355 17.016 15.008 1 94.88 349 ALA A O 1
ATOM 2770 N N . VAL A 1 350 ? -6.465 18.922 14.789 1 96.06 350 VAL A N 1
ATOM 2771 C CA . VAL A 1 350 ? -5.59 19.469 13.75 1 96.06 350 VAL A CA 1
ATOM 2772 C C . VAL A 1 350 ? -5.051 20.828 14.18 1 96.06 350 VAL A C 1
ATOM 2774 O O . VAL A 1 350 ? -5.82 21.734 14.492 1 96.06 350 VAL A O 1
ATOM 2777 N N . VAL A 1 351 ? -3.781 20.969 14.242 1 97.81 351 VAL A N 1
ATOM 2778 C CA . VAL A 1 351 ? -3.197 22.281 14.523 1 97.81 351 VAL A CA 1
ATOM 2779 C C . VAL A 1 351 ? -2.713 22.922 13.219 1 97.81 351 VAL A C 1
ATOM 2781 O O . VAL A 1 351 ? -2.113 22.25 12.383 1 97.81 351 VAL A O 1
ATOM 2784 N N . VAL A 1 352 ? -3.018 24.188 13.086 1 97.94 352 VAL A N 1
ATOM 2785 C CA . VAL A 1 352 ? -2.686 24.938 11.883 1 97.94 352 VAL A CA 1
ATOM 2786 C C . VAL A 1 352 ? -1.216 25.359 11.922 1 97.94 352 VAL A C 1
ATOM 2788 O O . VAL A 1 352 ? -0.672 25.641 12.992 1 97.94 352 VAL A O 1
ATOM 2791 N N . GLY A 1 353 ? -0.599 25.312 10.766 1 98.12 353 GLY A N 1
ATOM 2792 C CA . GLY A 1 353 ? 0.801 25.688 10.648 1 98.12 353 GLY A CA 1
ATOM 2793 C C . GLY A 1 353 ? 1 27.062 10.031 1 98.12 353 GLY A C 1
ATOM 2794 O O . GLY A 1 353 ? 0.207 27.969 10.258 1 98.12 353 GLY A O 1
ATOM 2795 N N . GLU A 1 354 ? 2.109 27.266 9.414 1 98.12 354 GLU A N 1
ATOM 2796 C CA . GLU A 1 354 ? 2.49 28.516 8.75 1 98.12 354 GLU A CA 1
ATOM 2797 C C . GLU A 1 354 ? 2.029 28.516 7.293 1 98.12 354 GLU A C 1
ATOM 2799 O O . GLU A 1 354 ? 1.553 27.5 6.781 1 98.12 354 GLU A O 1
ATOM 2804 N N . THR A 1 355 ? 2.104 29.734 6.699 1 98.38 355 THR A N 1
ATOM 2805 C CA . THR A 1 355 ? 1.934 29.797 5.25 1 98.38 355 THR A CA 1
ATOM 2806 C C . THR A 1 355 ? 3.061 29.047 4.543 1 98.38 355 THR A C 1
ATOM 2808 O O . THR A 1 355 ? 4.238 29.312 4.781 1 98.38 355 THR A O 1
ATOM 2811 N N . PRO A 1 356 ? 2.725 28.062 3.713 1 98.69 356 PRO A N 1
ATOM 2812 C CA . PRO A 1 356 ? 3.756 27.281 3.014 1 98.69 356 PRO A CA 1
ATOM 2813 C C . PRO A 1 356 ? 4.695 28.156 2.189 1 98.69 356 PRO A C 1
ATOM 2815 O O . PRO A 1 356 ? 4.258 29.156 1.602 1 98.69 356 PRO A O 1
ATOM 2818 N N . TYR A 1 357 ? 5.953 27.859 2.121 1 98.56 357 TYR A N 1
ATOM 2819 C CA . TYR A 1 357 ? 6.949 28.609 1.365 1 98.56 357 TYR A CA 1
ATOM 2820 C C . TYR A 1 357 ? 7.992 27.672 0.76 1 98.56 357 TYR A C 1
ATOM 2822 O O . TYR A 1 357 ? 8.078 26.5 1.136 1 98.56 357 TYR A O 1
ATOM 2830 N N . PHE A 1 358 ? 8.664 28.219 -0.221 1 98.56 358 PHE A N 1
ATOM 2831 C CA . PHE A 1 358 ? 9.82 27.562 -0.83 1 98.56 358 PHE A CA 1
ATOM 2832 C C . PHE A 1 358 ? 11.102 28.328 -0.513 1 98.56 358 PHE A C 1
ATOM 2834 O O . PHE A 1 358 ? 11.195 29.531 -0.782 1 98.56 358 PHE A O 1
ATOM 2841 N N . ASP A 1 359 ? 12.016 27.656 0.091 1 98.5 359 ASP A N 1
ATOM 2842 C CA . ASP A 1 359 ? 13.352 28.188 0.329 1 98.5 359 ASP A CA 1
ATOM 2843 C C . ASP A 1 359 ? 14.367 27.578 -0.631 1 98.5 359 ASP A C 1
ATOM 2845 O O . ASP A 1 359 ? 14.633 26.375 -0.583 1 98.5 359 ASP A O 1
ATOM 2849 N N . PRO A 1 360 ? 15.016 28.344 -1.424 1 97.5 360 PRO A N 1
ATOM 2850 C CA . PRO A 1 360 ? 15.984 27.812 -2.387 1 97.5 360 PRO A CA 1
ATOM 2851 C C . PRO A 1 360 ? 17.172 27.125 -1.715 1 97.5 360 PRO A C 1
ATOM 2853 O O . PRO A 1 360 ? 17.891 26.344 -2.35 1 97.5 360 PRO A O 1
ATOM 2856 N N . ALA A 1 361 ? 17.391 27.438 -0.469 1 97.88 361 ALA A N 1
ATOM 2857 C CA . ALA A 1 361 ? 18.516 26.844 0.249 1 97.88 361 ALA A CA 1
ATOM 2858 C C . ALA A 1 361 ? 18.156 25.453 0.766 1 97.88 361 ALA A C 1
ATOM 2860 O O . ALA A 1 361 ? 19.031 24.703 1.179 1 97.88 361 ALA A O 1
ATOM 2861 N N . SER A 1 362 ? 16.844 25.141 0.831 1 98.38 362 SER A N 1
ATOM 2862 C CA . SER A 1 362 ? 16.438 23.812 1.257 1 98.38 362 SER A CA 1
ATOM 2863 C C . SER A 1 362 ? 16.844 22.75 0.241 1 98.38 362 SER A C 1
ATOM 2865 O O . SER A 1 362 ? 17.094 23.062 -0.927 1 98.38 362 SER A O 1
ATOM 2867 N N . ILE A 1 363 ? 17.016 21.469 0.731 1 98.12 363 ILE A N 1
ATOM 2868 C CA . ILE A 1 363 ? 17.422 20.375 -0.144 1 98.12 363 ILE A CA 1
ATOM 2869 C C . ILE A 1 363 ? 16.562 19.141 0.148 1 98.12 363 ILE A C 1
ATOM 2871 O O . ILE A 1 363 ? 15.781 19.125 1.104 1 98.12 363 ILE A O 1
ATOM 2875 N N . GLY A 1 364 ? 16.672 18.172 -0.725 1 98.5 364 GLY A N 1
ATOM 2876 C CA . GLY A 1 364 ? 15.961 16.922 -0.516 1 98.5 364 GLY A CA 1
ATOM 2877 C C . GLY A 1 364 ? 16.5 16.125 0.654 1 98.5 364 GLY A C 1
ATOM 2878 O O . GLY A 1 364 ? 17.641 16.312 1.078 1 98.5 364 GLY A O 1
ATOM 2879 N N . ARG A 1 365 ? 15.68 15.273 1.122 1 98.44 365 ARG A N 1
ATOM 2880 C CA . ARG A 1 365 ? 16.047 14.477 2.287 1 98.44 365 ARG A CA 1
ATOM 2881 C C . ARG A 1 365 ? 17.188 13.523 1.96 1 98.44 365 ARG A C 1
ATOM 2883 O O . ARG A 1 365 ? 18.125 13.367 2.76 1 98.44 365 ARG A O 1
ATOM 2890 N N . ARG A 1 366 ? 17.109 12.875 0.811 1 96.88 366 ARG A N 1
ATOM 2891 C CA . ARG A 1 366 ? 18.172 11.945 0.419 1 96.88 366 ARG A CA 1
ATOM 2892 C C . ARG A 1 366 ? 19.516 12.648 0.351 1 96.88 366 ARG A C 1
ATOM 2894 O O . ARG A 1 366 ? 20.531 12.117 0.823 1 96.88 366 ARG A O 1
ATOM 2901 N N . GLU A 1 367 ? 19.5 13.766 -0.263 1 97.31 367 GLU A N 1
ATOM 2902 C CA . GLU A 1 367 ? 20.719 14.555 -0.349 1 97.31 367 GLU A CA 1
ATOM 2903 C C . GLU A 1 367 ? 21.219 14.977 1.036 1 97.31 367 GLU A C 1
ATOM 2905 O O . GLU A 1 367 ? 22.406 14.922 1.319 1 97.31 367 GLU A O 1
ATOM 2910 N N . TRP A 1 368 ? 20.359 15.422 1.836 1 97.75 368 TRP A N 1
ATOM 2911 C CA . TRP A 1 368 ? 20.688 15.82 3.199 1 97.75 368 TRP A CA 1
ATOM 2912 C C . TRP A 1 368 ? 21.328 14.664 3.959 1 97.75 368 TRP A C 1
ATOM 2914 O O . TRP A 1 368 ? 22.344 14.852 4.641 1 97.75 368 TRP A O 1
ATOM 2924 N N . GLU A 1 369 ? 20.734 13.469 3.85 1 96.5 369 GLU A N 1
ATOM 2925 C CA . GLU A 1 369 ? 21.266 12.281 4.512 1 96.5 369 GLU A CA 1
ATOM 2926 C C . GLU A 1 369 ? 22.672 11.953 4.008 1 96.5 369 GLU A C 1
ATOM 2928 O O . GLU A 1 369 ? 23.531 11.562 4.789 1 96.5 369 GLU A O 1
ATOM 2933 N N . ALA A 1 370 ? 22.844 12.078 2.758 1 95.19 370 ALA A N 1
ATOM 2934 C CA . ALA A 1 370 ? 24.156 11.82 2.164 1 95.19 370 ALA A CA 1
ATOM 2935 C C . ALA A 1 370 ? 25.203 12.797 2.691 1 95.19 370 ALA A C 1
ATOM 2937 O O . ALA A 1 370 ? 26.312 12.398 3.039 1 95.19 370 ALA A O 1
ATOM 2938 N N . ARG A 1 371 ? 24.828 14.062 2.758 1 95.25 371 ARG A N 1
ATOM 2939 C CA . ARG A 1 371 ? 25.734 15.078 3.266 1 95.25 371 ARG A CA 1
ATOM 2940 C C . ARG A 1 371 ? 26.062 14.844 4.738 1 95.25 371 ARG A C 1
ATOM 2942 O O . ARG A 1 371 ? 27.203 15.008 5.168 1 95.25 371 ARG A O 1
ATOM 2949 N N . LYS A 1 372 ? 25.062 14.516 5.414 1 94.19 372 LYS A N 1
ATOM 2950 C CA . LYS A 1 372 ? 25.25 14.25 6.836 1 94.19 372 LYS A CA 1
ATOM 2951 C C . LYS A 1 372 ? 26.219 13.086 7.059 1 94.19 372 LYS A C 1
ATOM 2953 O O . LYS A 1 372 ? 27.047 13.133 7.965 1 94.19 372 LYS A O 1
ATOM 2958 N N . ALA A 1 373 ? 26.062 12.055 6.266 1 91.75 373 ALA A N 1
ATOM 2959 C CA . ALA A 1 373 ? 26.922 10.891 6.363 1 91.75 373 ALA A CA 1
ATOM 2960 C C . ALA A 1 373 ? 28.375 11.258 6.047 1 91.75 373 ALA A C 1
ATOM 2962 O O . ALA A 1 373 ? 29.312 10.703 6.645 1 91.75 373 ALA A O 1
ATOM 2963 N N . GLU A 1 374 ? 28.562 12.102 5.195 1 89.25 374 GLU A N 1
ATOM 2964 C CA . GLU A 1 374 ? 29.906 12.539 4.809 1 89.25 374 GLU A CA 1
ATOM 2965 C C . GLU A 1 374 ? 30.562 13.344 5.922 1 89.25 374 GLU A C 1
ATOM 2967 O O . GLU A 1 374 ? 31.781 13.234 6.137 1 89.25 374 GLU A O 1
ATOM 2972 N N . VAL A 1 375 ? 29.797 14.156 6.555 1 87.06 375 VAL A N 1
ATOM 2973 C CA . VAL A 1 375 ? 30.328 14.984 7.629 1 87.06 375 VAL A CA 1
ATOM 2974 C C . VAL A 1 375 ? 30.641 14.109 8.844 1 87.06 375 VAL A C 1
ATOM 2976 O O . VAL A 1 375 ? 31.609 14.367 9.57 1 87.06 375 VAL A O 1
ATOM 2979 N N . SER A 1 376 ? 29.922 13.07 9.055 1 78.94 376 SER A N 1
ATOM 2980 C CA . SER A 1 376 ? 30.125 12.195 10.203 1 78.94 376 SER A CA 1
ATOM 2981 C C . SER A 1 376 ? 31.25 11.203 9.961 1 78.94 376 SER A C 1
ATOM 2983 O O . SER A 1 376 ? 31.781 10.609 10.898 1 78.94 376 SER A O 1
ATOM 2985 N N . ALA A 1 377 ? 31.625 10.945 8.766 1 68.88 377 ALA A N 1
ATOM 2986 C CA . ALA A 1 377 ? 32.719 10.039 8.445 1 68.88 377 ALA A CA 1
ATOM 2987 C C . ALA A 1 377 ? 34.062 10.758 8.547 1 68.88 377 ALA A C 1
ATOM 2989 O O . ALA A 1 377 ? 35.062 10.18 9.008 1 68.88 377 ALA A O 1
ATOM 2990 N N . MET B 1 1 ? -95.875 -24.109 -45.156 1 22.12 1 MET B N 1
ATOM 2991 C CA . MET B 1 1 ? -95.938 -25.297 -44.312 1 22.12 1 MET B CA 1
ATOM 2992 C C . MET B 1 1 ? -94.812 -25.297 -43.25 1 22.12 1 MET B C 1
ATOM 2994 O O . MET B 1 1 ? -95.125 -25.297 -42.062 1 22.12 1 MET B O 1
ATOM 2998 N N . PRO B 1 2 ? -93.75 -26.156 -43.406 1 20.72 2 PRO B N 1
ATOM 2999 C CA . PRO B 1 2 ? -93.188 -27.266 -42.625 1 20.72 2 PRO B CA 1
ATOM 3000 C C . PRO B 1 2 ? -92.062 -26.812 -41.688 1 20.72 2 PRO B C 1
ATOM 3002 O O . PRO B 1 2 ? -92 -27.25 -40.562 1 20.72 2 PRO B O 1
ATOM 3005 N N . SER B 1 3 ? -90.938 -26.359 -42.219 1 19.34 3 SER B N 1
ATOM 3006 C CA . SER B 1 3 ? -89.688 -27.078 -42.062 1 19.34 3 SER B CA 1
ATOM 3007 C C . SER B 1 3 ? -89.125 -26.922 -40.625 1 19.34 3 SER B C 1
ATOM 3009 O O . SER B 1 3 ? -89.562 -26.062 -39.875 1 19.34 3 SER B O 1
ATOM 3011 N N . VAL B 1 4 ? -87.812 -27.297 -40.5 1 21.22 4 VAL B N 1
ATOM 3012 C CA . VAL B 1 4 ? -86.75 -28.188 -40 1 21.22 4 VAL B CA 1
ATOM 3013 C C . VAL B 1 4 ? -86 -27.531 -38.844 1 21.22 4 VAL B C 1
ATOM 3015 O O . VAL B 1 4 ? -85.188 -26.625 -39.094 1 21.22 4 VAL B O 1
ATOM 3018 N N . ALA B 1 5 ? -86.688 -27.031 -37.75 1 23.59 5 ALA B N 1
ATOM 3019 C CA . ALA B 1 5 ? -86 -26.266 -36.719 1 23.59 5 ALA B CA 1
ATOM 3020 C C . ALA B 1 5 ? -84.875 -27.094 -36.094 1 23.59 5 ALA B C 1
ATOM 3022 O O . ALA B 1 5 ? -85.125 -27.984 -35.25 1 23.59 5 ALA B O 1
ATOM 3023 N N . GLN B 1 6 ? -84 -27.688 -37.062 1 23.5 6 GLN B N 1
ATOM 3024 C CA . GLN B 1 6 ? -83.062 -28.672 -36.562 1 23.5 6 GLN B CA 1
ATOM 3025 C C . GLN B 1 6 ? -82.312 -28.141 -35.344 1 23.5 6 GLN B C 1
ATOM 3027 O O . GLN B 1 6 ? -81.75 -27.031 -35.375 1 23.5 6 GLN B O 1
ATOM 3032 N N . THR B 1 7 ? -82.75 -28.562 -34.156 1 25.28 7 THR B N 1
ATOM 3033 C CA . THR B 1 7 ? -82.312 -28.328 -32.781 1 25.28 7 THR B CA 1
ATOM 3034 C C . THR B 1 7 ? -80.812 -28.641 -32.656 1 25.28 7 THR B C 1
ATOM 3036 O O . THR B 1 7 ? -80.375 -29.781 -32.875 1 25.28 7 THR B O 1
ATOM 3039 N N . ILE B 1 8 ? -79.938 -27.688 -33.125 1 25.56 8 ILE B N 1
ATOM 3040 C CA . ILE B 1 8 ? -78.5 -27.75 -33.125 1 25.56 8 ILE B CA 1
ATOM 3041 C C . ILE B 1 8 ? -78 -28.172 -31.766 1 25.56 8 ILE B C 1
ATOM 3043 O O . ILE B 1 8 ? -78.125 -27.438 -30.781 1 25.56 8 ILE B O 1
ATOM 3047 N N . THR B 1 9 ? -78.312 -29.453 -31.328 1 25.66 9 THR B N 1
ATOM 3048 C CA . THR B 1 9 ? -77.875 -29.984 -30.031 1 25.66 9 THR B CA 1
ATOM 3049 C C . THR B 1 9 ? -76.375 -29.938 -29.938 1 25.66 9 THR B C 1
ATOM 3051 O O . THR B 1 9 ? -75.688 -30.719 -30.562 1 25.66 9 THR B O 1
ATOM 3054 N N . GLN B 1 10 ? -75.75 -28.75 -30.188 1 24.94 10 GLN B N 1
ATOM 3055 C CA . GLN B 1 10 ? -74.312 -28.719 -30.156 1 24.94 10 GLN B CA 1
ATOM 3056 C C . GLN B 1 10 ? -73.75 -29.422 -28.922 1 24.94 10 GLN B C 1
ATOM 3058 O O . GLN B 1 10 ? -74.188 -29.141 -27.797 1 24.94 10 GLN B O 1
ATOM 3063 N N . PRO B 1 11 ? -73.375 -30.75 -29.078 1 24.47 11 PRO B N 1
ATOM 3064 C CA . PRO B 1 11 ? -72.812 -31.547 -28 1 24.47 11 PRO B CA 1
ATOM 3065 C C . PRO B 1 11 ? -71.688 -30.797 -27.25 1 24.47 11 PRO B C 1
ATOM 3067 O O . PRO B 1 11 ? -70.75 -30.312 -27.875 1 24.47 11 PRO B O 1
ATOM 3070 N N . LEU B 1 12 ? -72 -29.922 -26.359 1 25.89 12 LEU B N 1
ATOM 3071 C CA . LEU B 1 12 ? -70.938 -29.203 -25.609 1 25.89 12 LEU B CA 1
ATOM 3072 C C . LEU B 1 12 ? -69.938 -30.188 -25.016 1 25.89 12 LEU B C 1
ATOM 3074 O O . LEU B 1 12 ? -70.312 -30.984 -24.141 1 25.89 12 LEU B O 1
ATOM 3078 N N . GLU B 1 13 ? -69.188 -30.891 -25.938 1 23.27 13 GLU B N 1
ATOM 3079 C CA . GLU B 1 13 ? -68.125 -31.766 -25.422 1 23.27 13 GLU B CA 1
ATOM 3080 C C . GLU B 1 13 ? -67.438 -31.125 -24.234 1 23.27 13 GLU B C 1
ATOM 3082 O O . GLU B 1 13 ? -67.25 -29.906 -24.188 1 23.27 13 GLU B O 1
ATOM 3087 N N . SER B 1 14 ? -67.5 -31.766 -23.031 1 23.8 14 SER B N 1
ATOM 3088 C CA . SER B 1 14 ? -66.875 -31.641 -21.719 1 23.8 14 SER B CA 1
ATOM 3089 C C . SER B 1 14 ? -65.375 -31.406 -21.844 1 23.8 14 SER B C 1
ATOM 3091 O O . SER B 1 14 ? -64.688 -32.25 -22.438 1 23.8 14 SER B O 1
ATOM 3093 N N . LEU B 1 15 ? -64.938 -30.172 -22.141 1 25.41 15 LEU B N 1
ATOM 3094 C CA . LEU B 1 15 ? -63.562 -29.703 -22.062 1 25.41 15 LEU B CA 1
ATOM 3095 C C . LEU B 1 15 ? -62.844 -30.297 -20.859 1 25.41 15 LEU B C 1
ATOM 3097 O O . LEU B 1 15 ? -63.219 -29.984 -19.719 1 25.41 15 LEU B O 1
ATOM 3101 N N . SER B 1 16 ? -62.5 -31.594 -20.875 1 23.67 16 SER B N 1
ATOM 3102 C CA . SER B 1 16 ? -61.688 -32.25 -19.875 1 23.67 16 SER B CA 1
ATOM 3103 C C . SER B 1 16 ? -60.531 -31.375 -19.422 1 23.67 16 SER B C 1
ATOM 3105 O O . SER B 1 16 ? -59.844 -30.75 -20.25 1 23.67 16 SER B O 1
ATOM 3107 N N . LEU B 1 17 ? -60.562 -30.906 -18.125 1 25.92 17 LEU B N 1
ATOM 3108 C CA . LEU B 1 17 ? -59.656 -30.25 -17.219 1 25.92 17 LEU B CA 1
ATOM 3109 C C . LEU B 1 17 ? -58.25 -30.891 -17.281 1 25.92 17 LEU B C 1
ATOM 3111 O O . LEU B 1 17 ? -58.062 -32.031 -16.828 1 25.92 17 LEU B O 1
ATOM 3115 N N . ARG B 1 18 ? -57.5 -30.688 -18.375 1 26 18 ARG B N 1
ATOM 3116 C CA . ARG B 1 18 ? -56.156 -31.172 -18.688 1 26 18 ARG B CA 1
ATOM 3117 C C . ARG B 1 18 ? -55.25 -31.172 -17.453 1 26 18 ARG B C 1
ATOM 3119 O O . ARG B 1 18 ? -55.656 -30.656 -16.406 1 26 18 ARG B O 1
ATOM 3126 N N . GLY B 1 19 ? -54 -30.594 -17.609 1 26.14 19 GLY B N 1
ATOM 3127 C CA . GLY B 1 19 ? -52.594 -30.891 -17.453 1 26.14 19 GLY B CA 1
ATOM 3128 C C . GLY B 1 19 ? -52.094 -30.641 -16.047 1 26.14 19 GLY B C 1
ATOM 3129 O O . GLY B 1 19 ? -52.219 -29.531 -15.516 1 26.14 19 GLY B O 1
ATOM 3130 N N . GLN B 1 20 ? -52.281 -31.594 -15.141 1 28.41 20 GLN B N 1
ATOM 3131 C CA . GLN B 1 20 ? -51.562 -31.578 -13.867 1 28.41 20 GLN B CA 1
ATOM 3132 C C . GLN B 1 20 ? -50.156 -31.062 -14.047 1 28.41 20 GLN B C 1
ATOM 3134 O O . GLN B 1 20 ? -49.344 -31.641 -14.789 1 28.41 20 GLN B O 1
ATOM 3139 N N . GLU B 1 21 ? -50 -29.797 -13.93 1 30.22 21 GLU B N 1
ATOM 3140 C CA . GLU B 1 21 ? -48.656 -29.234 -13.781 1 30.22 21 GLU B CA 1
ATOM 3141 C C . GLU B 1 21 ? -47.875 -29.969 -12.703 1 30.22 21 GLU B C 1
ATOM 3143 O O . GLU B 1 21 ? -48.312 -30.031 -11.547 1 30.22 21 GLU B O 1
ATOM 3148 N N . ASP B 1 22 ? -47.438 -31.219 -13.023 1 27.81 22 ASP B N 1
ATOM 3149 C CA . ASP B 1 22 ? -46.438 -31.812 -12.117 1 27.81 22 ASP B CA 1
ATOM 3150 C C . ASP B 1 22 ? -45.5 -30.75 -11.57 1 27.81 22 ASP B C 1
ATOM 3152 O O . ASP B 1 22 ? -44.781 -30.078 -12.336 1 27.81 22 ASP B O 1
ATOM 3156 N N . LYS B 1 23 ? -45.844 -30.203 -10.445 1 32.44 23 LYS B N 1
ATOM 3157 C CA . LYS B 1 23 ? -44.844 -29.5 -9.625 1 32.44 23 LYS B CA 1
ATOM 3158 C C . LYS B 1 23 ? -43.562 -30.312 -9.492 1 32.44 23 LYS B C 1
ATOM 3160 O O . LYS B 1 23 ? -43.438 -31.141 -8.586 1 32.44 23 LYS B O 1
ATOM 3165 N N . THR B 1 24 ? -43.156 -30.984 -10.594 1 31.02 24 THR B N 1
ATOM 3166 C CA . THR B 1 24 ? -41.812 -31.5 -10.445 1 31.02 24 THR B CA 1
ATOM 3167 C C . THR B 1 24 ? -40.938 -30.547 -9.625 1 31.02 24 THR B C 1
ATOM 3169 O O . THR B 1 24 ? -40.906 -29.344 -9.906 1 31.02 24 THR B O 1
ATOM 3172 N N . ALA B 1 25 ? -40.688 -30.906 -8.43 1 33.69 25 ALA B N 1
ATOM 3173 C CA . ALA B 1 25 ? -39.75 -30.312 -7.504 1 33.69 25 ALA B CA 1
ATOM 3174 C C . ALA B 1 25 ? -38.469 -29.859 -8.234 1 33.69 25 ALA B C 1
ATOM 3176 O O . ALA B 1 25 ? -37.688 -30.688 -8.695 1 33.69 25 ALA B O 1
ATOM 3177 N N . LYS B 1 26 ? -38.688 -29.031 -9.086 1 33.97 26 LYS B N 1
ATOM 3178 C CA . LYS B 1 26 ? -37.438 -28.344 -9.438 1 33.97 26 LYS B CA 1
ATOM 3179 C C . LYS B 1 26 ? -36.531 -28.203 -8.219 1 33.97 26 LYS B C 1
ATOM 3181 O O . LYS B 1 26 ? -36.719 -27.281 -7.422 1 33.97 26 LYS B O 1
ATOM 3186 N N . LYS B 1 27 ? -36.375 -29.281 -7.504 1 36.69 27 LYS B N 1
ATOM 3187 C CA . LYS B 1 27 ? -35.25 -29.078 -6.617 1 36.69 27 LYS B CA 1
ATOM 3188 C C . LYS B 1 27 ? -34.125 -28.312 -7.324 1 36.69 27 LYS B C 1
ATOM 3190 O O . LYS B 1 27 ? -33.438 -28.875 -8.18 1 36.69 27 LYS B O 1
ATOM 3195 N N . SER B 1 28 ? -34.281 -27.203 -7.734 1 40.66 28 SER B N 1
ATOM 3196 C CA . SER B 1 28 ? -33.375 -26.234 -8.336 1 40.66 28 SER B CA 1
ATOM 3197 C C . SER B 1 28 ? -31.984 -26.312 -7.703 1 40.66 28 SER B C 1
ATOM 3199 O O . SER B 1 28 ? -31.812 -25.984 -6.527 1 40.66 28 SER B O 1
ATOM 3201 N N . SER B 1 29 ? -31.219 -27.281 -7.688 1 48.25 29 SER B N 1
ATOM 3202 C CA . SER B 1 29 ? -29.844 -27.297 -7.238 1 48.25 29 SER B CA 1
ATOM 3203 C C . SER B 1 29 ? -29.156 -25.953 -7.477 1 48.25 29 SER B C 1
ATOM 3205 O O . SER B 1 29 ? -28.922 -25.562 -8.625 1 48.25 29 SER B O 1
ATOM 3207 N N . THR B 1 30 ? -29.516 -24.953 -6.883 1 61.69 30 THR B N 1
ATOM 3208 C CA . THR B 1 30 ? -29.281 -23.516 -7.074 1 61.69 30 THR B CA 1
ATOM 3209 C C . THR B 1 30 ? -27.781 -23.219 -7.145 1 61.69 30 THR B C 1
ATOM 3211 O O . THR B 1 30 ? -27.094 -23.219 -6.121 1 61.69 30 THR B O 1
ATOM 3214 N N . SER B 1 31 ? -27.109 -23.578 -8.203 1 84.38 31 SER B N 1
ATOM 3215 C CA . SER B 1 31 ? -25.719 -23.266 -8.508 1 84.38 31 SER B CA 1
ATOM 3216 C C . SER B 1 31 ? -25.406 -21.797 -8.234 1 84.38 31 SER B C 1
ATOM 3218 O O . SER B 1 31 ? -26.219 -20.922 -8.555 1 84.38 31 SER B O 1
ATOM 3220 N N . LEU B 1 32 ? -24.359 -21.594 -7.461 1 93.06 32 LEU B N 1
ATOM 3221 C CA . LEU B 1 32 ? -23.906 -20.234 -7.188 1 93.06 32 LEU B CA 1
ATOM 3222 C C . LEU B 1 32 ? -23.328 -19.594 -8.438 1 93.06 32 LEU B C 1
ATOM 3224 O O . LEU B 1 32 ? -23.062 -18.391 -8.461 1 93.06 32 LEU B O 1
ATOM 3228 N N . PHE B 1 33 ? -23.203 -20.406 -9.5 1 96.75 33 PHE B N 1
ATOM 3229 C CA . PHE B 1 33 ? -22.578 -19.938 -10.727 1 96.75 33 PHE B CA 1
ATOM 3230 C C . PHE B 1 33 ? -23.609 -19.781 -11.836 1 96.75 33 PHE B C 1
ATOM 3232 O O . PHE B 1 33 ? -24.781 -20.094 -11.648 1 96.75 33 PHE B O 1
ATOM 3239 N N . ASP B 1 34 ? -23.203 -19.219 -13.031 1 94.88 34 ASP B N 1
ATOM 3240 C CA . ASP B 1 34 ? -24.109 -18.953 -14.141 1 94.88 34 ASP B CA 1
ATOM 3241 C C . ASP B 1 34 ? -24.312 -20.203 -14.992 1 94.88 34 ASP B C 1
ATOM 3243 O O . ASP B 1 34 ? -24.703 -20.109 -16.156 1 94.88 34 ASP B O 1
ATOM 3247 N N . GLY B 1 35 ? -24.156 -21.359 -14.508 1 94.44 35 GLY B N 1
ATOM 3248 C CA . GLY B 1 35 ? -24.25 -22.641 -15.195 1 94.44 35 GLY B CA 1
ATOM 3249 C C . GLY B 1 35 ? -23.266 -23.672 -14.664 1 94.44 35 GLY B C 1
ATOM 3250 O O . GLY B 1 35 ? -22.766 -23.547 -13.547 1 94.44 35 GLY B O 1
ATOM 3251 N N . GLU B 1 36 ? -23.156 -24.734 -15.469 1 95 36 GLU B N 1
ATOM 3252 C CA . GLU B 1 36 ? -22.203 -25.766 -15.086 1 95 36 GLU B CA 1
ATOM 3253 C C . GLU B 1 36 ? -20.781 -25.391 -15.469 1 95 36 GLU B C 1
ATOM 3255 O O . GLU B 1 36 ? -20.5 -25.047 -16.625 1 95 36 GLU B O 1
ATOM 3260 N N . LEU B 1 37 ? -19.922 -25.453 -14.539 1 97.19 37 LEU B N 1
ATOM 3261 C CA . LEU B 1 37 ? -18.516 -25.109 -14.766 1 97.19 37 LEU B CA 1
ATOM 3262 C C . LEU B 1 37 ? -17.781 -26.266 -15.445 1 97.19 37 LEU B C 1
ATOM 3264 O O . LEU B 1 37 ? -18.109 -27.438 -15.211 1 97.19 37 LEU B O 1
ATOM 3268 N N . GLN B 1 38 ? -16.781 -25.922 -16.266 1 96.12 38 GLN B N 1
ATOM 3269 C CA . GLN B 1 38 ? -15.93 -26.922 -16.906 1 96.12 38 GLN B CA 1
ATOM 3270 C C . GLN B 1 38 ? -15.227 -27.781 -15.867 1 96.12 38 GLN B C 1
ATOM 3272 O O . GLN B 1 38 ? -15.016 -28.984 -16.078 1 96.12 38 GLN B O 1
ATOM 3277 N N . VAL B 1 39 ? -14.773 -27.156 -14.805 1 97 39 VAL B N 1
ATOM 3278 C CA . VAL B 1 39 ? -14.117 -27.828 -13.688 1 97 39 VAL B CA 1
ATOM 3279 C C . VAL B 1 39 ? -14.914 -27.578 -12.398 1 97 39 VAL B C 1
ATOM 3281 O O . VAL B 1 39 ? -15.234 -26.438 -12.07 1 97 39 VAL B O 1
ATOM 3284 N N . LYS B 1 40 ? -15.266 -28.656 -11.695 1 96.56 40 LYS B N 1
ATOM 3285 C CA . LYS B 1 40 ? -15.992 -28.516 -10.438 1 96.56 40 LYS B CA 1
ATOM 3286 C C . LYS B 1 40 ? -15.102 -27.922 -9.359 1 96.56 40 LYS B C 1
ATOM 3288 O O . LYS B 1 40 ? -14.023 -28.438 -9.078 1 96.56 40 LYS B O 1
ATOM 3293 N N . PRO B 1 41 ? -15.516 -26.875 -8.742 1 97.5 41 PRO B N 1
ATOM 3294 C CA . PRO B 1 41 ? -14.711 -26.266 -7.672 1 97.5 41 PRO B CA 1
ATOM 3295 C C . PRO B 1 41 ? -14.516 -27.203 -6.484 1 97.5 41 PRO B C 1
ATOM 3297 O O . PRO B 1 41 ? -15.367 -28.047 -6.211 1 97.5 41 PRO B O 1
ATOM 3300 N N . LEU B 1 42 ? -13.414 -27 -5.867 1 98.06 42 LEU B N 1
ATOM 3301 C CA . LEU B 1 42 ? -13.156 -27.75 -4.648 1 98.06 42 LEU B CA 1
ATOM 3302 C C . LEU B 1 42 ? -13.945 -27.188 -3.475 1 98.06 42 LEU B C 1
ATOM 3304 O O . LEU B 1 42 ? -14.281 -26 -3.465 1 98.06 42 LEU B O 1
ATOM 3308 N N . GLU B 1 43 ? -14.266 -28.062 -2.527 1 96.81 43 GLU B N 1
ATOM 3309 C CA . GLU B 1 43 ? -14.977 -27.656 -1.318 1 96.81 43 GLU B CA 1
ATOM 3310 C C . GLU B 1 43 ? -14.125 -27.891 -0.073 1 96.81 43 GLU B C 1
ATOM 3312 O O . GLU B 1 43 ? -13.414 -28.891 0.018 1 96.81 43 GLU B O 1
ATOM 3317 N N . PHE B 1 44 ? -14.289 -27 0.821 1 97.19 44 PHE B N 1
ATOM 3318 C CA . PHE B 1 44 ? -13.594 -27.156 2.092 1 97.19 44 PHE B CA 1
ATOM 3319 C C . PHE B 1 44 ? -14.031 -28.438 2.797 1 97.19 44 PHE B C 1
ATOM 3321 O O . PHE B 1 44 ? -15.219 -28.766 2.805 1 97.19 44 PHE B O 1
ATOM 3328 N N . SER B 1 45 ? -13.133 -29.109 3.369 1 97.25 45 SER B N 1
ATOM 3329 C CA . SER B 1 45 ? -13.445 -30.297 4.141 1 97.25 45 SER B CA 1
ATOM 3330 C C . SER B 1 45 ? -13.766 -29.953 5.59 1 97.25 45 SER B C 1
ATOM 3332 O O . SER B 1 45 ? -14.367 -30.766 6.305 1 97.25 45 SER B O 1
ATOM 3334 N N . GLY B 1 46 ? -13.258 -28.766 6.062 1 96.88 46 GLY B N 1
ATOM 3335 C CA . GLY B 1 46 ? -13.398 -28.375 7.457 1 96.88 46 GLY B CA 1
ATOM 3336 C C . GLY B 1 46 ? -12.18 -28.719 8.297 1 96.88 46 GLY B C 1
ATOM 3337 O O . GLY B 1 46 ? -12.117 -28.359 9.477 1 96.88 46 GLY B O 1
ATOM 3338 N N . ALA B 1 47 ? -11.211 -29.297 7.703 1 97.81 47 ALA B N 1
ATOM 3339 C CA . ALA B 1 47 ? -10.016 -29.719 8.422 1 97.81 47 ALA B CA 1
ATOM 3340 C C . ALA B 1 47 ? -9.195 -28.531 8.883 1 97.81 47 ALA B C 1
ATOM 3342 O O . ALA B 1 47 ? -8.375 -28.656 9.805 1 97.81 47 ALA B O 1
ATOM 3343 N N . LEU B 1 48 ? -9.336 -27.391 8.234 1 97.81 48 LEU B N 1
ATOM 3344 C CA . LEU B 1 48 ? -8.594 -26.172 8.562 1 97.81 48 LEU B CA 1
ATOM 3345 C C . LEU B 1 48 ? -9.438 -25.234 9.422 1 97.81 48 LEU B C 1
ATOM 3347 O O . LEU B 1 48 ? -9.586 -24.062 9.094 1 97.81 48 LEU B O 1
ATOM 3351 N N . SER B 1 49 ? -9.891 -25.719 10.516 1 96.44 49 SER B N 1
ATOM 3352 C CA . SER B 1 49 ? -10.727 -24.891 11.391 1 96.44 49 SER B CA 1
ATOM 3353 C C . SER B 1 49 ? -9.93 -23.766 12.016 1 96.44 49 SER B C 1
ATOM 3355 O O . SER B 1 49 ? -8.75 -23.922 12.336 1 96.44 49 SER B O 1
ATOM 3357 N N . GLU B 1 50 ? -10.57 -22.672 12.258 1 93.88 50 GLU B N 1
ATOM 3358 C CA . GLU B 1 50 ? -9.898 -21.5 12.82 1 93.88 50 GLU B CA 1
ATOM 3359 C C . GLU B 1 50 ? -9.477 -21.766 14.266 1 93.88 50 GLU B C 1
ATOM 3361 O O . GLU B 1 50 ? -8.5 -21.172 14.742 1 93.88 50 GLU B O 1
ATOM 3366 N N . SER B 1 51 ? -10.195 -22.578 14.969 1 95.06 51 SER B N 1
ATOM 3367 C CA . SER B 1 51 ? -9.836 -22.922 16.344 1 95.06 51 SER B CA 1
ATOM 3368 C C . SER B 1 51 ? -8.523 -23.688 16.406 1 95.06 51 SER B C 1
ATOM 3370 O O . SER B 1 51 ? -7.695 -23.453 17.281 1 95.06 51 SER B O 1
ATOM 3372 N N . GLN B 1 52 ? -8.32 -24.609 15.461 1 95.12 52 GLN B N 1
ATOM 3373 C CA . GLN B 1 52 ? -7.113 -25.438 15.438 1 95.12 52 GLN B CA 1
ATOM 3374 C C . GLN B 1 52 ? -5.984 -24.734 14.695 1 95.12 52 GLN B C 1
ATOM 3376 O O . GLN B 1 52 ? -4.805 -24.938 15 1 95.12 52 GLN B O 1
ATOM 3381 N N . TYR B 1 53 ? -6.359 -23.953 13.758 1 97.88 53 TYR B N 1
ATOM 3382 C CA . TYR B 1 53 ? -5.398 -23.219 12.945 1 97.88 53 TYR B CA 1
ATOM 3383 C C . TYR B 1 53 ? -5.742 -21.734 12.906 1 97.88 53 TYR B C 1
ATOM 3385 O O . TYR B 1 53 ? -6.137 -21.219 11.859 1 97.88 53 TYR B O 1
ATOM 3393 N N . PRO B 1 54 ? -5.484 -21.109 14.023 1 97.75 54 PRO B N 1
ATOM 3394 C CA . PRO B 1 54 ? -5.852 -19.703 14.133 1 97.75 54 PRO B CA 1
ATOM 3395 C C . PRO B 1 54 ? -5.117 -18.828 13.125 1 97.75 54 PRO B C 1
ATOM 3397 O O . PRO B 1 54 ? -3.947 -19.062 12.82 1 97.75 54 PRO B O 1
ATOM 3400 N N . ARG B 1 55 ? -5.824 -17.875 12.602 1 97.25 55 ARG B N 1
ATOM 3401 C CA . ARG B 1 55 ? -5.301 -16.953 11.594 1 97.25 55 ARG B CA 1
ATOM 3402 C C . ARG B 1 55 ? -6.055 -15.633 11.617 1 97.25 55 ARG B C 1
ATOM 3404 O O . ARG B 1 55 ? -7.141 -15.539 12.188 1 97.25 55 ARG B O 1
ATOM 3411 N N . GLU B 1 56 ? -5.398 -14.656 11.078 1 96 56 GLU B N 1
ATOM 3412 C CA . GLU B 1 56 ? -5.984 -13.32 11.008 1 96 56 GLU B CA 1
ATOM 3413 C C . GLU B 1 56 ? -6.125 -12.859 9.562 1 96 56 GLU B C 1
ATOM 3415 O O . GLU B 1 56 ? -5.238 -13.094 8.734 1 96 56 GLU B O 1
ATOM 3420 N N . GLU B 1 57 ? -7.285 -12.297 9.258 1 96.44 57 GLU B N 1
ATOM 3421 C CA . GLU B 1 57 ? -7.496 -11.656 7.969 1 96.44 57 GLU B CA 1
ATOM 3422 C C . GLU B 1 57 ? -6.711 -10.352 7.871 1 96.44 57 GLU B C 1
ATOM 3424 O O . GLU B 1 57 ? -6.855 -9.469 8.719 1 96.44 57 GLU B O 1
ATOM 3429 N N . LEU B 1 58 ? -5.91 -10.195 6.855 1 96.81 58 LEU B N 1
ATOM 3430 C CA . LEU B 1 58 ? -5.074 -9 6.734 1 96.81 58 LEU B CA 1
ATOM 3431 C C . LEU B 1 58 ? -5.84 -7.859 6.078 1 96.81 58 LEU B C 1
ATOM 3433 O O . LEU B 1 58 ? -5.727 -6.707 6.496 1 96.81 58 LEU B O 1
ATOM 3437 N N . THR B 1 59 ? -6.578 -8.086 5.039 1 97 59 THR B N 1
ATOM 3438 C CA . THR B 1 59 ? -7.539 -7.184 4.402 1 97 59 THR B CA 1
ATOM 3439 C C . THR B 1 59 ? -8.781 -7.953 3.953 1 97 59 THR B C 1
ATOM 3441 O O . THR B 1 59 ? -8.727 -9.164 3.758 1 97 59 THR B O 1
ATOM 3444 N N . PRO B 1 60 ? -9.859 -7.215 3.768 1 96.31 60 PRO B N 1
ATOM 3445 C CA . PRO B 1 60 ? -11.023 -7.91 3.232 1 96.31 60 PRO B CA 1
ATOM 3446 C C . PRO B 1 60 ? -10.781 -8.5 1.847 1 96.31 60 PRO B C 1
ATOM 3448 O O . PRO B 1 60 ? -11.336 -9.547 1.509 1 96.31 60 PRO B O 1
ATOM 3451 N N . ALA B 1 61 ? -9.891 -7.918 1.094 1 97.44 61 ALA B N 1
ATOM 3452 C CA . ALA B 1 61 ? -9.688 -8.297 -0.303 1 97.44 61 ALA B CA 1
ATOM 3453 C C . ALA B 1 61 ? -8.812 -9.547 -0.414 1 97.44 61 ALA B C 1
ATOM 3455 O O . ALA B 1 61 ? -9.023 -10.375 -1.299 1 97.44 61 ALA B O 1
ATOM 3456 N N . LEU B 1 62 ? -7.793 -9.633 0.409 1 98.06 62 LEU B N 1
ATOM 3457 C CA . LEU B 1 62 ? -6.883 -10.766 0.284 1 98.06 62 LEU B CA 1
ATOM 3458 C C . LEU B 1 62 ? -6.02 -10.906 1.533 1 98.06 62 LEU B C 1
ATOM 3460 O O . LEU B 1 62 ? -5.941 -9.984 2.348 1 98.06 62 LEU B O 1
ATOM 3464 N N . GLY B 1 63 ? -5.52 -12.109 1.7 1 98.44 63 GLY B N 1
ATOM 3465 C CA . GLY B 1 63 ? -4.445 -12.328 2.656 1 98.44 63 GLY B CA 1
ATOM 3466 C C . GLY B 1 63 ? -4.934 -12.844 3.996 1 98.44 63 GLY B C 1
ATOM 3467 O O . GLY B 1 63 ? -5.805 -12.234 4.621 1 98.44 63 GLY B O 1
ATOM 3468 N N . GLU B 1 64 ? -4.391 -13.945 4.434 1 98.25 64 GLU B N 1
ATOM 3469 C CA . GLU B 1 64 ? -4.516 -14.484 5.785 1 98.25 64 GLU B CA 1
ATOM 3470 C C . GLU B 1 64 ? -3.146 -14.797 6.383 1 98.25 64 GLU B C 1
ATOM 3472 O O . GLU B 1 64 ? -2.25 -15.266 5.68 1 98.25 64 GLU B O 1
ATOM 3477 N N . ARG B 1 65 ? -3.008 -14.453 7.602 1 98.56 65 ARG B N 1
ATOM 3478 C CA . ARG B 1 65 ? -1.77 -14.797 8.289 1 98.56 65 ARG B CA 1
ATOM 3479 C C . ARG B 1 65 ? -2.037 -15.75 9.453 1 98.56 65 ARG B C 1
ATOM 3481 O O . ARG B 1 65 ? -2.766 -15.414 10.383 1 98.56 65 ARG B O 1
ATOM 3488 N N . PHE B 1 66 ? -1.451 -16.938 9.352 1 98.75 66 PHE B N 1
ATOM 3489 C CA . PHE B 1 66 ? -1.578 -17.922 10.422 1 98.75 66 PHE B CA 1
ATOM 3490 C C . PHE B 1 66 ? -0.746 -17.516 11.633 1 98.75 66 PHE B C 1
ATOM 3492 O O . PHE B 1 66 ? 0.318 -16.906 11.484 1 98.75 66 PHE B O 1
ATOM 3499 N N . ASP B 1 67 ? -1.22 -17.922 12.805 1 96.94 67 ASP B N 1
ATOM 3500 C CA . ASP B 1 67 ? -0.486 -17.688 14.047 1 96.94 67 ASP B CA 1
ATOM 3501 C C . ASP B 1 67 ? 0.85 -18.422 14.047 1 96.94 67 ASP B C 1
ATOM 3503 O O . ASP B 1 67 ? 1.005 -19.438 13.359 1 96.94 67 ASP B O 1
ATOM 3507 N N . ALA B 1 68 ? 1.731 -17.922 14.867 1 94.81 68 ALA B N 1
ATOM 3508 C CA . ALA B 1 68 ? 3.086 -18.469 14.914 1 94.81 68 ALA B CA 1
ATOM 3509 C C . ALA B 1 68 ? 3.072 -19.938 15.344 1 94.81 68 ALA B C 1
ATOM 3511 O O . ALA B 1 68 ? 3.984 -20.703 15.008 1 94.81 68 ALA B O 1
ATOM 3512 N N . GLY B 1 69 ? 2.045 -20.312 16 1 95.62 69 GLY B N 1
ATOM 3513 C CA . GLY B 1 69 ? 1.952 -21.688 16.484 1 95.62 69 GLY B CA 1
ATOM 3514 C C . GLY B 1 69 ? 1.571 -22.672 15.406 1 95.62 69 GLY B C 1
ATOM 3515 O O . GLY B 1 69 ? 1.712 -23.891 15.586 1 95.62 69 GLY B O 1
ATOM 3516 N N . VAL B 1 70 ? 1.062 -22.234 14.281 1 97.88 70 VAL B N 1
ATOM 3517 C CA . VAL B 1 70 ? 0.714 -23.109 13.164 1 97.88 70 VAL B CA 1
ATOM 3518 C C . VAL B 1 70 ? 1.968 -23.438 12.359 1 97.88 70 VAL B C 1
ATOM 3520 O O . VAL B 1 70 ? 2.5 -22.594 11.648 1 97.88 70 VAL B O 1
ATOM 3523 N N . ARG B 1 71 ? 2.379 -24.719 12.414 1 97.12 71 ARG B N 1
ATOM 3524 C CA . ARG B 1 71 ? 3.648 -25.141 11.836 1 97.12 71 ARG B CA 1
ATOM 3525 C C . ARG B 1 71 ? 3.426 -26.031 10.617 1 97.12 71 ARG B C 1
ATOM 3527 O O . ARG B 1 71 ? 2.838 -27.109 10.734 1 97.12 71 ARG B O 1
ATOM 3534 N N . LEU B 1 72 ? 3.963 -25.625 9.516 1 97.88 72 LEU B N 1
ATOM 3535 C CA . LEU B 1 72 ? 3.828 -26.391 8.273 1 97.88 72 LEU B CA 1
ATOM 3536 C C . LEU B 1 72 ? 4.516 -27.75 8.391 1 97.88 72 LEU B C 1
ATOM 3538 O O . LEU B 1 72 ? 4.02 -28.75 7.867 1 97.88 72 LEU B O 1
ATOM 3542 N N . LYS B 1 73 ? 5.645 -27.75 9.031 1 96.62 73 LYS B N 1
ATOM 3543 C CA . LYS B 1 73 ? 6.379 -29 9.203 1 96.62 73 LYS B CA 1
ATOM 3544 C C . LYS B 1 73 ? 5.531 -30.047 9.93 1 96.62 73 LYS B C 1
ATOM 3546 O O . LYS B 1 73 ? 5.59 -31.234 9.602 1 96.62 73 LYS B O 1
ATOM 3551 N N . GLU B 1 74 ? 4.812 -29.625 10.945 1 96 74 GLU B N 1
ATOM 3552 C CA . GLU B 1 74 ? 3.936 -30.531 11.688 1 96 74 GLU B CA 1
ATOM 3553 C C . GLU B 1 74 ? 2.799 -31.047 10.812 1 96 74 GLU B C 1
ATOM 3555 O O . GLU B 1 74 ? 2.408 -32.219 10.914 1 96 74 GLU B O 1
ATOM 3560 N N . ILE B 1 75 ? 2.279 -30.188 9.977 1 96.81 75 ILE B N 1
ATOM 3561 C CA . ILE B 1 75 ? 1.22 -30.578 9.055 1 96.81 75 ILE B CA 1
ATOM 3562 C C . ILE B 1 75 ? 1.75 -31.625 8.086 1 96.81 75 ILE B C 1
ATOM 3564 O O . ILE B 1 75 ? 1.086 -32.625 7.82 1 96.81 75 ILE B O 1
ATOM 3568 N N . LEU B 1 76 ? 2.955 -31.469 7.57 1 95.81 76 LEU B N 1
ATOM 3569 C CA . LEU B 1 76 ? 3.574 -32.375 6.613 1 95.81 76 LEU B CA 1
ATOM 3570 C C . LEU B 1 76 ? 3.867 -33.719 7.258 1 95.81 76 LEU B C 1
ATOM 3572 O O . LEU B 1 76 ? 4.004 -34.75 6.562 1 95.81 76 LEU B O 1
ATOM 3576 N N . ALA B 1 77 ? 3.973 -33.781 8.602 1 95.75 77 ALA B N 1
ATOM 3577 C CA . ALA B 1 77 ? 4.332 -35 9.32 1 95.75 77 ALA B CA 1
ATOM 3578 C C . ALA B 1 77 ? 3.088 -35.812 9.68 1 95.75 77 ALA B C 1
ATOM 3580 O O . ALA B 1 77 ? 3.191 -36.969 10.109 1 95.75 77 ALA B O 1
ATOM 3581 N N . LEU B 1 78 ? 1.957 -35.281 9.484 1 96.88 78 LEU B N 1
ATOM 3582 C CA . LEU B 1 78 ? 0.717 -35.969 9.797 1 96.88 78 LEU B CA 1
ATOM 3583 C C . LEU B 1 78 ? 0.516 -37.156 8.867 1 96.88 78 LEU B C 1
ATOM 3585 O O . LEU B 1 78 ? 1.084 -37.188 7.777 1 96.88 78 LEU B O 1
ATOM 3589 N N . PRO B 1 79 ? -0.346 -38.125 9.352 1 97.62 79 PRO B N 1
ATOM 3590 C CA . PRO B 1 79 ? -0.737 -39.188 8.406 1 97.62 79 PRO B CA 1
ATOM 3591 C C . PRO B 1 79 ? -1.313 -38.625 7.105 1 97.62 79 PRO B C 1
ATOM 3593 O O . PRO B 1 79 ? -2.016 -37.594 7.125 1 97.62 79 PRO B O 1
ATOM 3596 N N . LYS B 1 80 ? -1.072 -39.25 6.078 1 96.44 80 LYS B N 1
ATOM 3597 C CA . LYS B 1 80 ? -1.327 -38.719 4.738 1 96.44 80 LYS B CA 1
ATOM 3598 C C . LYS B 1 80 ? -2.76 -38.219 4.605 1 96.44 80 LYS B C 1
ATOM 3600 O O . LYS B 1 80 ? -2.986 -37.094 4.156 1 96.44 80 LYS B O 1
ATOM 3605 N N . GLU B 1 81 ? -3.719 -39 4.996 1 96.75 81 GLU B N 1
ATOM 3606 C CA . GLU B 1 81 ? -5.121 -38.625 4.832 1 96.75 81 GLU B CA 1
ATOM 3607 C C . GLU B 1 81 ? -5.449 -37.344 5.602 1 96.75 81 GLU B C 1
ATOM 3609 O O . GLU B 1 81 ? -6.113 -36.438 5.074 1 96.75 81 GLU B O 1
ATOM 3614 N N . GLU B 1 82 ? -4.953 -37.312 6.824 1 96.88 82 GLU B N 1
ATOM 3615 C CA . GLU B 1 82 ? -5.191 -36.125 7.672 1 96.88 82 GLU B CA 1
ATOM 3616 C C . GLU B 1 82 ? -4.453 -34.906 7.145 1 96.88 82 GLU B C 1
ATOM 3618 O O . GLU B 1 82 ? -5.031 -33.844 7.039 1 96.88 82 GLU B O 1
ATOM 3623 N N . GLY B 1 83 ? -3.24 -35.125 6.82 1 97.69 83 GLY B N 1
ATOM 3624 C CA . GLY B 1 83 ? -2.443 -34.031 6.258 1 97.69 83 GLY B CA 1
ATOM 3625 C C . GLY B 1 83 ? -2.99 -33.531 4.945 1 97.69 83 GLY B C 1
ATOM 3626 O O . GLY B 1 83 ? -3.041 -32.312 4.73 1 97.69 83 GLY B O 1
ATOM 3627 N N . ASP B 1 84 ? -3.422 -34.438 4.145 1 98.31 84 ASP B N 1
ATOM 3628 C CA . ASP B 1 84 ? -3.957 -34.062 2.838 1 98.31 84 ASP B CA 1
ATOM 3629 C C . ASP B 1 84 ? -5.23 -33.219 2.984 1 98.31 84 ASP B C 1
ATOM 3631 O O . ASP B 1 84 ? -5.477 -32.312 2.197 1 98.31 84 ASP B O 1
ATOM 3635 N N . ALA B 1 85 ? -6.027 -33.562 3.941 1 98.5 85 ALA B N 1
ATOM 3636 C CA . ALA B 1 85 ? -7.254 -32.812 4.16 1 98.5 85 ALA B CA 1
ATOM 3637 C C . ALA B 1 85 ? -6.945 -31.359 4.535 1 98.5 85 ALA B C 1
ATOM 3639 O O . ALA B 1 85 ? -7.574 -30.438 4.023 1 98.5 85 ALA B O 1
ATOM 3640 N N . ILE B 1 86 ? -5.984 -31.172 5.371 1 98.56 86 ILE B N 1
ATOM 3641 C CA . ILE B 1 86 ? -5.586 -29.844 5.809 1 98.56 86 ILE B CA 1
ATOM 3642 C C . ILE B 1 86 ? -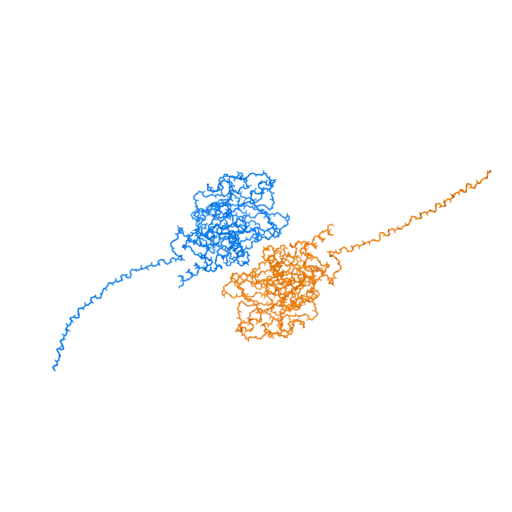4.969 -29.078 4.641 1 98.56 86 ILE B C 1
ATOM 3644 O O . ILE B 1 86 ? -5.336 -27.938 4.379 1 98.56 86 ILE B O 1
ATOM 3648 N N . LEU B 1 87 ? -4.086 -29.719 3.939 1 98.75 87 LEU B N 1
ATOM 3649 C CA . LEU B 1 87 ? -3.387 -29.062 2.842 1 98.75 87 LEU B CA 1
ATOM 3650 C C . LEU B 1 87 ? -4.348 -28.719 1.708 1 98.75 87 LEU B C 1
ATOM 3652 O O . LEU B 1 87 ? -4.184 -27.703 1.032 1 98.75 87 LEU B O 1
ATOM 3656 N N . ARG B 1 88 ? -5.273 -29.578 1.451 1 98.75 88 ARG B N 1
ATOM 3657 C CA . ARG B 1 88 ? -6.293 -29.266 0.455 1 98.75 88 ARG B CA 1
ATOM 3658 C C . ARG B 1 88 ? -7.078 -28.016 0.848 1 98.75 88 ARG B C 1
ATOM 3660 O O . ARG B 1 88 ? -7.324 -27.141 0.015 1 98.75 88 ARG B O 1
ATOM 3667 N N . ASP B 1 89 ? -7.438 -27.953 2.109 1 98.81 89 ASP B N 1
ATOM 3668 C CA . ASP B 1 89 ? -8.133 -26.766 2.598 1 98.81 89 ASP B CA 1
ATOM 3669 C C . ASP B 1 89 ? -7.246 -25.531 2.504 1 98.81 89 ASP B C 1
ATOM 3671 O O . ASP B 1 89 ? -7.727 -24.422 2.215 1 98.81 89 ASP B O 1
ATOM 3675 N N . VAL B 1 90 ? -5.969 -25.672 2.75 1 98.81 90 VAL B N 1
ATOM 3676 C CA . VAL B 1 90 ? -5.023 -24.578 2.592 1 98.81 90 VAL B CA 1
ATOM 3677 C C . VAL B 1 90 ? -4.988 -24.141 1.131 1 98.81 90 VAL B C 1
ATOM 3679 O O . VAL B 1 90 ? -5.012 -22.938 0.837 1 98.81 90 VAL B O 1
ATOM 3682 N N . ALA B 1 91 ? -4.992 -25.109 0.207 1 98.88 91 ALA B N 1
ATOM 3683 C CA . ALA B 1 91 ? -4.992 -24.797 -1.22 1 98.88 91 ALA B CA 1
ATOM 3684 C C . ALA B 1 91 ? -6.238 -24 -1.608 1 98.88 91 ALA B C 1
ATOM 3686 O O . ALA B 1 91 ? -6.156 -23.047 -2.385 1 98.88 91 ALA B O 1
ATOM 3687 N N . ILE B 1 92 ? -7.344 -24.391 -1.089 1 98.81 92 ILE B N 1
ATOM 3688 C CA . ILE B 1 92 ? -8.602 -23.703 -1.361 1 98.81 92 ILE B CA 1
ATOM 3689 C C . ILE B 1 92 ? -8.547 -22.297 -0.772 1 98.81 92 ILE B C 1
ATOM 3691 O O . ILE B 1 92 ? -8.922 -21.328 -1.436 1 98.81 92 ILE B O 1
ATOM 3695 N N . LEU B 1 93 ? -8.039 -22.188 0.468 1 98.81 93 LEU B N 1
ATOM 3696 C CA . LEU B 1 93 ? -7.949 -20.891 1.133 1 98.81 93 LEU B CA 1
ATOM 3697 C C . LEU B 1 93 ? -7.066 -19.938 0.342 1 98.81 93 LEU B C 1
ATOM 3699 O O . LEU B 1 93 ? -7.438 -18.781 0.12 1 98.81 93 LEU B O 1
ATOM 3703 N N . ILE B 1 94 ? -5.949 -20.438 -0.095 1 98.88 94 ILE B N 1
ATOM 3704 C CA . ILE B 1 94 ? -5.023 -19.625 -0.877 1 98.88 94 ILE B CA 1
ATOM 3705 C C . ILE B 1 94 ? -5.699 -19.172 -2.172 1 98.88 94 ILE B C 1
ATOM 3707 O O . ILE B 1 94 ? -5.582 -18.016 -2.572 1 98.88 94 ILE B O 1
ATOM 3711 N N . SER B 1 95 ? -6.383 -20.062 -2.779 1 98.88 95 SER B N 1
ATOM 3712 C CA . SER B 1 95 ? -7.016 -19.766 -4.062 1 98.88 95 SER B CA 1
ATOM 3713 C C . SER B 1 95 ? -8.156 -18.766 -3.906 1 98.88 95 SER B C 1
ATOM 3715 O O . SER B 1 95 ? -8.516 -18.078 -4.855 1 98.88 95 SER B O 1
ATOM 3717 N N . TYR B 1 96 ? -8.719 -18.734 -2.74 1 98.75 96 TYR B N 1
ATOM 3718 C CA . TYR B 1 96 ? -9.812 -17.812 -2.465 1 98.75 96 TYR B CA 1
ATOM 3719 C C . TYR B 1 96 ? -9.289 -16.469 -1.961 1 98.75 96 TYR B C 1
ATOM 3721 O O . TYR B 1 96 ? -9.758 -15.414 -2.381 1 98.75 96 TYR B O 1
ATOM 3729 N N . ARG B 1 97 ? -8.242 -16.5 -1.1 1 98.69 97 ARG B N 1
ATOM 3730 C CA . ARG B 1 97 ? -7.758 -15.305 -0.412 1 98.69 97 ARG B CA 1
ATOM 3731 C C . ARG B 1 97 ? -6.496 -14.758 -1.078 1 98.69 97 ARG B C 1
ATOM 3733 O O . ARG B 1 97 ? -5.996 -13.695 -0.701 1 98.69 97 ARG B O 1
ATOM 3740 N N . GLY B 1 98 ? -6.02 -15.461 -2.027 1 98.81 98 GLY B N 1
ATOM 3741 C CA . GLY B 1 98 ? -4.91 -15 -2.846 1 98.81 98 GLY B CA 1
ATOM 3742 C C . GLY B 1 98 ? -3.555 -15.383 -2.279 1 98.81 98 GLY B C 1
ATOM 3743 O O . GLY B 1 98 ? -2.695 -15.891 -3.002 1 98.81 98 GLY B O 1
ATOM 3744 N N . VAL B 1 99 ? -3.322 -15.148 -0.976 1 98.94 99 VAL B N 1
ATOM 3745 C CA . VAL B 1 99 ? -2.031 -15.391 -0.343 1 98.94 99 VAL B CA 1
ATOM 3746 C C . VAL B 1 99 ? -2.23 -15.68 1.144 1 98.94 99 VAL B C 1
ATOM 3748 O O . VAL B 1 99 ? -3.113 -15.102 1.781 1 98.94 99 VAL B O 1
ATOM 3751 N N . VAL B 1 100 ? -1.421 -16.594 1.687 1 98.94 100 VAL B N 1
ATOM 3752 C CA . VAL B 1 100 ? -1.385 -16.844 3.123 1 98.94 100 VAL B CA 1
ATOM 3753 C C . VAL B 1 100 ? 0.052 -16.75 3.629 1 98.94 100 VAL B C 1
ATOM 3755 O O . VAL B 1 100 ? 1.002 -16.922 2.863 1 98.94 100 VAL B O 1
ATOM 3758 N N . PHE B 1 101 ? 0.145 -16.438 4.91 1 98.88 101 PHE B N 1
ATOM 3759 C CA . PHE B 1 101 ? 1.451 -16.266 5.535 1 98.88 101 PHE B CA 1
ATOM 3760 C C . PHE B 1 101 ? 1.571 -17.141 6.781 1 98.88 101 PHE B C 1
ATOM 3762 O O . PHE B 1 101 ? 0.619 -17.266 7.555 1 98.88 101 PHE B O 1
ATOM 3769 N N . PHE B 1 102 ? 2.689 -17.812 6.922 1 98.81 102 PHE B N 1
ATOM 3770 C CA . PHE B 1 102 ? 3.07 -18.547 8.125 1 98.81 102 PHE B CA 1
ATOM 3771 C C . PHE B 1 102 ? 4.281 -17.906 8.789 1 98.81 102 PHE B C 1
ATOM 3773 O O . PHE B 1 102 ? 5.266 -17.578 8.117 1 98.81 102 PHE B O 1
ATOM 3780 N N . GLN B 1 103 ? 4.207 -17.75 10.07 1 98.31 103 GLN B N 1
ATOM 3781 C CA . GLN B 1 103 ? 5.238 -17.016 10.797 1 98.31 103 GLN B CA 1
ATOM 3782 C C . GLN B 1 103 ? 6.309 -17.969 11.336 1 98.31 103 GLN B C 1
ATOM 3784 O O . GLN B 1 103 ? 5.996 -19.062 11.781 1 98.31 103 GLN B O 1
ATOM 3789 N N . ASP B 1 104 ? 7.543 -17.578 11.211 1 97.62 104 ASP B N 1
ATOM 3790 C CA . ASP B 1 104 ? 8.695 -18.156 11.891 1 97.62 104 ASP B CA 1
ATOM 3791 C C . ASP B 1 104 ? 8.781 -19.656 11.656 1 97.62 104 ASP B C 1
ATOM 3793 O O . ASP B 1 104 ? 8.836 -20.438 12.609 1 97.62 104 ASP B O 1
ATOM 3797 N N . GLN B 1 105 ? 8.734 -20.047 10.43 1 98 105 GLN B N 1
ATOM 3798 C CA . GLN B 1 105 ? 8.82 -21.453 10.055 1 98 105 GLN B CA 1
ATOM 3799 C C . GLN B 1 105 ? 10.273 -21.906 9.977 1 98 105 GLN B C 1
ATOM 3801 O O . GLN B 1 105 ? 10.711 -22.422 8.945 1 98 105 GLN B O 1
ATOM 3806 N N . HIS B 1 106 ? 11.031 -21.766 11.008 1 95.88 106 HIS B N 1
ATOM 3807 C CA . HIS B 1 106 ? 12.477 -21.969 11.039 1 95.88 106 HIS B CA 1
ATOM 3808 C C . HIS B 1 106 ? 12.828 -23.438 10.883 1 95.88 106 HIS B C 1
ATOM 3810 O O . HIS B 1 106 ? 13.977 -23.781 10.578 1 95.88 106 HIS B O 1
ATOM 3816 N N . ASP B 1 107 ? 11.898 -24.344 11.055 1 95 107 ASP B N 1
ATOM 3817 C CA . ASP B 1 107 ? 12.172 -25.766 10.992 1 95 107 ASP B CA 1
ATOM 3818 C C . ASP B 1 107 ? 12.008 -26.297 9.562 1 95 107 ASP B C 1
ATOM 3820 O O . ASP B 1 107 ? 12.312 -27.453 9.281 1 95 107 ASP B O 1
ATOM 3824 N N . LEU B 1 108 ? 11.508 -25.531 8.656 1 94.62 108 LEU B N 1
ATOM 3825 C CA . LEU B 1 108 ? 11.336 -25.953 7.27 1 94.62 108 LEU B CA 1
ATOM 3826 C C . LEU B 1 108 ? 12.664 -25.891 6.52 1 94.62 108 LEU B C 1
ATOM 3828 O O . LEU B 1 108 ? 13.383 -24.906 6.598 1 94.62 108 LEU B O 1
ATOM 3832 N N . LYS B 1 109 ? 12.969 -26.938 5.852 1 90.56 109 LYS B N 1
ATOM 3833 C CA . LYS B 1 109 ? 14.117 -26.984 4.953 1 90.56 109 LYS B CA 1
ATOM 3834 C C . LYS B 1 109 ? 13.695 -26.703 3.512 1 90.56 109 LYS B C 1
ATOM 3836 O O . LYS B 1 109 ? 12.508 -26.734 3.189 1 90.56 109 LYS B O 1
ATOM 3841 N N . LYS B 1 110 ? 14.68 -26.438 2.723 1 88.69 110 LYS B N 1
ATOM 3842 C CA . LYS B 1 110 ? 14.43 -26.109 1.323 1 88.69 110 LYS B CA 1
ATOM 3843 C C . LYS B 1 110 ? 13.648 -27.234 0.632 1 88.69 110 LYS B C 1
ATOM 3845 O O . LYS B 1 110 ? 12.734 -26.953 -0.152 1 88.69 110 LYS B O 1
ATOM 3850 N N . GLU B 1 111 ? 14.016 -28.406 0.908 1 89.44 111 GLU B N 1
ATOM 3851 C CA . GLU B 1 111 ? 13.359 -29.547 0.28 1 89.44 111 GLU B CA 1
ATOM 3852 C C . GLU B 1 111 ? 11.898 -29.656 0.711 1 89.44 111 GLU B C 1
ATOM 3854 O O . GLU B 1 111 ? 11.039 -30.078 -0.066 1 89.44 111 GLU B O 1
ATOM 3859 N N . ASP B 1 112 ? 11.625 -29.25 1.935 1 93.25 112 ASP B N 1
ATOM 3860 C CA . ASP B 1 112 ? 10.258 -29.266 2.441 1 93.25 112 ASP B CA 1
ATOM 3861 C C . ASP B 1 112 ? 9.359 -28.328 1.629 1 93.25 112 ASP B C 1
ATOM 3863 O O . ASP B 1 112 ? 8.203 -28.641 1.364 1 93.25 112 ASP B O 1
ATOM 3867 N N . ILE B 1 113 ? 9.891 -27.219 1.238 1 94.56 113 ILE B N 1
ATOM 3868 C CA . ILE B 1 113 ? 9.117 -26.219 0.505 1 94.56 113 ILE B CA 1
ATOM 3869 C C . ILE B 1 113 ? 8.758 -26.766 -0.877 1 94.56 113 ILE B C 1
ATOM 3871 O O . ILE B 1 113 ? 7.648 -26.547 -1.369 1 94.56 113 ILE B O 1
ATOM 3875 N N . GLY B 1 114 ? 9.695 -27.469 -1.5 1 93.31 114 GLY B N 1
ATOM 3876 C CA . GLY B 1 114 ? 9.414 -28.109 -2.775 1 93.31 114 GLY B CA 1
ATOM 3877 C C . GLY B 1 114 ? 8.336 -29.172 -2.684 1 93.31 114 GLY B C 1
ATOM 3878 O O . GLY B 1 114 ? 7.422 -29.203 -3.514 1 93.31 114 GLY B O 1
ATOM 3879 N N . ARG B 1 115 ? 8.453 -30 -1.69 1 93.62 115 ARG B N 1
ATOM 3880 C CA . ARG B 1 115 ? 7.469 -31.047 -1.484 1 93.62 115 ARG B CA 1
ATOM 3881 C C . ARG B 1 115 ? 6.09 -30.469 -1.209 1 93.62 115 ARG B C 1
ATOM 3883 O O . ARG B 1 115 ? 5.082 -30.969 -1.705 1 93.62 115 ARG B O 1
ATOM 3890 N N . LEU B 1 116 ? 6.141 -29.453 -0.425 1 97.25 116 LEU B N 1
ATOM 3891 C CA . LEU B 1 116 ? 4.883 -28.781 -0.102 1 97.25 116 LEU B CA 1
ATOM 3892 C C . LEU B 1 116 ? 4.238 -28.203 -1.355 1 97.25 116 LEU B C 1
ATOM 3894 O O . LEU B 1 116 ? 3.033 -28.359 -1.563 1 97.25 116 LEU B O 1
ATOM 3898 N N . ALA B 1 117 ? 5 -27.562 -2.182 1 97.44 117 ALA B N 1
ATOM 3899 C CA . ALA B 1 117 ? 4.488 -26.984 -3.418 1 97.44 117 ALA B CA 1
ATOM 3900 C C . ALA B 1 117 ? 3.854 -28.047 -4.305 1 97.44 117 ALA B C 1
ATOM 3902 O O . ALA B 1 117 ? 2.744 -27.859 -4.812 1 97.44 117 ALA B O 1
ATOM 3903 N N . LEU B 1 118 ? 4.562 -29.125 -4.465 1 96.12 118 LEU B N 1
ATOM 3904 C CA . LEU B 1 118 ? 4.066 -30.234 -5.293 1 96.12 118 LEU B CA 1
ATOM 3905 C C . LEU B 1 118 ? 2.764 -30.781 -4.73 1 96.12 118 LEU B C 1
ATOM 3907 O O . LEU B 1 118 ? 1.808 -31.016 -5.477 1 96.12 118 LEU B O 1
ATOM 3911 N N . ARG B 1 119 ? 2.76 -31 -3.457 1 97.38 119 ARG B N 1
ATOM 3912 C CA . ARG B 1 119 ? 1.588 -31.594 -2.826 1 97.38 119 ARG B CA 1
ATOM 3913 C C . ARG B 1 119 ? 0.385 -30.656 -2.91 1 97.38 119 ARG B C 1
ATOM 3915 O O . ARG B 1 119 ? -0.729 -31.094 -3.199 1 97.38 119 ARG B O 1
ATOM 3922 N N . LEU B 1 120 ? 0.566 -29.406 -2.607 1 98.62 120 LEU B N 1
ATOM 3923 C CA . LEU B 1 120 ? -0.506 -28.422 -2.748 1 98.62 120 LEU B CA 1
ATOM 3924 C C . LEU B 1 120 ? -1.063 -28.422 -4.168 1 98.62 120 LEU B C 1
ATOM 3926 O O . LEU B 1 120 ? -2.281 -28.391 -4.359 1 98.62 120 LEU B O 1
ATOM 3930 N N . GLY B 1 121 ? -0.16 -28.422 -5.145 1 98.56 121 GLY B N 1
ATOM 3931 C CA . GLY B 1 121 ? -0.593 -28.484 -6.535 1 98.56 121 GLY B CA 1
ATOM 3932 C C . GLY B 1 121 ? -1.453 -29.688 -6.844 1 98.56 121 GLY B C 1
ATOM 3933 O O . GLY B 1 121 ? -2.479 -29.578 -7.516 1 98.56 121 GLY B O 1
ATOM 3934 N N . GLU B 1 122 ? -1.018 -30.828 -6.363 1 98.31 122 GLU B N 1
ATOM 3935 C CA . GLU B 1 122 ? -1.771 -32.062 -6.574 1 98.31 122 GLU B CA 1
ATOM 3936 C C . GLU B 1 122 ? -3.162 -31.969 -5.953 1 98.31 122 GLU B C 1
ATOM 3938 O O . GLU B 1 122 ? -4.156 -32.312 -6.602 1 98.31 122 GLU B O 1
ATOM 3943 N N . LEU B 1 123 ? -3.178 -31.516 -4.77 1 98.5 123 LEU B N 1
ATOM 3944 C CA . LEU B 1 123 ? -4.426 -31.469 -4.016 1 98.5 123 LEU B CA 1
ATOM 3945 C C . LEU B 1 123 ? -5.352 -30.391 -4.566 1 98.5 123 LEU B C 1
ATOM 3947 O O . LEU B 1 123 ? -6.559 -30.422 -4.32 1 98.5 123 LEU B O 1
ATOM 3951 N N . ALA B 1 124 ? -4.766 -29.453 -5.312 1 98.5 124 ALA B N 1
ATOM 3952 C CA . ALA B 1 124 ? -5.551 -28.391 -5.957 1 98.5 124 ALA B CA 1
ATOM 3953 C C . ALA B 1 124 ? -6.027 -28.828 -7.336 1 98.5 124 ALA B C 1
ATOM 3955 O O . ALA B 1 124 ? -6.793 -28.125 -7.992 1 98.5 124 ALA B O 1
ATOM 3956 N N . GLY B 1 125 ? -5.582 -29.953 -7.812 1 97.88 125 GLY B N 1
ATOM 3957 C CA . GLY B 1 125 ? -6.055 -30.5 -9.078 1 97.88 125 GLY B CA 1
ATOM 3958 C C . GLY B 1 125 ? -5.18 -30.109 -10.258 1 97.88 125 GLY B C 1
ATOM 3959 O O . GLY B 1 125 ? -5.656 -30.031 -11.391 1 97.88 125 GLY B O 1
ATOM 3960 N N . LYS B 1 126 ? -3.959 -29.875 -10.07 1 97.88 126 LYS B N 1
ATOM 3961 C CA . LYS B 1 126 ? -3.072 -29.562 -11.195 1 97.88 126 LYS B CA 1
ATOM 3962 C C . LYS B 1 126 ? -3.004 -30.719 -12.18 1 97.88 126 LYS B C 1
ATOM 3964 O O . LYS B 1 126 ? -3.23 -31.875 -11.805 1 97.88 126 LYS B O 1
ATOM 3969 N N . PRO B 1 127 ? -2.641 -30.422 -13.469 1 97.62 127 PRO B N 1
ATOM 3970 C CA . PRO B 1 127 ? -2.391 -31.531 -14.391 1 97.62 127 PRO B CA 1
ATOM 3971 C C . PRO B 1 127 ? -1.256 -32.438 -13.93 1 97.62 127 PRO B C 1
ATOM 3973 O O . PRO B 1 127 ? -0.302 -31.969 -13.297 1 97.62 127 PRO B O 1
ATOM 3976 N N . GLU B 1 128 ? -1.337 -33.688 -14.32 1 96.81 128 GLU B N 1
ATOM 3977 C CA . GLU B 1 128 ? -0.352 -34.688 -13.898 1 96.81 128 GLU B CA 1
ATOM 3978 C C . GLU B 1 128 ? 1.04 -34.312 -14.414 1 96.81 128 GLU B C 1
ATOM 3980 O O . GLU B 1 128 ? 2.041 -34.594 -13.75 1 96.81 128 GLU B O 1
ATOM 3985 N N . ASP B 1 129 ? 1.089 -33.688 -15.508 1 96.62 129 ASP B N 1
ATOM 3986 C CA . ASP B 1 129 ? 2.385 -33.406 -16.125 1 96.62 129 ASP B CA 1
ATOM 3987 C C . ASP B 1 129 ? 2.938 -32.062 -15.672 1 96.62 129 ASP B C 1
ATOM 3989 O O . ASP B 1 129 ? 3.982 -31.625 -16.156 1 96.62 129 ASP B O 1
ATOM 3993 N N . SER B 1 130 ? 2.24 -31.391 -14.82 1 96.62 130 SER B N 1
ATOM 3994 C CA . SER B 1 130 ? 2.75 -30.188 -14.188 1 96.62 130 SER B CA 1
ATOM 3995 C C . SER B 1 130 ? 3.545 -30.516 -12.922 1 96.62 130 SER B C 1
ATOM 3997 O O . SER B 1 130 ? 3.053 -31.219 -12.039 1 96.62 130 SER B O 1
ATOM 3999 N N . THR B 1 131 ? 4.754 -30.031 -12.836 1 95.88 131 THR B N 1
ATOM 4000 C CA . THR B 1 131 ? 5.641 -30.25 -11.703 1 95.88 131 THR B CA 1
ATOM 4001 C C . THR B 1 131 ? 6.266 -28.938 -11.242 1 95.88 131 THR B C 1
ATOM 4003 O O . THR B 1 131 ? 5.672 -27.875 -11.398 1 95.88 131 THR B O 1
ATOM 4006 N N . LEU B 1 132 ? 7.395 -29.031 -10.539 1 94.62 132 LEU B N 1
ATOM 4007 C CA . LEU B 1 132 ? 8.055 -27.812 -10.07 1 94.62 132 LEU B CA 1
ATOM 4008 C C . LEU B 1 132 ? 8.711 -27.078 -11.234 1 94.62 132 LEU B C 1
ATOM 4010 O O . LEU B 1 132 ? 9.336 -27.703 -12.094 1 94.62 132 LEU B O 1
ATOM 4014 N N . HIS B 1 133 ? 8.523 -25.812 -11.227 1 94.06 133 HIS B N 1
ATOM 4015 C CA . HIS B 1 133 ? 9.07 -24.969 -12.281 1 94.06 133 HIS B CA 1
ATOM 4016 C C . HIS B 1 133 ? 10.578 -24.781 -12.117 1 94.06 133 HIS B C 1
ATOM 4018 O O . HIS B 1 133 ? 11.07 -24.625 -11 1 94.06 133 HIS B O 1
ATOM 4024 N N . ILE B 1 134 ? 11.219 -24.766 -13.188 1 89.12 134 ILE B N 1
ATOM 4025 C CA . ILE B 1 134 ? 12.625 -24.375 -13.266 1 89.12 134 ILE B CA 1
ATOM 4026 C C . ILE B 1 134 ? 12.75 -23.047 -14.023 1 89.12 134 ILE B C 1
ATOM 4028 O O . ILE B 1 134 ? 12.398 -22.969 -15.203 1 89.12 134 ILE B O 1
ATOM 4032 N N . HIS B 1 135 ? 13.25 -22.062 -13.344 1 87 135 HIS B N 1
ATOM 4033 C CA . HIS B 1 135 ? 13.352 -20.75 -13.977 1 87 135 HIS B CA 1
ATOM 4034 C C . HIS B 1 135 ? 14.32 -20.781 -15.148 1 87 135 HIS B C 1
ATOM 4036 O O . HIS B 1 135 ? 15.383 -21.406 -15.07 1 87 135 HIS B O 1
ATOM 4042 N N . PRO B 1 136 ? 14.047 -20.062 -16.172 1 86.19 136 PRO B N 1
ATOM 4043 C CA . PRO B 1 136 ? 14.891 -20.141 -17.375 1 86.19 136 PRO B CA 1
ATOM 4044 C C . PRO B 1 136 ? 16.328 -19.688 -17.109 1 86.19 136 PRO B C 1
ATOM 4046 O O . PRO B 1 136 ? 17.25 -20.094 -17.812 1 86.19 136 PRO B O 1
ATOM 4049 N N . THR B 1 137 ? 16.5 -18.859 -16.125 1 79.38 137 THR B N 1
ATOM 4050 C CA . THR B 1 137 ? 17.812 -18.297 -15.867 1 79.38 137 THR B CA 1
ATOM 4051 C C . THR B 1 137 ? 18.578 -19.141 -14.852 1 79.38 137 THR B C 1
ATOM 4053 O O . THR B 1 137 ? 19.719 -18.844 -14.516 1 79.38 137 THR B O 1
ATOM 4056 N N . GLN B 1 138 ? 17.922 -20.141 -14.32 1 75.62 138 GLN B N 1
ATOM 4057 C CA . GLN B 1 138 ? 18.531 -20.859 -13.211 1 75.62 138 GLN B CA 1
ATOM 4058 C C . GLN B 1 138 ? 19.031 -22.234 -13.664 1 75.62 138 GLN B C 1
ATOM 4060 O O . GLN B 1 138 ? 18.469 -22.828 -14.594 1 75.62 138 GLN B O 1
ATOM 4065 N N . LYS B 1 139 ? 20.172 -22.5 -12.938 1 65.56 139 LYS B N 1
ATOM 4066 C CA . LYS B 1 139 ? 20.656 -23.859 -13.055 1 65.56 139 LYS B CA 1
ATOM 4067 C C . LYS B 1 139 ? 20.094 -24.75 -11.938 1 65.56 139 LYS B C 1
ATOM 4069 O O . LYS B 1 139 ? 19.75 -24.25 -10.859 1 65.56 139 LYS B O 1
ATOM 4074 N N . LEU B 1 140 ? 19.672 -25.984 -12.281 1 59.22 140 LEU B N 1
ATOM 4075 C CA . LEU B 1 140 ? 19.109 -26.922 -11.32 1 59.22 140 LEU B CA 1
ATOM 4076 C C . LEU B 1 140 ? 20.047 -27.094 -10.125 1 59.22 140 LEU B C 1
ATOM 4078 O O . LEU B 1 140 ? 21.266 -27.016 -10.266 1 59.22 140 LEU B O 1
ATOM 4082 N N . THR B 1 141 ? 19.391 -27.062 -8.93 1 56.44 141 THR B N 1
ATOM 4083 C CA . THR B 1 141 ? 20.141 -27.328 -7.707 1 56.44 141 THR B CA 1
ATOM 4084 C C . THR B 1 141 ? 20.688 -28.75 -7.715 1 56.44 141 THR B C 1
ATOM 4086 O O . THR B 1 141 ? 20.297 -29.562 -8.539 1 56.44 141 THR B O 1
ATOM 4089 N N . GLU B 1 142 ? 21.625 -28.953 -6.758 1 48.78 142 GLU B N 1
ATOM 4090 C CA . GLU B 1 142 ? 22.266 -30.25 -6.566 1 48.78 142 GLU B CA 1
ATOM 4091 C C . GLU B 1 142 ? 21.25 -31.312 -6.141 1 48.78 142 GLU B C 1
ATOM 4093 O O . GLU B 1 142 ? 21.453 -32.5 -6.391 1 48.78 142 GLU B O 1
ATOM 4098 N N . THR B 1 143 ? 20.203 -30.891 -5.422 1 52.97 143 THR B N 1
ATOM 4099 C CA . THR B 1 143 ? 19.297 -31.875 -4.832 1 52.97 143 THR B CA 1
ATOM 4100 C C . THR B 1 143 ? 18.281 -32.344 -5.859 1 52.97 143 THR B C 1
ATOM 4102 O O . THR B 1 143 ? 17.422 -33.188 -5.551 1 52.97 143 THR B O 1
ATOM 4105 N N . GLY B 1 144 ? 18.375 -31.859 -6.973 1 56.19 144 GLY B N 1
ATOM 4106 C CA . GLY B 1 144 ? 17.484 -32.281 -8.047 1 56.19 144 GLY B CA 1
ATOM 4107 C C . GLY B 1 144 ? 16.172 -31.531 -8.062 1 56.19 144 GLY B C 1
ATOM 4108 O O . GLY B 1 144 ? 15.391 -31.641 -9.016 1 56.19 144 GLY B O 1
ATOM 4109 N N . LEU B 1 145 ? 15.758 -30.938 -6.902 1 66.31 145 LEU B N 1
ATOM 4110 C CA . LEU B 1 145 ? 14.539 -30.141 -6.965 1 66.31 145 LEU B CA 1
ATOM 4111 C C . LEU B 1 145 ? 14.828 -28.734 -7.48 1 66.31 145 LEU B C 1
ATOM 4113 O O . LEU B 1 145 ? 15.812 -28.109 -7.07 1 66.31 145 LEU B O 1
ATOM 4117 N N . PRO B 1 146 ? 13.969 -28.391 -8.43 1 73.06 146 PRO B N 1
ATOM 4118 C CA . PRO B 1 146 ? 14.188 -27.047 -8.969 1 73.06 146 PRO B CA 1
ATOM 4119 C C . PRO B 1 146 ? 13.758 -25.953 -8.008 1 73.06 146 PRO B C 1
ATOM 4121 O O . PRO B 1 146 ? 12.734 -25.297 -8.219 1 73.06 146 PRO B O 1
ATOM 4124 N N . LEU B 1 147 ? 14.539 -25.859 -6.984 1 73 147 LEU B N 1
ATOM 4125 C CA . LEU B 1 147 ? 14.305 -24.828 -5.984 1 73 147 LEU B CA 1
ATOM 4126 C C . LEU B 1 147 ? 15.023 -23.531 -6.352 1 73 147 LEU B C 1
ATOM 4128 O O . LEU B 1 147 ? 16.156 -23.578 -6.852 1 73 147 LEU B O 1
ATOM 4132 N N . GLY B 1 148 ? 14.227 -22.5 -6.305 1 72.31 148 GLY B N 1
ATOM 4133 C CA . GLY B 1 148 ? 14.805 -21.203 -6.617 1 72.31 148 GLY B CA 1
ATOM 4134 C C . GLY B 1 148 ? 15.305 -20.453 -5.391 1 72.31 148 GLY B C 1
ATOM 4135 O O . GLY B 1 148 ? 14.93 -20.797 -4.266 1 72.31 148 GLY B O 1
ATOM 4136 N N . LYS B 1 149 ? 16.359 -19.703 -5.66 1 74.25 149 LYS B N 1
ATOM 4137 C CA . LYS B 1 149 ? 16.844 -18.75 -4.664 1 74.25 149 LYS B CA 1
ATOM 4138 C C . LYS B 1 149 ? 16.578 -17.312 -5.094 1 74.25 149 LYS B C 1
ATOM 4140 O O . LYS B 1 149 ? 16.812 -16.953 -6.25 1 74.25 149 LYS B O 1
ATOM 4145 N N . ILE B 1 150 ? 15.875 -16.641 -4.223 1 77.31 150 ILE B N 1
ATOM 4146 C CA . ILE B 1 150 ? 15.734 -15.203 -4.48 1 77.31 150 ILE B CA 1
ATOM 4147 C C . ILE B 1 150 ? 16.859 -14.445 -3.783 1 77.31 150 ILE B C 1
ATOM 4149 O O . ILE B 1 150 ? 17.203 -14.742 -2.637 1 77.31 150 ILE B O 1
ATOM 4153 N N . ASP B 1 151 ? 17.5 -13.617 -4.605 1 72.5 151 ASP B N 1
ATOM 4154 C CA . ASP B 1 151 ? 18.562 -12.742 -4.105 1 72.5 151 ASP B CA 1
ATOM 4155 C C . ASP B 1 151 ? 18.469 -11.359 -4.746 1 72.5 151 ASP B C 1
ATOM 4157 O O . ASP B 1 151 ? 18.219 -11.234 -5.945 1 72.5 151 ASP B O 1
ATOM 4161 N N . ALA B 1 152 ? 18.641 -10.398 -3.877 1 74.69 152 ALA B N 1
ATOM 4162 C CA . ALA B 1 152 ? 18.594 -9.031 -4.395 1 74.69 152 ALA B CA 1
ATOM 4163 C C . ALA B 1 152 ? 19.828 -8.727 -5.238 1 74.69 152 ALA B C 1
ATOM 4165 O O . ALA B 1 152 ? 19.844 -7.758 -6 1 74.69 152 ALA B O 1
ATOM 4166 N N . LYS B 1 153 ? 20.812 -9.508 -5.133 1 76.12 153 LYS B N 1
ATOM 4167 C CA . LYS B 1 153 ? 22.047 -9.344 -5.898 1 76.12 153 LYS B CA 1
ATOM 4168 C C . LYS B 1 153 ? 22.172 -10.422 -6.969 1 76.12 153 LYS B C 1
ATOM 4170 O O . LYS B 1 153 ? 21.797 -11.578 -6.746 1 76.12 153 LYS B O 1
ATOM 4175 N N . ALA B 1 154 ? 22.656 -9.977 -8.109 1 70.88 154 ALA B N 1
ATOM 4176 C CA . ALA B 1 154 ? 22.922 -10.938 -9.18 1 70.88 154 ALA B CA 1
ATOM 4177 C C . ALA B 1 154 ? 24.047 -11.891 -8.797 1 70.88 154 ALA B C 1
ATOM 4179 O O . ALA B 1 154 ? 24.922 -11.539 -8.008 1 70.88 154 ALA B O 1
ATOM 4180 N N . ASP B 1 155 ? 23.922 -13.07 -9.328 1 71.94 155 ASP B N 1
ATOM 4181 C CA . ASP B 1 155 ? 25.016 -14.008 -9.117 1 71.94 155 ASP B CA 1
ATOM 4182 C C . ASP B 1 155 ? 26.219 -13.633 -9.969 1 71.94 155 ASP B C 1
ATOM 4184 O O . ASP B 1 155 ? 26.25 -12.57 -10.594 1 71.94 155 ASP B O 1
ATOM 4188 N N . ALA B 1 156 ? 27.203 -14.445 -9.82 1 71.44 156 ALA B N 1
ATOM 4189 C CA . ALA B 1 156 ? 28.484 -14.164 -10.461 1 71.44 156 ALA B CA 1
ATOM 4190 C C . ALA B 1 156 ? 28.328 -14.055 -11.977 1 71.44 156 ALA B C 1
ATOM 4192 O O . ALA B 1 156 ? 29.109 -13.367 -12.633 1 71.44 156 ALA B O 1
ATOM 4193 N N . GLU 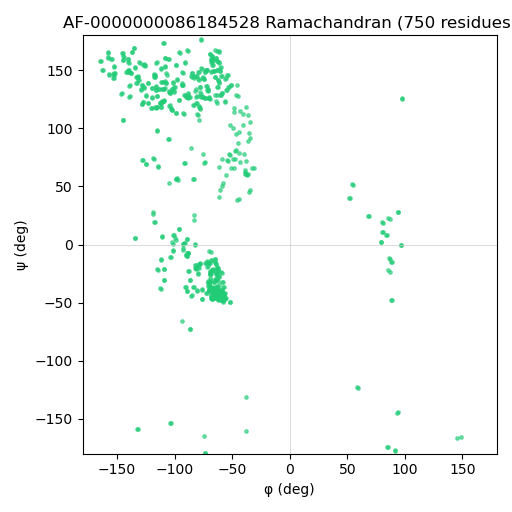B 1 157 ? 27.297 -14.68 -12.484 1 69.62 157 GLU B N 1
ATOM 4194 C CA . GLU B 1 157 ? 27.078 -14.672 -13.93 1 69.62 157 GLU B CA 1
ATOM 4195 C C . GLU B 1 157 ? 26.047 -13.617 -14.328 1 69.62 157 GLU B C 1
ATOM 4197 O O . GLU B 1 157 ? 25.656 -13.547 -15.492 1 69.62 157 GLU B O 1
ATOM 4202 N N . GLY B 1 158 ? 25.609 -12.859 -13.328 1 69.62 158 GLY B N 1
ATOM 4203 C CA . GLY B 1 158 ? 24.672 -11.781 -13.602 1 69.62 158 GLY B CA 1
ATOM 4204 C C . GLY B 1 158 ? 23.234 -12.242 -13.641 1 69.62 158 GLY B C 1
ATOM 4205 O O . GLY B 1 158 ? 22.344 -11.508 -14.094 1 69.62 158 GLY B O 1
ATOM 4206 N N . ARG B 1 159 ? 23.016 -13.477 -13.273 1 70.88 159 ARG B N 1
ATOM 4207 C CA . ARG B 1 159 ? 21.656 -14.016 -13.266 1 70.88 159 ARG B CA 1
ATOM 4208 C C . ARG B 1 159 ? 20.875 -13.531 -12.055 1 70.88 159 ARG B C 1
ATOM 4210 O O . ARG B 1 159 ? 21.406 -13.484 -10.945 1 70.88 159 ARG B O 1
ATOM 4217 N N . GLN B 1 160 ? 19.656 -12.953 -12.398 1 72.06 160 GLN B N 1
ATOM 4218 C CA . GLN B 1 160 ? 18.812 -12.484 -11.305 1 72.06 160 GLN B CA 1
ATOM 4219 C C . GLN B 1 160 ? 17.328 -12.672 -11.641 1 72.06 160 GLN B C 1
ATOM 4221 O O . GLN B 1 160 ? 16.891 -12.336 -12.742 1 72.06 160 GLN B O 1
ATOM 4226 N N . ILE B 1 161 ? 16.672 -13.25 -10.727 1 68.31 161 ILE B N 1
ATOM 4227 C CA . ILE B 1 161 ? 15.234 -13.461 -10.906 1 68.31 161 ILE B CA 1
ATOM 4228 C C . ILE B 1 161 ? 14.477 -12.203 -10.484 1 68.31 161 ILE B C 1
ATOM 4230 O O . ILE B 1 161 ? 13.547 -11.773 -11.172 1 68.31 161 ILE B O 1
ATOM 4234 N N . SER B 1 162 ? 15.008 -11.578 -9.438 1 68.75 162 SER B N 1
ATOM 4235 C CA . SER B 1 162 ? 14.352 -10.406 -8.883 1 68.75 162 SER B CA 1
ATOM 4236 C C . SER B 1 162 ? 15.18 -9.148 -9.109 1 68.75 162 SER B C 1
ATOM 4238 O O . SER B 1 162 ? 16.359 -9.102 -8.781 1 68.75 162 SER B O 1
ATOM 4240 N N . PHE B 1 163 ? 14.562 -8.148 -9.805 1 70.06 163 PHE B N 1
ATOM 4241 C CA . PHE B 1 163 ? 15.336 -6.945 -10.102 1 70.06 163 PHE B CA 1
ATOM 4242 C C . PHE B 1 163 ? 14.484 -5.695 -9.922 1 70.06 163 PHE B C 1
ATOM 4244 O O . PHE B 1 163 ? 13.258 -5.742 -10.062 1 70.06 163 PHE B O 1
ATOM 4251 N N . GLN B 1 164 ? 15.227 -4.695 -9.57 1 72.88 164 GLN B N 1
ATOM 4252 C CA . GLN B 1 164 ? 14.602 -3.387 -9.453 1 72.88 164 GLN B CA 1
ATOM 4253 C C . GLN B 1 164 ? 14.297 -2.797 -10.828 1 72.88 164 GLN B C 1
ATOM 4255 O O . GLN B 1 164 ? 15.156 -2.795 -11.711 1 72.88 164 GLN B O 1
ATOM 4260 N N . HIS B 1 165 ? 13.102 -2.445 -11.016 1 73.75 165 HIS B N 1
ATOM 4261 C CA . HIS B 1 165 ? 12.703 -1.782 -12.258 1 73.75 165 HIS B CA 1
ATOM 4262 C C . HIS B 1 165 ? 13.047 -0.296 -12.219 1 73.75 165 HIS B C 1
ATOM 4264 O O . HIS B 1 165 ? 12.992 0.331 -11.156 1 73.75 165 HIS B O 1
ATOM 4270 N N . GLU B 1 166 ? 13.398 0.116 -13.414 1 79 166 GLU B N 1
ATOM 4271 C CA . GLU B 1 166 ? 13.539 1.563 -13.539 1 79 166 GLU B CA 1
ATOM 4272 C C . GLU B 1 166 ? 12.18 2.248 -13.602 1 79 166 GLU B C 1
ATOM 4274 O O . GLU B 1 166 ? 11.211 1.666 -14.086 1 79 166 GLU B O 1
ATOM 4279 N N . GLY B 1 167 ? 12.086 3.381 -13.023 1 87.94 167 GLY B N 1
ATOM 4280 C CA . GLY B 1 167 ? 10.836 4.125 -13.07 1 87.94 167 GLY B CA 1
A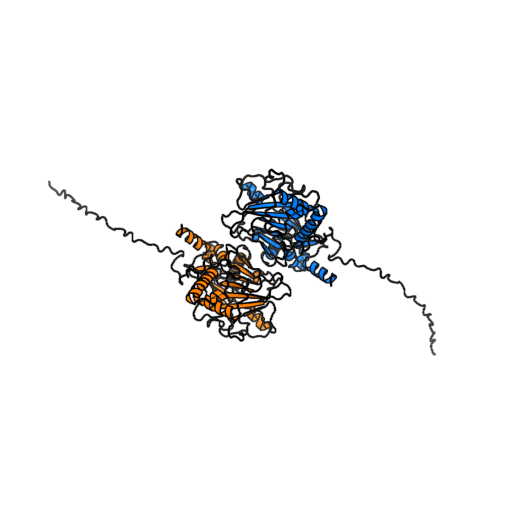TOM 4281 C C . GLY B 1 167 ? 9.938 3.855 -11.883 1 87.94 167 GLY B C 1
ATOM 4282 O O . GLY B 1 167 ? 10.414 3.715 -10.75 1 87.94 167 GLY B O 1
ATOM 4283 N N . LEU B 1 168 ? 8.609 3.861 -12.211 1 93.25 168 LEU B N 1
ATOM 4284 C CA . LEU B 1 168 ? 7.625 3.639 -11.156 1 93.25 168 LEU B CA 1
ATOM 4285 C C . LEU B 1 168 ? 7.648 2.188 -10.688 1 93.25 168 LEU B C 1
ATOM 4287 O O . LEU B 1 168 ? 7.684 1.266 -11.508 1 93.25 168 LEU B O 1
ATOM 4291 N N . SER B 1 169 ? 7.656 1.986 -9.422 1 94.06 169 SER B N 1
ATOM 4292 C CA . SER B 1 169 ? 7.805 0.654 -8.852 1 94.06 169 SER B CA 1
ATOM 4293 C C . SER B 1 169 ? 6.629 -0.242 -9.219 1 94.06 169 SER B C 1
ATOM 4295 O O . SER B 1 169 ? 6.77 -1.465 -9.281 1 94.06 169 SER B O 1
ATOM 4297 N N . SER B 1 170 ? 5.5 0.376 -9.508 1 95.25 170 SER B N 1
ATOM 4298 C CA . SER B 1 170 ? 4.289 -0.378 -9.828 1 95.25 170 SER B CA 1
ATOM 4299 C C . SER B 1 170 ? 4.469 -1.188 -11.109 1 95.25 170 SER B C 1
ATOM 4301 O O . SER B 1 170 ? 3.705 -2.121 -11.367 1 95.25 170 SER B O 1
ATOM 4303 N N . ARG B 1 171 ? 5.445 -0.874 -11.898 1 93.56 171 ARG B N 1
ATOM 4304 C CA . ARG B 1 171 ? 5.699 -1.58 -13.148 1 93.56 171 ARG B CA 1
ATOM 4305 C C . ARG B 1 171 ? 6.156 -3.012 -12.891 1 93.56 171 ARG B C 1
ATOM 4307 O O . ARG B 1 171 ? 6.148 -3.848 -13.797 1 93.56 171 ARG B O 1
ATOM 4314 N N . ALA B 1 172 ? 6.5 -3.289 -11.672 1 94.75 172 ALA B N 1
ATOM 4315 C CA . ALA B 1 172 ? 7.09 -4.586 -11.352 1 94.75 172 ALA B CA 1
ATOM 4316 C C . ALA B 1 172 ? 6.008 -5.609 -11.016 1 94.75 172 ALA B C 1
ATOM 4318 O O . ALA B 1 172 ? 6.301 -6.793 -10.828 1 94.75 172 ALA B O 1
ATOM 4319 N N . PHE B 1 173 ? 4.746 -5.195 -10.906 1 97.31 173 PHE B N 1
ATOM 4320 C CA . PHE B 1 173 ? 3.678 -6.152 -10.648 1 97.31 173 PHE B CA 1
ATOM 4321 C C . PHE B 1 173 ? 3.684 -7.27 -11.68 1 97.31 173 PHE B C 1
ATOM 4323 O O . PHE B 1 173 ? 3.738 -7.004 -12.883 1 97.31 173 PHE B O 1
ATOM 4330 N N . HIS B 1 174 ? 3.588 -8.539 -11.195 1 97.25 174 HIS B N 1
ATOM 4331 C CA . HIS B 1 174 ? 3.559 -9.656 -12.141 1 97.25 174 HIS B CA 1
ATOM 4332 C C . HIS B 1 174 ? 2.928 -10.891 -11.508 1 97.25 174 HIS B C 1
ATOM 4334 O O . HIS B 1 174 ? 2.725 -10.938 -10.289 1 97.25 174 HIS B O 1
ATOM 4340 N N . SER B 1 175 ? 2.504 -11.797 -12.328 1 97.81 175 SER B N 1
ATOM 4341 C CA . SER B 1 175 ? 2.205 -13.18 -11.992 1 97.81 175 SER B CA 1
ATOM 4342 C C . SER B 1 175 ? 3.311 -14.117 -12.469 1 97.81 175 SER B C 1
ATOM 4344 O O . SER B 1 175 ? 3.719 -14.062 -13.633 1 97.81 175 SER B O 1
ATOM 4346 N N . ASP B 1 176 ? 3.719 -14.906 -11.602 1 96.25 176 ASP B N 1
ATOM 4347 C CA . ASP B 1 176 ? 4.879 -15.734 -11.898 1 96.25 176 ASP B CA 1
ATOM 4348 C C . ASP B 1 176 ? 4.629 -16.609 -13.125 1 96.25 176 ASP B C 1
ATOM 4350 O O . ASP B 1 176 ? 3.59 -17.266 -13.219 1 96.25 176 ASP B O 1
ATOM 4354 N N . VAL B 1 177 ? 5.57 -16.594 -14.062 1 95.19 177 VAL B N 1
ATOM 4355 C CA . VAL B 1 177 ? 5.66 -17.547 -15.156 1 95.19 177 VAL B CA 1
ATOM 4356 C C . VAL B 1 177 ? 4.488 -17.344 -16.125 1 95.19 177 VAL B C 1
ATOM 4358 O O . VAL B 1 177 ? 4.078 -18.281 -16.812 1 95.19 177 VAL B O 1
ATOM 4361 N N . ALA B 1 178 ? 3.943 -16.172 -16.141 1 97.5 178 ALA B N 1
ATOM 4362 C CA . ALA B 1 178 ? 2.805 -15.875 -17 1 97.5 178 ALA B CA 1
ATOM 4363 C C . ALA B 1 178 ? 3.193 -15.961 -18.469 1 97.5 178 ALA B C 1
ATOM 4365 O O . ALA B 1 178 ? 2.324 -16 -19.344 1 97.5 178 ALA B O 1
ATOM 4366 N N . PHE B 1 179 ? 4.465 -16.031 -18.766 1 97.25 179 PHE B N 1
ATOM 4367 C CA . PHE B 1 179 ? 4.977 -16.047 -20.125 1 97.25 179 PHE B CA 1
ATOM 4368 C C . PHE B 1 179 ? 5.06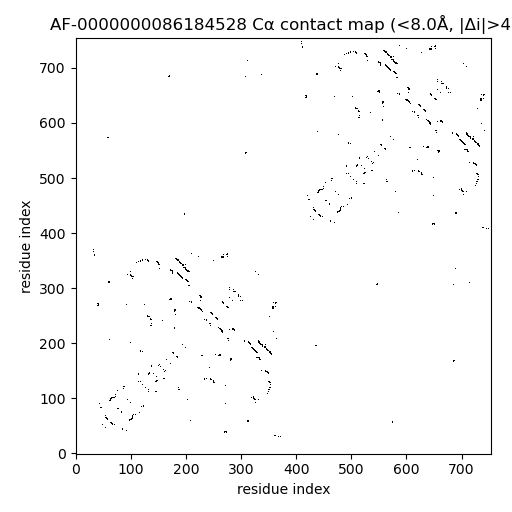6 -17.484 -20.656 1 97.25 179 PHE B C 1
ATOM 4370 O O . PHE B 1 179 ? 5.566 -17.719 -21.766 1 97.25 179 PHE B O 1
ATOM 4377 N N . GLU B 1 180 ? 4.594 -18.469 -19.891 1 98 180 GLU B N 1
ATOM 4378 C CA . GLU B 1 180 ? 4.566 -19.875 -20.297 1 98 180 GLU B CA 1
ATOM 4379 C C . GLU B 1 180 ? 3.143 -20.328 -20.578 1 98 180 GLU B C 1
ATOM 4381 O O . GLU B 1 180 ? 2.191 -19.844 -19.969 1 98 180 GLU B O 1
ATOM 4386 N N . PRO B 1 181 ? 3.027 -21.359 -21.453 1 98.19 181 PRO B N 1
ATOM 4387 C CA . PRO B 1 181 ? 1.702 -21.922 -21.703 1 98.19 181 PRO B CA 1
ATOM 4388 C C . PRO B 1 181 ? 1.026 -22.438 -20.438 1 98.19 181 PRO B C 1
ATOM 4390 O O . PRO B 1 181 ? -0.188 -22.281 -20.281 1 98.19 181 PRO B O 1
ATOM 4393 N N . ARG B 1 182 ? 1.798 -23 -19.547 1 98.25 182 ARG B N 1
ATOM 4394 C CA . ARG B 1 182 ? 1.33 -23.375 -18.219 1 98.25 182 ARG B CA 1
ATOM 4395 C C . ARG B 1 182 ? 2.041 -22.562 -17.141 1 98.25 182 ARG B C 1
ATOM 4397 O O . ARG B 1 182 ? 3.135 -22.922 -16.703 1 98.25 182 ARG B O 1
ATOM 4404 N N . PRO B 1 183 ? 1.358 -21.547 -16.703 1 98.38 183 PRO B N 1
ATOM 4405 C CA . PRO B 1 183 ? 1.978 -20.672 -15.703 1 98.38 183 PRO B CA 1
ATOM 4406 C C . PRO B 1 183 ? 1.966 -21.266 -14.297 1 98.38 183 PRO B C 1
ATOM 4408 O O . PRO B 1 183 ? 1.478 -22.391 -14.109 1 98.38 183 PRO B O 1
ATOM 4411 N N . ALA B 1 184 ? 2.58 -20.531 -13.422 1 98.12 184 ALA B N 1
ATOM 4412 C CA . ALA B 1 184 ? 2.643 -20.953 -12.023 1 98.12 184 ALA B CA 1
ATOM 4413 C C . ALA B 1 184 ? 1.246 -21.031 -11.414 1 98.12 184 ALA B C 1
ATOM 4415 O O . ALA B 1 184 ? 0.397 -20.172 -11.664 1 98.12 184 ALA B O 1
ATOM 4416 N N . LEU B 1 185 ? 1.032 -22.141 -10.68 1 98.56 185 LEU B N 1
ATOM 4417 C CA . LEU B 1 185 ? -0.146 -22.25 -9.828 1 98.56 185 LEU B CA 1
ATOM 4418 C C . LEU B 1 185 ? 0.125 -21.641 -8.453 1 98.56 185 LEU B C 1
ATOM 4420 O O . LEU B 1 185 ? -0.241 -20.5 -8.188 1 98.56 185 LEU B O 1
ATOM 4424 N N . PHE B 1 186 ? 0.916 -22.312 -7.617 1 98.75 186 PHE B N 1
ATOM 4425 C CA . PHE B 1 186 ? 1.318 -21.797 -6.312 1 98.75 186 PHE B CA 1
ATOM 4426 C C . PHE B 1 186 ? 2.809 -21.469 -6.297 1 98.75 186 PHE B C 1
ATOM 4428 O O . PHE B 1 186 ? 3.613 -22.203 -6.875 1 98.75 186 PHE B O 1
ATOM 4435 N N . THR B 1 187 ? 3.166 -20.406 -5.684 1 98.06 187 THR B N 1
ATOM 4436 C CA . THR B 1 187 ? 4.535 -20.078 -5.316 1 98.06 187 THR B CA 1
ATOM 4437 C C . THR B 1 187 ? 4.691 -20.016 -3.801 1 98.06 187 THR B C 1
ATOM 4439 O O . THR B 1 187 ? 3.82 -19.484 -3.104 1 98.06 187 THR B O 1
ATOM 4442 N N . ILE B 1 188 ? 5.738 -20.656 -3.328 1 98.19 188 ILE B N 1
ATOM 4443 C CA . ILE B 1 188 ? 6.094 -20.625 -1.914 1 98.19 188 ILE B CA 1
ATOM 4444 C C . ILE B 1 188 ? 7.438 -19.922 -1.73 1 98.19 188 ILE B C 1
ATOM 4446 O O . ILE B 1 188 ? 8.406 -20.234 -2.434 1 98.19 188 ILE B O 1
ATOM 4450 N N . LEU B 1 189 ? 7.477 -18.953 -0.857 1 97.06 189 LEU B N 1
ATOM 4451 C CA . LEU B 1 189 ? 8.695 -18.203 -0.564 1 97.06 189 LEU B CA 1
ATOM 4452 C C . LEU B 1 189 ? 8.961 -18.172 0.938 1 97.06 189 LEU B C 1
ATOM 4454 O O . LEU B 1 189 ? 8.086 -17.781 1.715 1 97.06 189 LEU B O 1
ATOM 4458 N N . GLN B 1 190 ? 10.078 -18.672 1.34 1 97.31 190 GLN B N 1
ATOM 4459 C CA . GLN B 1 190 ? 10.555 -18.531 2.711 1 97.31 190 GLN B CA 1
ATOM 4460 C C . GLN B 1 190 ? 11.758 -17.578 2.781 1 97.31 190 GLN B C 1
ATOM 4462 O O . GLN B 1 190 ? 12.781 -17.828 2.137 1 97.31 190 GLN B O 1
ATOM 4467 N N . MET B 1 191 ? 11.633 -16.578 3.562 1 96.25 191 MET B N 1
ATOM 4468 C CA . MET B 1 191 ? 12.711 -15.609 3.68 1 96.25 191 MET B CA 1
ATOM 4469 C C . MET B 1 191 ? 13.602 -15.922 4.875 1 96.25 191 MET B C 1
ATOM 4471 O O . MET B 1 191 ? 13.125 -16.031 6.004 1 96.25 191 MET B O 1
ATOM 4475 N N . HIS B 1 192 ? 14.953 -16.078 4.648 1 95.06 192 HIS B N 1
ATOM 4476 C CA . HIS B 1 192 ? 15.844 -16.391 5.758 1 95.06 192 HIS B CA 1
ATOM 4477 C C . HIS B 1 192 ? 16.828 -15.258 6.016 1 95.06 192 HIS B C 1
ATOM 4479 O O . HIS B 1 192 ? 17.453 -15.203 7.078 1 95.06 192 HIS B O 1
ATOM 4485 N N . THR B 1 193 ? 17.125 -14.383 5.102 1 94.81 193 THR B N 1
ATOM 4486 C CA . THR B 1 193 ? 17.922 -13.172 5.258 1 94.81 193 THR B CA 1
ATOM 4487 C C . THR B 1 193 ? 17.094 -11.938 4.906 1 94.81 193 THR B C 1
ATOM 4489 O O . THR B 1 193 ? 16.625 -11.797 3.777 1 94.81 193 THR B O 1
ATOM 4492 N N . ILE B 1 194 ? 16.891 -11.094 5.844 1 95.06 194 ILE B N 1
ATOM 4493 C CA . ILE B 1 194 ? 16.031 -9.938 5.629 1 95.06 194 ILE B CA 1
ATOM 4494 C C . ILE B 1 194 ? 16.734 -8.672 6.117 1 95.06 194 ILE B C 1
ATOM 4496 O O . ILE B 1 194 ? 17.484 -8.711 7.094 1 95.06 194 ILE B O 1
ATOM 4500 N N . PRO B 1 195 ? 16.531 -7.578 5.445 1 94 195 PRO B N 1
ATOM 4501 C CA . PRO B 1 195 ? 17.062 -6.309 5.953 1 94 195 PRO B CA 1
ATOM 4502 C C . PRO B 1 195 ? 16.344 -5.836 7.219 1 94 195 PRO B C 1
ATOM 4504 O O . PRO B 1 195 ? 15.273 -6.336 7.551 1 94 195 PRO B O 1
ATOM 4507 N N . LYS B 1 196 ? 17.016 -4.879 7.879 1 91.25 196 LYS B N 1
ATOM 4508 C CA . LYS B 1 196 ? 16.422 -4.297 9.086 1 91.25 196 LYS B CA 1
ATOM 4509 C C . LYS B 1 196 ? 15.117 -3.58 8.766 1 91.25 196 LYS B C 1
ATOM 4511 O O . LYS B 1 196 ? 14.156 -3.643 9.547 1 91.25 196 LYS B O 1
ATOM 4516 N N . SER B 1 197 ? 15.109 -2.895 7.676 1 91.94 197 SER B N 1
ATOM 4517 C CA . SER B 1 197 ? 13.922 -2.193 7.195 1 91.94 197 SER B CA 1
ATOM 4518 C C . SER B 1 197 ? 13.805 -2.283 5.676 1 9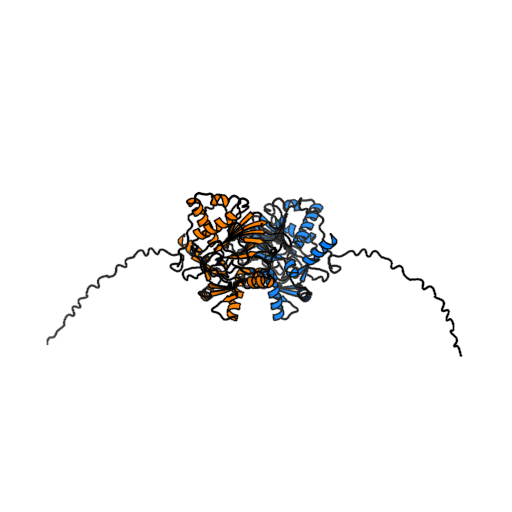1.94 197 SER B C 1
ATOM 4520 O O . SER B 1 197 ? 14.812 -2.344 4.973 1 91.94 197 SER B O 1
ATOM 4522 N N . GLY B 1 198 ? 12.508 -2.297 5.266 1 94.56 198 GLY B N 1
ATOM 4523 C CA . GLY B 1 198 ? 12.281 -2.432 3.834 1 94.56 198 GLY B CA 1
ATOM 4524 C C . GLY B 1 198 ? 12.297 -3.873 3.361 1 94.56 198 GLY B C 1
ATOM 4525 O O . GLY B 1 198 ? 12.305 -4.797 4.176 1 94.56 198 GLY B O 1
ATOM 4526 N N . GLY B 1 199 ? 12.219 -4.105 2.02 1 95.12 199 GLY B N 1
ATOM 4527 C CA . GLY B 1 199 ? 12.273 -5.434 1.426 1 95.12 199 GLY B CA 1
ATOM 4528 C C . GLY B 1 199 ? 10.938 -6.16 1.479 1 95.12 199 GLY B C 1
ATOM 4529 O O . GLY B 1 199 ? 10.883 -7.379 1.295 1 95.12 199 GLY B O 1
ATOM 4530 N N . ASP B 1 200 ? 9.883 -5.445 1.666 1 96.69 200 ASP B N 1
ATOM 4531 C CA . ASP B 1 200 ? 8.547 -6.027 1.738 1 96.69 200 ASP B CA 1
ATOM 4532 C C . ASP B 1 200 ? 8.125 -6.605 0.387 1 96.69 200 ASP B C 1
ATOM 4534 O O . ASP B 1 200 ? 8.805 -6.391 -0.621 1 96.69 200 ASP B O 1
ATOM 4538 N N . THR B 1 201 ? 7.168 -7.43 0.381 1 97.31 201 THR B N 1
ATOM 4539 C CA . THR B 1 201 ? 6.516 -7.895 -0.838 1 97.31 201 THR B CA 1
ATOM 4540 C C . THR B 1 201 ? 5.055 -7.461 -0.869 1 97.31 201 THR B C 1
ATOM 4542 O O . THR B 1 201 ? 4.363 -7.508 0.152 1 97.31 201 THR B O 1
ATOM 4545 N N . LEU B 1 202 ? 4.633 -6.996 -1.979 1 98.19 202 LEU B N 1
ATOM 4546 C CA . LEU B 1 202 ? 3.27 -6.516 -2.168 1 98.19 202 LEU B CA 1
ATOM 4547 C C . LEU B 1 202 ? 2.484 -7.449 -3.078 1 98.19 202 LEU B C 1
ATOM 4549 O O . LEU B 1 202 ? 2.99 -7.883 -4.117 1 98.19 202 LEU B O 1
ATOM 4553 N N . TRP B 1 203 ? 1.232 -7.805 -2.678 1 98.81 203 TRP B N 1
ATOM 4554 C CA . TRP B 1 203 ? 0.298 -8.57 -3.492 1 98.81 203 TRP B CA 1
ATOM 4555 C C . TRP B 1 203 ? -0.947 -7.754 -3.812 1 98.81 203 TRP B C 1
ATOM 4557 O O . TRP B 1 203 ? -1.414 -6.969 -2.982 1 98.81 203 TRP B O 1
ATOM 4567 N N . SER B 1 204 ? -1.484 -7.941 -4.949 1 98.75 204 SER B N 1
ATOM 4568 C CA . SER B 1 204 ? -2.721 -7.309 -5.402 1 98.75 204 SER B CA 1
ATOM 4569 C C . SER B 1 204 ? -3.76 -8.352 -5.801 1 98.75 204 SER B C 1
ATOM 4571 O O . SER B 1 204 ? -3.441 -9.32 -6.488 1 98.75 204 SER B O 1
ATOM 4573 N N . SER B 1 205 ? -5.012 -8.133 -5.445 1 98.81 205 SER B N 1
ATOM 4574 C CA . SER B 1 205 ? -6.094 -9.07 -5.734 1 98.81 205 SER B CA 1
ATOM 4575 C C . SER B 1 205 ? -6.633 -8.875 -7.148 1 98.81 205 SER B C 1
ATOM 4577 O O . SER B 1 205 ? -7.25 -7.848 -7.445 1 98.81 205 SER B O 1
ATOM 4579 N N . ASN B 1 206 ? -6.527 -9.914 -7.91 1 98.81 206 ASN B N 1
ATOM 4580 C CA . ASN B 1 206 ? -7.074 -9.867 -9.258 1 98.81 206 ASN B CA 1
ATOM 4581 C C . ASN B 1 206 ? -8.586 -10.094 -9.258 1 98.81 206 ASN B C 1
ATOM 4583 O O . ASN B 1 206 ? -9.273 -9.711 -10.203 1 98.81 206 ASN B O 1
ATOM 4587 N N . TYR B 1 207 ? -9.102 -10.789 -8.211 1 98.81 207 TYR B N 1
ATOM 4588 C CA . TYR B 1 207 ? -10.547 -10.875 -8.039 1 98.81 207 TYR B CA 1
ATOM 4589 C C . TYR B 1 207 ? -11.164 -9.484 -7.914 1 98.81 207 TYR B C 1
ATOM 4591 O O . TYR B 1 207 ? -12.141 -9.172 -8.594 1 98.81 207 TYR B O 1
ATOM 4599 N N . ASN B 1 208 ? -10.57 -8.68 -7.074 1 98.5 208 ASN B N 1
ATOM 4600 C CA . ASN B 1 208 ? -11.125 -7.348 -6.84 1 98.5 208 ASN B CA 1
ATOM 4601 C C . ASN B 1 208 ? -10.953 -6.441 -8.055 1 98.5 208 ASN B C 1
ATOM 4603 O O . ASN B 1 208 ? -11.789 -5.582 -8.32 1 98.5 208 ASN B O 1
ATOM 4607 N N . THR B 1 209 ? -9.859 -6.625 -8.766 1 98.19 209 THR B N 1
ATOM 4608 C CA . THR B 1 209 ? -9.711 -5.891 -10.016 1 98.19 209 THR B CA 1
ATOM 4609 C C . THR B 1 209 ? -10.891 -6.16 -10.945 1 98.19 209 THR B C 1
ATOM 4611 O O . THR B 1 209 ? -11.453 -5.234 -11.539 1 98.19 209 THR B O 1
ATOM 4614 N N . TYR B 1 210 ? -11.219 -7.43 -11.062 1 98.75 210 TYR B N 1
ATOM 4615 C CA . TYR B 1 210 ? -12.367 -7.809 -11.883 1 98.75 210 TYR B CA 1
ATOM 4616 C C . TYR B 1 210 ? -13.656 -7.207 -11.328 1 98.75 210 TYR B C 1
ATOM 4618 O O . TYR B 1 210 ? -14.438 -6.609 -12.07 1 98.75 210 TYR B O 1
ATOM 4626 N N . ASP B 1 211 ? -13.867 -7.332 -10.055 1 98.25 211 ASP B N 1
ATOM 4627 C CA . ASP B 1 211 ? -15.125 -6.965 -9.414 1 98.25 211 ASP B CA 1
ATOM 4628 C C . ASP B 1 211 ? -15.367 -5.461 -9.492 1 98.25 211 ASP B C 1
ATOM 4630 O O . ASP B 1 211 ? -16.5 -5 -9.406 1 98.25 211 ASP B O 1
ATOM 4634 N N . ARG B 1 212 ? -14.336 -4.68 -9.68 1 96.81 212 ARG B N 1
ATOM 4635 C CA . ARG B 1 212 ? -14.445 -3.225 -9.719 1 96.81 212 ARG B CA 1
ATOM 4636 C C . ARG B 1 212 ? -14.961 -2.752 -11.078 1 96.81 212 ARG B C 1
ATOM 4638 O O . ARG B 1 212 ? -15.422 -1.617 -11.211 1 96.81 212 ARG B O 1
ATOM 4645 N N . LEU B 1 213 ? -14.836 -3.578 -12.039 1 97.94 213 LEU B N 1
ATOM 4646 C CA . LEU B 1 213 ? -15.227 -3.184 -13.391 1 97.94 213 LEU B CA 1
ATOM 4647 C C . LEU B 1 213 ? -16.734 -3.127 -13.523 1 97.94 213 LEU B C 1
ATOM 4649 O O . LEU B 1 213 ? -17.453 -3.871 -12.852 1 97.94 213 LEU B O 1
ATOM 4653 N N . THR B 1 214 ? -17.234 -2.24 -14.352 1 97.38 214 THR B N 1
ATOM 4654 C CA . THR B 1 214 ? -18.656 -2.18 -14.656 1 97.38 214 THR B CA 1
ATOM 4655 C C . THR B 1 214 ? -19.094 -3.41 -15.445 1 97.38 214 THR B C 1
ATOM 4657 O O . THR B 1 214 ? -18.281 -4.039 -16.125 1 97.38 214 THR B O 1
ATOM 4660 N N . PRO B 1 215 ? -20.344 -3.717 -15.391 1 97.25 215 PRO B N 1
ATOM 4661 C CA . PRO B 1 215 ? -20.828 -4.902 -16.094 1 97.25 215 PRO B CA 1
ATOM 4662 C C . PRO B 1 215 ? -20.516 -4.863 -17.594 1 97.25 215 PRO B C 1
ATOM 4664 O O . PRO B 1 215 ? -20.141 -5.883 -18.172 1 97.25 215 PRO B O 1
ATOM 4667 N N . ARG B 1 216 ? -20.703 -3.732 -18.25 1 98.06 216 ARG B N 1
ATOM 4668 C CA . ARG B 1 216 ? -20.453 -3.633 -19.688 1 98.06 216 ARG B CA 1
ATOM 4669 C C . ARG B 1 216 ? -18.984 -3.844 -20 1 98.06 216 ARG B C 1
ATOM 4671 O O . ARG B 1 216 ? -18.641 -4.445 -21.016 1 98.06 216 ARG B O 1
ATOM 4678 N N . TYR B 1 217 ? -18.078 -3.348 -19.188 1 98.5 217 TYR B N 1
ATOM 4679 C CA . TYR B 1 217 ? -16.656 -3.527 -19.406 1 98.5 217 TYR B CA 1
ATOM 4680 C C . TYR B 1 217 ? -16.25 -4.984 -19.203 1 98.5 217 TYR B C 1
ATOM 4682 O O . TYR B 1 217 ? -15.414 -5.508 -19.938 1 98.5 217 TYR B O 1
ATOM 4690 N N . LYS B 1 218 ? -16.875 -5.648 -18.203 1 98.44 218 LYS B N 1
ATOM 4691 C CA . LYS B 1 218 ? -16.672 -7.078 -17.984 1 98.44 218 LYS B CA 1
ATOM 4692 C C . LYS B 1 218 ? -17.047 -7.875 -19.234 1 98.44 218 LYS B C 1
ATOM 4694 O O . LYS B 1 218 ? -16.281 -8.719 -19.703 1 98.44 218 LYS B O 1
ATOM 4699 N N . LYS B 1 219 ? -18.172 -7.574 -19.719 1 98.06 219 LYS B N 1
ATOM 4700 C CA . LYS B 1 219 ? -18.656 -8.266 -20.906 1 98.06 219 LYS B CA 1
ATOM 4701 C C . LYS B 1 219 ? -17.719 -8.039 -22.094 1 98.06 219 LYS B C 1
ATOM 4703 O O . LYS B 1 219 ? -17.438 -8.961 -22.859 1 98.06 219 LYS B O 1
ATOM 4708 N N . PHE B 1 220 ? -17.25 -6.883 -22.219 1 98.56 220 PHE B N 1
ATOM 4709 C CA . PHE B 1 220 ? -16.328 -6.508 -23.281 1 98.56 220 PHE B CA 1
ATOM 4710 C C . PHE B 1 220 ? -15.07 -7.359 -23.234 1 98.56 220 PHE B C 1
ATOM 4712 O O . PHE B 1 220 ? -14.547 -7.777 -24.266 1 98.56 220 PHE B O 1
ATOM 4719 N N . LEU B 1 221 ? -14.555 -7.641 -22.016 1 98.81 221 LEU B N 1
ATOM 4720 C CA . LEU B 1 221 ? -13.281 -8.328 -21.828 1 98.81 221 LEU B CA 1
ATOM 4721 C C . LEU B 1 221 ? -13.438 -9.828 -22.047 1 98.81 221 LEU B C 1
ATOM 4723 O O . LEU B 1 221 ? -12.438 -10.539 -22.219 1 98.81 221 LEU B O 1
ATOM 4727 N N . GLU B 1 222 ? -14.641 -10.352 -22.031 1 97.94 222 GLU B N 1
ATOM 4728 C CA . GLU B 1 222 ? -14.875 -11.789 -22.156 1 97.94 222 GLU B CA 1
ATOM 4729 C C . GLU B 1 222 ? -14.336 -12.312 -23.484 1 97.94 222 GLU B C 1
ATOM 4731 O O . GLU B 1 222 ? -14.617 -11.742 -24.547 1 97.94 222 GLU B O 1
ATOM 4736 N N . GLY B 1 223 ? -13.555 -13.336 -23.344 1 96.62 223 GLY B N 1
ATOM 4737 C CA . GLY B 1 223 ? -13.078 -14.023 -24.547 1 96.62 223 GLY B CA 1
ATOM 4738 C C . GLY B 1 223 ? -11.812 -13.406 -25.109 1 96.62 223 GLY B C 1
ATOM 4739 O O . GLY B 1 223 ? -11.18 -13.992 -25.984 1 96.62 223 GLY B O 1
ATOM 4740 N N . LEU B 1 224 ? -11.445 -12.227 -24.641 1 98.75 224 LEU B N 1
ATOM 4741 C CA . LEU B 1 224 ? -10.195 -11.625 -25.094 1 98.75 224 LEU B CA 1
ATOM 4742 C C . LEU B 1 224 ? -9 -12.367 -24.516 1 98.75 224 LEU B C 1
ATOM 4744 O O . LEU B 1 224 ? -9.086 -12.961 -23.438 1 98.75 224 LEU B O 1
ATOM 4748 N N . THR B 1 225 ? -7.938 -12.359 -25.25 1 98.88 225 THR B N 1
ATOM 4749 C CA . THR B 1 225 ? -6.684 -12.969 -24.828 1 98.88 225 THR B CA 1
ATOM 4750 C C . THR B 1 225 ? -5.539 -11.961 -24.906 1 98.88 225 THR B C 1
ATOM 4752 O O . THR B 1 225 ? -5.613 -10.992 -25.656 1 98.88 225 THR B O 1
ATOM 4755 N N . ALA B 1 226 ? -4.535 -12.188 -24.094 1 98.88 226 ALA B N 1
ATOM 4756 C CA . ALA B 1 226 ? -3.4 -11.266 -24.078 1 98.88 226 ALA B CA 1
ATOM 4757 C C . ALA B 1 226 ? -2.078 -12.023 -24.172 1 98.88 226 ALA B C 1
ATOM 4759 O O . ALA B 1 226 ? -1.912 -13.078 -23.547 1 98.88 226 ALA B O 1
ATOM 4760 N N . LEU B 1 227 ? -1.179 -11.43 -24.922 1 98.81 227 LEU B N 1
ATOM 4761 C CA . LEU B 1 227 ? 0.17 -11.969 -25.047 1 98.81 227 LEU B CA 1
ATOM 4762 C C . LEU B 1 227 ? 1.035 -11.578 -23.859 1 98.81 227 LEU B C 1
ATOM 4764 O O . LEU B 1 227 ? 1.139 -10.391 -23.531 1 98.81 227 LEU B O 1
ATOM 4768 N N . ASN B 1 228 ? 1.528 -12.578 -23.219 1 98.56 228 ASN B N 1
ATOM 4769 C CA . ASN B 1 228 ? 2.555 -12.398 -22.203 1 98.56 228 ASN B CA 1
ATOM 4770 C C . ASN B 1 228 ? 3.939 -12.758 -22.719 1 98.56 228 ASN B C 1
ATOM 4772 O O . ASN B 1 228 ? 4.117 -13.805 -23.359 1 98.56 228 ASN B O 1
ATOM 4776 N N . ASP B 1 229 ? 4.891 -11.859 -22.422 1 97.44 229 ASP B N 1
ATOM 4777 C CA . ASP B 1 229 ? 6.223 -11.992 -23.016 1 97.44 229 ASP B CA 1
ATOM 4778 C C . ASP B 1 229 ? 7.309 -11.68 -21.984 1 97.44 229 ASP B C 1
ATOM 4780 O O . ASP B 1 229 ? 7.273 -10.625 -21.344 1 97.44 229 ASP B O 1
ATOM 4784 N N . ALA B 1 230 ? 8.273 -12.633 -21.844 1 93.5 230 ALA B N 1
ATOM 4785 C CA . ALA B 1 230 ? 9.406 -12.398 -20.953 1 93.5 230 ALA B CA 1
ATOM 4786 C C . ALA B 1 230 ? 10.625 -11.922 -21.75 1 93.5 230 ALA B C 1
ATOM 4788 O O . ALA B 1 230 ? 11.719 -12.469 -21.609 1 93.5 230 ALA B O 1
ATOM 4789 N N . ASP B 1 231 ? 10.445 -10.898 -22.422 1 89.25 231 ASP B N 1
ATOM 4790 C CA . ASP B 1 231 ? 11.492 -10.297 -23.234 1 89.25 231 ASP B CA 1
ATOM 4791 C C . ASP B 1 231 ? 12.703 -9.914 -22.391 1 89.25 231 ASP B C 1
ATOM 4793 O O . ASP B 1 231 ? 13.844 -9.984 -22.844 1 89.25 231 ASP B O 1
ATOM 4797 N N . ARG B 1 232 ? 12.469 -9.578 -21.25 1 85.06 232 ARG B N 1
ATOM 4798 C CA . ARG B 1 232 ? 13.508 -9.125 -20.328 1 85.06 232 ARG B CA 1
ATOM 4799 C C . ARG B 1 232 ? 14.555 -10.211 -20.109 1 85.06 232 ARG B C 1
ATOM 4801 O O . ARG B 1 232 ? 15.742 -9.922 -19.953 1 85.06 232 ARG B O 1
ATOM 4808 N N . PHE B 1 233 ? 14.141 -11.453 -19.984 1 86.06 233 PHE B N 1
ATOM 4809 C CA . PHE B 1 233 ? 15.078 -12.547 -19.766 1 86.06 233 PHE B CA 1
ATOM 4810 C C . PHE B 1 233 ? 15.961 -12.75 -21 1 86.06 233 PHE B C 1
ATOM 4812 O O . PHE B 1 233 ? 17.156 -13.047 -20.875 1 86.06 233 PHE B O 1
ATOM 4819 N N . ARG B 1 234 ? 15.406 -12.586 -22.078 1 87.62 234 ARG B N 1
ATOM 4820 C CA . ARG B 1 234 ? 16.188 -12.68 -23.297 1 87.62 234 ARG B CA 1
ATOM 4821 C C . ARG B 1 234 ? 17.219 -11.562 -23.375 1 87.62 234 ARG B C 1
ATOM 4823 O O . ARG B 1 234 ? 18.375 -11.797 -23.766 1 87.62 234 ARG B O 1
ATOM 4830 N N . GLN B 1 235 ? 16.766 -10.453 -23.031 1 85.88 235 GLN B N 1
ATOM 4831 C CA . GLN B 1 235 ? 17.672 -9.312 -23.016 1 85.88 235 GLN B CA 1
ATOM 4832 C C . GLN B 1 235 ? 18.797 -9.523 -22.016 1 85.88 235 GLN B C 1
ATOM 4834 O O . GLN B 1 235 ? 19.969 -9.258 -22.312 1 85.88 235 GLN B O 1
ATOM 4839 N N . GLN B 1 236 ? 18.453 -9.969 -20.875 1 82.62 236 GLN B N 1
ATOM 4840 C CA . GLN B 1 236 ? 19.453 -10.242 -19.844 1 82.62 236 GLN B CA 1
ATOM 4841 C C . GLN B 1 236 ? 20.453 -11.289 -20.328 1 82.62 236 GLN B C 1
ATOM 4843 O O . GLN B 1 236 ? 21.656 -11.148 -20.109 1 82.62 236 GLN B O 1
ATOM 4848 N N . ALA B 1 237 ? 19.953 -12.305 -20.875 1 85.44 237 ALA B N 1
ATOM 4849 C CA . ALA B 1 237 ? 20.812 -13.375 -21.391 1 85.44 237 ALA B CA 1
ATOM 4850 C C . ALA B 1 237 ? 21.75 -12.852 -22.469 1 85.44 237 ALA B C 1
ATOM 4852 O O . ALA B 1 237 ? 22.938 -13.18 -22.469 1 85.44 237 ALA B O 1
ATOM 4853 N N . ALA B 1 238 ? 21.266 -12.062 -23.297 1 87.5 238 ALA B N 1
ATOM 4854 C CA . ALA B 1 238 ? 22.078 -11.492 -24.375 1 87.5 238 ALA B CA 1
ATOM 4855 C C . ALA B 1 238 ? 23.156 -10.562 -23.828 1 87.5 238 ALA B C 1
ATOM 4857 O O . ALA B 1 238 ? 24.297 -10.586 -24.297 1 87.5 238 ALA B O 1
ATOM 4858 N N . GLN B 1 239 ? 22.75 -9.789 -22.891 1 87.12 239 GLN B N 1
ATOM 4859 C CA . GLN B 1 239 ? 23.656 -8.797 -22.328 1 87.12 239 GLN B CA 1
ATOM 4860 C C . GLN B 1 239 ? 24.766 -9.461 -21.531 1 87.12 239 GLN B C 1
ATOM 4862 O O . GLN B 1 239 ? 25.906 -8.977 -21.516 1 87.12 239 GLN B O 1
ATOM 4867 N N . ASN B 1 240 ? 24.422 -10.523 -20.875 1 84.62 240 ASN B N 1
ATOM 4868 C CA . ASN B 1 240 ? 25.391 -11.117 -19.953 1 84.62 240 ASN B CA 1
ATOM 4869 C C . ASN B 1 240 ? 26.031 -12.367 -20.531 1 84.62 240 ASN B C 1
ATOM 4871 O O . ASN B 1 240 ? 26.938 -12.953 -19.922 1 84.62 240 ASN B O 1
ATOM 4875 N N . GLY B 1 241 ? 25.578 -12.891 -21.578 1 84.94 241 GLY B N 1
ATOM 4876 C CA . GLY B 1 241 ? 26.234 -13.953 -22.312 1 84.94 241 GLY B CA 1
ATOM 4877 C C . GLY B 1 241 ? 25.891 -15.344 -21.797 1 84.94 241 GLY B C 1
ATOM 4878 O O . GLY B 1 241 ? 26.703 -16.266 -21.875 1 84.94 241 GLY B O 1
ATOM 4879 N N . PHE B 1 242 ? 24.781 -15.469 -21.125 1 83.31 242 PHE B N 1
ATOM 4880 C CA . PHE B 1 242 ? 24.391 -16.812 -20.703 1 83.31 242 PHE B CA 1
ATOM 4881 C C . PHE B 1 242 ? 23.188 -17.297 -21.516 1 83.31 242 PHE B C 1
ATOM 4883 O O . PHE B 1 242 ? 22.578 -16.516 -22.25 1 83.31 242 PHE B O 1
ATOM 4890 N N . GLN B 1 243 ? 22.984 -18.656 -21.531 1 87 243 GLN B N 1
ATOM 4891 C CA . GLN B 1 243 ? 21.891 -19.234 -22.281 1 87 243 GLN B CA 1
ATOM 4892 C C . GLN B 1 243 ? 20.688 -19.516 -21.391 1 87 243 GLN B C 1
ATOM 4894 O O . GLN B 1 243 ? 20.844 -19.938 -20.234 1 87 243 GLN B O 1
ATOM 4899 N N . LEU B 1 244 ? 19.531 -19.281 -21.953 1 89.75 244 LEU B N 1
ATOM 4900 C CA . LEU B 1 244 ? 18.297 -19.609 -21.25 1 89.75 244 LEU B CA 1
ATOM 4901 C C . LEU B 1 244 ? 17.938 -21.078 -21.438 1 89.75 244 LEU B C 1
ATOM 4903 O O . LEU B 1 244 ? 18.156 -21.656 -22.516 1 89.75 244 LEU B O 1
ATOM 4907 N N . ARG B 1 245 ? 17.391 -21.625 -20.422 1 89.69 245 ARG B N 1
ATOM 4908 C CA . ARG B 1 245 ? 16.953 -23.016 -20.484 1 89.69 245 ARG B CA 1
ATOM 4909 C C . ARG B 1 245 ? 15.82 -23.188 -21.484 1 89.69 245 ARG B C 1
ATOM 4911 O O . ARG B 1 245 ? 14.812 -22.469 -21.422 1 89.69 245 ARG B O 1
ATOM 4918 N N . THR B 1 246 ? 16.016 -24.172 -22.391 1 92.75 246 THR B N 1
ATOM 4919 C CA . THR B 1 246 ? 14.969 -24.406 -23.375 1 92.75 246 THR B CA 1
ATOM 4920 C C . THR B 1 246 ? 14.289 -25.75 -23.125 1 92.75 246 THR B C 1
ATOM 4922 O O . THR B 1 246 ? 13.234 -26.047 -23.703 1 92.75 246 THR B O 1
ATOM 4925 N N . GLU B 1 247 ? 14.875 -26.594 -22.281 1 92.31 247 GLU B N 1
ATOM 4926 C CA . GLU B 1 247 ? 14.25 -27.828 -21.844 1 92.31 247 GLU B CA 1
ATOM 4927 C C . GLU B 1 247 ? 12.977 -27.562 -21.047 1 92.31 247 GLU B C 1
ATOM 4929 O O . GLU B 1 247 ? 12.766 -26.438 -20.562 1 92.31 247 GLU B O 1
ATOM 4934 N N . PRO B 1 248 ? 12.156 -28.578 -20.953 1 94.38 248 PRO B N 1
ATOM 4935 C CA . PRO B 1 248 ? 10.898 -28.375 -20.219 1 94.38 248 PRO B CA 1
ATOM 4936 C C . PRO B 1 248 ? 11.117 -27.766 -18.844 1 94.38 248 PRO B C 1
ATOM 4938 O O . PRO B 1 248 ? 12.039 -28.141 -18.125 1 94.38 248 PRO B O 1
ATOM 4941 N N . ARG B 1 249 ? 10.32 -26.844 -18.484 1 94.44 249 ARG B N 1
ATOM 4942 C CA . ARG B 1 249 ? 10.391 -26.109 -17.234 1 94.44 249 ARG B CA 1
ATOM 4943 C C . ARG B 1 249 ? 9.141 -26.328 -16.391 1 94.44 249 ARG B C 1
ATOM 4945 O O . ARG B 1 249 ? 8.305 -25.422 -16.25 1 94.44 249 ARG B O 1
ATOM 4952 N N . GLY B 1 250 ? 9.062 -27.531 -15.805 1 94.75 250 GLY B N 1
ATOM 4953 C CA . GLY B 1 250 ? 7.957 -27.875 -14.922 1 94.75 250 GLY B CA 1
ATOM 4954 C C . GLY B 1 250 ? 6.77 -28.469 -15.664 1 94.75 250 GLY B C 1
ATOM 4955 O O . GLY B 1 250 ? 5.812 -28.938 -15.039 1 94.75 250 GLY B O 1
ATOM 4956 N N . SER B 1 251 ? 6.668 -28.359 -17 1 96.56 251 SER B N 1
ATOM 4957 C CA . SER B 1 251 ? 5.676 -28.953 -17.891 1 96.56 251 SER B CA 1
ATOM 4958 C C . SER B 1 251 ? 6.238 -29.156 -19.297 1 96.56 251 SER B C 1
ATOM 4960 O O . SER B 1 251 ? 7.004 -28.312 -19.781 1 96.56 251 SER B O 1
ATOM 4962 N N . PRO B 1 252 ? 5.793 -30.234 -19.969 1 97.06 252 PRO B N 1
ATOM 4963 C CA . PRO B 1 252 ? 6.242 -30.406 -21.359 1 97.06 252 PRO B CA 1
ATOM 4964 C C . PRO B 1 252 ? 5.785 -29.266 -22.266 1 97.06 252 PRO B C 1
ATOM 4966 O O . PRO B 1 252 ? 6.395 -29.031 -23.312 1 97.06 252 PRO B O 1
ATOM 4969 N N . LEU B 1 253 ? 4.793 -28.594 -21.859 1 97.25 253 LEU B N 1
ATOM 4970 C CA . LEU B 1 253 ? 4.281 -27.5 -22.688 1 97.25 253 LEU B CA 1
ATOM 4971 C C . LEU B 1 253 ? 5.125 -26.234 -22.5 1 97.25 253 LEU B C 1
ATOM 4973 O O . LEU B 1 253 ? 5.027 -25.297 -23.281 1 97.25 253 LEU B O 1
ATOM 4977 N N . ASN B 1 254 ? 5.84 -26.188 -21.359 1 97.25 254 ASN B N 1
ATOM 4978 C CA . ASN B 1 254 ? 6.742 -25.078 -21.094 1 97.25 254 ASN B CA 1
ATOM 4979 C C . ASN B 1 254 ? 8.156 -25.359 -21.594 1 97.25 254 ASN B C 1
ATOM 4981 O O . ASN B 1 254 ? 9.07 -25.578 -20.797 1 97.25 254 ASN B O 1
ATOM 4985 N N . ALA B 1 255 ? 8.289 -25.375 -22.828 1 95.62 255 ALA B N 1
ATOM 4986 C CA . ALA B 1 255 ? 9.586 -25.672 -23.438 1 95.62 255 ALA B CA 1
ATOM 4987 C C . ALA B 1 255 ? 9.859 -24.719 -24.609 1 95.62 255 ALA B C 1
ATOM 4989 O O . ALA B 1 255 ? 8.984 -23.953 -25.016 1 95.62 255 ALA B O 1
ATOM 4990 N N . GLY B 1 256 ? 11.156 -24.734 -25.016 1 93.5 256 GLY B N 1
ATOM 4991 C CA . GLY B 1 256 ? 11.531 -23.859 -26.125 1 93.5 256 GLY B CA 1
ATOM 4992 C C . GLY B 1 256 ? 12.008 -22.5 -25.656 1 93.5 256 GLY B C 1
ATOM 4993 O O . GLY B 1 256 ? 12.078 -22.234 -24.453 1 93.5 256 GLY B O 1
ATOM 4994 N N . GLY B 1 257 ? 12.312 -21.625 -26.609 1 91.38 257 GLY B N 1
ATOM 4995 C CA . GLY B 1 257 ? 12.969 -20.375 -26.297 1 91.38 257 GLY B CA 1
ATOM 4996 C C . GLY B 1 257 ? 12.078 -19.156 -26.5 1 91.38 257 GLY B C 1
ATOM 4997 O O . GLY B 1 257 ? 12.523 -18.016 -26.359 1 91.38 257 GLY B O 1
ATOM 4998 N N . ALA B 1 258 ? 10.852 -19.375 -26.781 1 90.69 258 ALA B N 1
ATOM 4999 C CA . ALA B 1 258 ? 9.984 -18.234 -27.109 1 90.69 258 ALA B CA 1
ATOM 5000 C C . ALA B 1 258 ? 9.672 -17.406 -25.859 1 90.69 258 ALA B C 1
ATOM 5002 O O . ALA B 1 258 ? 9.625 -16.188 -25.922 1 90.69 258 ALA B O 1
ATOM 5003 N N . PHE B 1 259 ? 9.398 -18.109 -24.703 1 94.94 259 PHE B N 1
ATOM 5004 C CA . PHE B 1 259 ? 9.016 -17.469 -23.438 1 94.94 259 PHE B CA 1
ATOM 5005 C C . PHE B 1 259 ? 7.852 -16.516 -23.656 1 94.94 259 PHE B C 1
ATOM 5007 O O . PHE B 1 259 ? 7.902 -15.359 -23.203 1 94.94 259 PHE B O 1
ATOM 5014 N N . GLN B 1 260 ? 6.941 -16.922 -24.453 1 97.31 260 GLN B N 1
ATOM 5015 C CA . GLN B 1 260 ? 5.715 -16.188 -24.766 1 97.31 260 GLN B CA 1
ATOM 5016 C C . GLN B 1 260 ? 4.5 -17.109 -24.688 1 97.31 260 GLN B C 1
ATOM 5018 O O . GLN B 1 260 ? 4.578 -18.281 -25.062 1 97.31 260 GLN B O 1
ATOM 5023 N N . ALA B 1 261 ? 3.467 -16.578 -24.25 1 98.44 261 ALA B N 1
ATOM 5024 C CA . ALA B 1 261 ? 2.207 -17.312 -24.219 1 98.44 261 ALA B CA 1
ATOM 5025 C C . ALA B 1 261 ? 1.014 -16.359 -24.188 1 98.44 261 ALA B C 1
ATOM 5027 O O . ALA B 1 261 ? 1.104 -15.258 -23.656 1 98.44 261 ALA B O 1
ATOM 5028 N N . SER B 1 262 ? -0.049 -16.75 -24.812 1 98.69 262 SER B N 1
ATOM 5029 C CA . SER B 1 262 ? -1.302 -16 -24.75 1 98.69 262 SER B CA 1
ATOM 5030 C C . SER B 1 262 ? -2.277 -16.625 -23.766 1 98.69 262 SER B C 1
ATOM 5032 O O . SER B 1 262 ? -2.463 -17.844 -23.75 1 98.69 262 SER B O 1
ATOM 5034 N N . HIS B 1 263 ? -2.818 -15.852 -22.953 1 98.81 263 HIS B N 1
ATOM 5035 C CA . HIS B 1 263 ? -3.793 -16.297 -21.969 1 98.81 263 HIS B CA 1
ATOM 5036 C C . HIS B 1 263 ? -5.039 -15.414 -21.984 1 98.81 263 HIS B C 1
ATOM 5038 O O . HIS B 1 263 ? -4.996 -14.281 -22.469 1 98.81 263 HIS B O 1
ATOM 5044 N N . PRO B 1 264 ? -6.168 -15.969 -21.5 1 98.88 264 PRO B N 1
ATOM 5045 C CA . PRO B 1 264 ? -7.359 -15.125 -21.391 1 98.88 264 PRO B CA 1
ATOM 5046 C C . PRO B 1 264 ? -7.148 -13.914 -20.484 1 98.88 264 PRO B C 1
ATOM 5048 O O . PRO B 1 264 ? -6.469 -14.016 -19.453 1 98.88 264 PRO B O 1
ATOM 5051 N N . VAL B 1 265 ? -7.773 -12.805 -20.828 1 98.94 265 VAL B N 1
ATOM 5052 C CA . VAL B 1 265 ? -7.738 -11.609 -20 1 98.94 265 VAL B CA 1
ATOM 5053 C C . VAL B 1 265 ? -8.539 -11.836 -18.719 1 98.94 265 VAL B C 1
ATOM 5055 O O . VAL B 1 265 ? -8.18 -11.328 -17.656 1 98.94 265 VAL B O 1
ATOM 5058 N N . ILE B 1 266 ? -9.648 -12.539 -18.859 1 98.94 266 ILE B N 1
ATOM 5059 C CA . ILE B 1 266 ? -10.398 -13.039 -17.719 1 98.94 266 ILE B CA 1
ATOM 5060 C C . ILE B 1 266 ? -10.133 -14.531 -17.531 1 98.94 266 ILE B C 1
ATOM 5062 O O . ILE B 1 266 ? -10.438 -15.336 -18.406 1 98.94 266 ILE B O 1
ATOM 5066 N N . ARG B 1 267 ? -9.555 -14.836 -16.422 1 98.81 267 ARG B N 1
ATOM 5067 C CA . ARG B 1 267 ? -9.172 -16.219 -16.141 1 98.81 267 ARG B CA 1
ATOM 5068 C C . ARG B 1 267 ? -10.07 -16.812 -15.062 1 98.81 267 ARG B C 1
ATOM 5070 O O . ARG B 1 267 ? -10.367 -16.172 -14.062 1 98.81 267 ARG B O 1
ATOM 5077 N N . THR B 1 268 ? -10.555 -18.047 -15.273 1 98.75 268 THR B N 1
ATOM 5078 C CA . THR B 1 268 ? -11.297 -18.797 -14.266 1 98.75 268 THR B CA 1
ATOM 5079 C C . THR B 1 268 ? -10.344 -19.641 -13.406 1 98.75 268 THR B C 1
ATOM 5081 O O . THR B 1 268 ? -9.469 -20.328 -13.938 1 98.75 268 THR B O 1
ATOM 5084 N N . ASN B 1 269 ? -10.438 -19.484 -12.133 1 98.62 269 ASN B N 1
ATOM 5085 C CA . ASN B 1 269 ? -9.68 -20.312 -11.195 1 98.62 269 ASN B CA 1
ATOM 5086 C C . ASN B 1 269 ? -10.312 -21.688 -11.039 1 98.62 269 ASN B C 1
ATOM 5088 O O . ASN B 1 269 ? -11.438 -21.812 -10.547 1 98.62 269 ASN B O 1
ATOM 5092 N N . PRO B 1 270 ? -9.641 -22.719 -11.406 1 97.69 270 PRO B N 1
ATOM 5093 C CA . PRO B 1 270 ? -10.258 -24.047 -11.359 1 97.69 270 PRO B CA 1
ATOM 5094 C C . PRO B 1 270 ? -10.531 -24.531 -9.938 1 97.69 270 PRO B C 1
ATOM 5096 O O . PRO B 1 270 ? -11.367 -25.406 -9.727 1 97.69 270 PRO B O 1
ATOM 5099 N N . VAL B 1 271 ? -9.836 -23.984 -8.977 1 98.62 271 VAL B N 1
ATOM 5100 C CA . VAL B 1 271 ? -9.992 -24.422 -7.59 1 98.62 271 VAL B CA 1
ATOM 5101 C C . VAL B 1 271 ? -11.281 -23.859 -7.008 1 98.62 271 VAL B C 1
ATOM 5103 O O . VAL B 1 271 ? -11.992 -24.547 -6.273 1 98.62 271 VAL B O 1
ATOM 5106 N N . THR B 1 272 ? -11.641 -22.578 -7.348 1 98.38 272 THR B N 1
ATOM 5107 C CA . THR B 1 272 ? -12.758 -21.891 -6.711 1 98.38 272 THR B CA 1
ATOM 5108 C C . THR B 1 272 ? -13.922 -21.734 -7.684 1 98.38 272 THR B C 1
ATOM 5110 O O . THR B 1 272 ? -15.062 -21.5 -7.27 1 98.38 272 THR B O 1
ATOM 5113 N N . GLY B 1 273 ? -13.641 -21.812 -8.938 1 98.31 273 GLY B N 1
ATOM 5114 C CA . GLY B 1 273 ? -14.641 -21.516 -9.945 1 98.31 273 GLY B CA 1
ATOM 5115 C C . GLY B 1 273 ? -14.859 -20.031 -10.172 1 98.31 273 GLY B C 1
ATOM 5116 O O . GLY B 1 273 ? -15.695 -19.641 -10.992 1 98.31 273 GLY B O 1
ATOM 5117 N N . LEU B 1 274 ? -14.148 -19.172 -9.531 1 98.75 274 LEU B N 1
ATOM 5118 C CA . LEU B 1 274 ? -14.305 -17.734 -9.617 1 98.75 274 LEU B CA 1
ATOM 5119 C C . LEU B 1 274 ? -13.414 -17.156 -10.711 1 98.75 274 LEU B C 1
ATOM 5121 O O . LEU B 1 274 ? -12.43 -17.781 -11.109 1 98.75 274 LEU B O 1
ATOM 5125 N N . ARG B 1 275 ? -13.781 -16.047 -11.203 1 98.62 275 ARG B N 1
ATOM 5126 C CA . ARG B 1 275 ? -12.984 -15.453 -12.273 1 98.62 275 ARG B CA 1
ATOM 5127 C C . ARG B 1 275 ? -12.289 -14.18 -11.805 1 98.62 275 ARG B C 1
ATOM 5129 O O . ARG B 1 275 ? -12.766 -13.508 -10.883 1 98.62 275 ARG B O 1
ATOM 5136 N N . ALA B 1 276 ? -11.156 -13.867 -12.391 1 98.75 276 ALA B N 1
ATOM 5137 C CA . ALA B 1 276 ? -10.289 -12.734 -12.07 1 98.75 276 ALA B CA 1
ATOM 5138 C C . ALA B 1 276 ? -9.633 -12.18 -13.336 1 98.75 276 ALA B C 1
ATOM 5140 O O . ALA B 1 276 ? -9.602 -12.844 -14.375 1 98.75 276 ALA B O 1
ATOM 5141 N N . ILE B 1 277 ? -9.188 -10.938 -13.258 1 98.88 277 ILE B N 1
ATOM 5142 C CA . ILE B 1 277 ? -8.375 -10.352 -14.312 1 98.88 277 ILE B CA 1
ATOM 5143 C C . ILE B 1 277 ? -6.98 -10.969 -14.305 1 98.88 277 ILE B C 1
ATOM 5145 O O . ILE B 1 277 ? -6.371 -11.117 -13.242 1 98.88 277 ILE B O 1
ATOM 5149 N N . TYR B 1 278 ? -6.523 -11.352 -15.477 1 98.88 278 TYR B N 1
ATOM 5150 C CA . TYR B 1 278 ? -5.227 -12.016 -15.555 1 98.88 278 TYR B CA 1
ATOM 5151 C C . TYR B 1 278 ? -4.309 -11.289 -16.531 1 98.88 278 TYR B C 1
ATOM 5153 O O . TYR B 1 278 ? -3.957 -11.836 -17.578 1 98.88 278 TYR B O 1
ATOM 5161 N N . VAL B 1 279 ? -3.852 -10.102 -16.234 1 98.88 279 VAL B N 1
ATOM 5162 C CA . VAL B 1 279 ? -2.842 -9.305 -16.922 1 98.88 279 VAL B CA 1
ATOM 5163 C C . VAL B 1 279 ? -1.942 -8.609 -15.906 1 98.88 279 VAL B C 1
ATOM 5165 O O . VAL B 1 279 ? -2.314 -8.469 -14.734 1 98.88 279 VAL B O 1
ATOM 5168 N N . ASN B 1 280 ? -0.785 -8.273 -16.281 1 98.38 280 ASN B N 1
ATOM 5169 C CA . ASN B 1 280 ? 0.158 -7.605 -15.391 1 98.38 280 ASN B CA 1
ATOM 5170 C C . ASN B 1 280 ? 1.143 -6.738 -16.172 1 98.38 280 ASN B C 1
ATOM 5172 O O . ASN B 1 280 ? 1.444 -7.02 -17.328 1 98.38 280 ASN B O 1
ATOM 5176 N N . PRO B 1 281 ? 1.665 -5.707 -15.555 1 96.19 281 PRO B N 1
ATOM 5177 C CA . PRO B 1 281 ? 2.521 -4.738 -16.234 1 96.19 281 PRO B CA 1
ATOM 5178 C C . PRO B 1 281 ? 3.824 -5.355 -16.75 1 96.19 281 PRO B C 1
ATOM 5180 O O . PRO B 1 281 ? 4.383 -4.895 -17.75 1 96.19 281 PRO B O 1
ATOM 5183 N N . THR B 1 282 ? 4.316 -6.355 -16.094 1 95.56 282 THR B N 1
ATOM 5184 C CA . THR B 1 282 ? 5.645 -6.879 -16.391 1 95.56 282 THR B CA 1
ATOM 5185 C C . THR B 1 282 ? 5.621 -7.711 -17.672 1 95.56 282 THR B C 1
ATOM 5187 O O . THR B 1 282 ? 6.445 -7.504 -18.562 1 95.56 282 THR B O 1
ATOM 5190 N N . PHE B 1 283 ? 4.664 -8.586 -17.781 1 97.06 283 PHE B N 1
ATOM 5191 C CA . PHE B 1 283 ? 4.758 -9.57 -18.844 1 97.06 283 PHE B CA 1
ATOM 5192 C C . PHE B 1 283 ? 3.73 -9.297 -19.938 1 97.06 283 PHE B C 1
ATOM 5194 O O . PHE B 1 283 ? 3.945 -9.633 -21.094 1 97.06 283 PHE B O 1
ATOM 5201 N N . THR B 1 284 ? 2.531 -8.711 -19.625 1 98.5 284 THR B N 1
ATOM 5202 C CA . THR B 1 284 ? 1.463 -8.562 -20.609 1 98.5 284 THR B CA 1
ATOM 5203 C C . THR B 1 284 ? 1.783 -7.438 -21.594 1 98.5 284 THR B C 1
ATOM 5205 O O . THR B 1 284 ? 1.984 -6.289 -21.188 1 98.5 284 THR B O 1
ATOM 5208 N N . LYS B 1 285 ? 1.726 -7.75 -22.844 1 97.75 285 LYS B N 1
ATOM 5209 C CA . LYS B 1 285 ? 2.193 -6.793 -23.844 1 97.75 285 LYS B CA 1
ATOM 5210 C C . LYS B 1 285 ? 1.035 -6.27 -24.688 1 97.75 285 LYS B C 1
ATOM 5212 O O . LYS B 1 285 ? 1.03 -5.105 -25.094 1 97.75 285 LYS B O 1
ATOM 5217 N N . ARG B 1 286 ? 0.129 -7.191 -24.953 1 98.12 286 ARG B N 1
ATOM 5218 C CA . ARG B 1 286 ? -0.949 -6.77 -25.844 1 98.12 286 ARG B CA 1
ATOM 5219 C C . ARG B 1 286 ? -2.139 -7.719 -25.75 1 98.12 286 ARG B C 1
ATOM 5221 O O . ARG B 1 286 ? -1.968 -8.914 -25.484 1 98.12 286 ARG B O 1
ATOM 5228 N N . ILE B 1 287 ? -3.281 -7.094 -26 1 98.81 287 ILE B N 1
ATOM 5229 C CA . ILE B 1 287 ? -4.492 -7.883 -26.188 1 98.81 287 ILE B CA 1
ATOM 5230 C C . ILE B 1 287 ? -4.621 -8.273 -27.656 1 98.81 287 ILE B C 1
ATOM 5232 O O . ILE B 1 287 ? -4.652 -7.406 -28.547 1 98.81 287 ILE B O 1
ATOM 5236 N N . ASN B 1 288 ? -4.77 -9.508 -27.875 1 98.81 288 ASN B N 1
ATOM 5237 C CA . ASN B 1 288 ? -4.602 -10.062 -29.203 1 98.81 288 ASN B CA 1
ATOM 5238 C C . ASN B 1 288 ? -5.719 -9.617 -30.141 1 98.81 288 ASN B C 1
ATOM 5240 O O . ASN B 1 288 ? -5.496 -9.43 -31.344 1 98.81 288 ASN B O 1
ATOM 5244 N N . GLU B 1 289 ? -6.855 -9.422 -29.688 1 98.75 289 GLU B N 1
ATOM 5245 C CA . GLU B 1 289 ? -8.031 -9.203 -30.531 1 98.75 289 GLU B CA 1
ATOM 5246 C C . GLU B 1 289 ? -8.266 -7.715 -30.781 1 98.75 289 GLU B C 1
ATOM 5248 O O . GLU B 1 289 ? -9.234 -7.332 -31.438 1 98.75 289 GLU B O 1
ATOM 5253 N N . LEU B 1 290 ? -7.426 -6.918 -30.234 1 98.69 290 LEU B N 1
ATOM 5254 C CA . LEU B 1 290 ? -7.578 -5.473 -30.375 1 98.69 290 LEU B CA 1
ATOM 5255 C C . LEU B 1 290 ? -6.414 -4.875 -31.156 1 98.69 290 LEU B C 1
ATOM 5257 O O . LEU B 1 290 ? -5.344 -5.477 -31.234 1 98.69 290 LEU B O 1
ATOM 5261 N N . SER B 1 291 ? -6.691 -3.684 -31.75 1 98.06 291 SER B N 1
ATOM 5262 C CA . SER B 1 291 ? -5.578 -2.928 -32.312 1 98.06 291 SER B CA 1
ATOM 5263 C C . SER B 1 291 ? -4.559 -2.549 -31.25 1 98.06 291 SER B C 1
ATOM 5265 O O . SER B 1 291 ? -4.848 -2.631 -30.062 1 98.06 291 SER B O 1
ATOM 5267 N N . GLU B 1 292 ? -3.473 -2.154 -31.766 1 97.19 292 GLU B N 1
ATOM 5268 C CA . GLU B 1 292 ? -2.398 -1.799 -30.844 1 97.19 292 GLU B CA 1
ATOM 5269 C C . GLU B 1 292 ? -2.824 -0.672 -29.906 1 97.19 292 GLU B C 1
ATOM 5271 O O . GLU B 1 292 ? -2.604 -0.748 -28.688 1 97.19 292 GLU B O 1
ATOM 5276 N N . GLU B 1 293 ? -3.445 0.307 -30.484 1 96.88 293 GLU B N 1
ATOM 5277 C CA . GLU B 1 293 ? -3.846 1.467 -29.688 1 96.88 293 GLU B CA 1
ATOM 5278 C C . GLU B 1 293 ? -4.977 1.114 -28.719 1 96.88 293 GLU B C 1
ATOM 5280 O O . GLU B 1 293 ? -4.988 1.577 -27.578 1 96.88 293 GLU B O 1
ATOM 5285 N N . GLU B 1 294 ? -5.863 0.334 -29.203 1 97.81 294 GLU B N 1
ATOM 5286 C CA . GLU B 1 294 ? -6.949 -0.113 -28.344 1 97.81 294 GLU B CA 1
ATOM 5287 C C . GLU B 1 294 ? -6.422 -0.974 -27.203 1 97.81 294 GLU B C 1
ATOM 5289 O O . GLU B 1 294 ? -6.836 -0.807 -26.047 1 97.81 294 GLU B O 1
ATOM 5294 N N . SER B 1 295 ? -5.547 -1.841 -27.562 1 98.56 295 SER B N 1
ATOM 5295 C CA . SER B 1 295 ? -4.926 -2.715 -26.562 1 98.56 295 SER B CA 1
ATOM 5296 C C . SER B 1 295 ? -4.219 -1.908 -25.484 1 98.56 295 SER B C 1
ATOM 5298 O O . SER B 1 295 ? -4.43 -2.145 -24.297 1 98.56 295 SER B O 1
ATOM 5300 N N . ARG B 1 296 ? -3.498 -0.977 -25.938 1 98 296 ARG B N 1
ATOM 5301 C CA . ARG B 1 296 ? -2.76 -0.139 -25 1 98 296 ARG B CA 1
ATOM 5302 C C . ARG B 1 296 ? -3.707 0.602 -24.062 1 98 296 ARG B C 1
ATOM 5304 O O . ARG B 1 296 ? -3.477 0.659 -22.859 1 98 296 ARG B O 1
ATOM 5311 N N . SER B 1 297 ? -4.711 1.101 -24.547 1 97.94 297 SER B N 1
ATOM 5312 C CA . SER B 1 297 ? -5.68 1.852 -23.75 1 97.94 297 SER B CA 1
ATOM 5313 C C . SER B 1 297 ? -6.336 0.965 -22.688 1 97.94 297 SER B C 1
ATOM 5315 O O . SER B 1 297 ? -6.434 1.347 -21.531 1 97.94 297 SER B O 1
ATOM 5317 N N . VAL 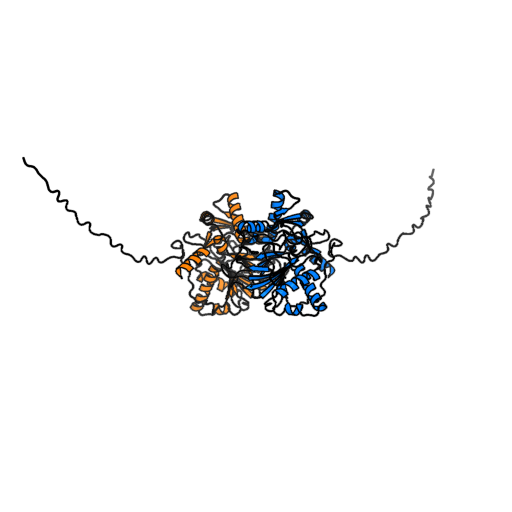B 1 298 ? -6.727 -0.205 -23.094 1 98.56 298 VAL B N 1
ATOM 5318 C CA . VAL B 1 298 ? -7.414 -1.129 -22.203 1 98.56 298 VAL B CA 1
ATOM 5319 C C . VAL B 1 298 ? -6.449 -1.628 -21.125 1 98.56 298 VAL B C 1
ATOM 5321 O O . VAL B 1 298 ? -6.773 -1.618 -19.938 1 98.56 298 VAL B O 1
ATOM 5324 N N . LEU B 1 299 ? -5.273 -1.966 -21.531 1 98.81 299 LEU B N 1
ATOM 5325 C CA . LEU B 1 299 ? -4.297 -2.488 -20.578 1 98.81 299 LEU B CA 1
ATOM 5326 C C . LEU B 1 299 ? -3.875 -1.412 -19.578 1 98.81 299 LEU B C 1
ATOM 5328 O O . LEU B 1 299 ? -3.752 -1.681 -18.391 1 98.81 299 LEU B O 1
ATOM 5332 N N . ASP B 1 300 ? -3.688 -0.193 -20.078 1 97.81 300 ASP B N 1
ATOM 5333 C CA . ASP B 1 300 ? -3.326 0.906 -19.188 1 97.81 300 ASP B CA 1
ATOM 5334 C C . ASP B 1 300 ? -4.375 1.094 -18.094 1 97.81 300 ASP B C 1
ATOM 5336 O O . ASP B 1 300 ? -4.031 1.286 -16.922 1 97.81 300 ASP B O 1
ATOM 5340 N N . TYR B 1 301 ? -5.586 1.032 -18.5 1 98.19 301 TYR B N 1
ATOM 5341 C CA . TYR B 1 301 ? -6.66 1.212 -17.531 1 98.19 301 TYR B CA 1
ATOM 5342 C C . TYR B 1 301 ? -6.691 0.063 -16.531 1 98.19 301 TYR B C 1
ATOM 5344 O O . TYR B 1 301 ? -6.777 0.288 -15.32 1 98.19 301 TYR B O 1
ATOM 5352 N N . LEU B 1 302 ? -6.598 -1.174 -17 1 98.69 302 LEU B N 1
ATOM 5353 C CA . LEU B 1 302 ? -6.625 -2.334 -16.109 1 98.69 302 LEU B CA 1
ATOM 5354 C C . LEU B 1 302 ? -5.461 -2.299 -15.133 1 98.69 302 LEU B C 1
ATOM 5356 O O . LEU B 1 302 ? -5.625 -2.631 -13.953 1 98.69 302 LEU B O 1
ATOM 5360 N N . PHE B 1 303 ? -4.301 -1.892 -15.648 1 98.56 303 PHE B N 1
ATOM 5361 C CA . PHE B 1 303 ? -3.143 -1.77 -14.766 1 98.56 303 PHE B CA 1
ATOM 5362 C C . PHE B 1 303 ? -3.391 -0.725 -13.688 1 98.56 303 PHE B C 1
ATOM 5364 O O . PHE B 1 303 ? -3.055 -0.938 -12.523 1 98.56 303 PHE B O 1
ATOM 5371 N N . ARG B 1 304 ? -3.986 0.371 -14.008 1 97.69 304 ARG B N 1
ATOM 5372 C CA . ARG B 1 304 ? -4.281 1.401 -13.023 1 97.69 304 ARG B CA 1
ATOM 5373 C C . ARG B 1 304 ? -5.246 0.881 -11.961 1 97.69 304 ARG B C 1
ATOM 5375 O O . ARG B 1 304 ? -5.09 1.174 -10.773 1 97.69 304 ARG B O 1
ATOM 5382 N N . VAL B 1 305 ? -6.234 0.103 -12.352 1 97.94 305 VAL B N 1
ATOM 5383 C CA . VAL B 1 305 ? -7.18 -0.471 -11.406 1 97.94 305 VAL B CA 1
ATOM 5384 C C . VAL B 1 305 ? -6.441 -1.367 -10.414 1 97.94 305 VAL B C 1
ATOM 5386 O O . VAL B 1 305 ? -6.715 -1.337 -9.211 1 97.94 305 VAL B O 1
ATOM 5389 N N . GLN B 1 306 ? -5.496 -2.088 -10.883 1 98 306 GLN B N 1
ATOM 5390 C CA . GLN B 1 306 ? -4.723 -3.004 -10.055 1 98 306 GLN B CA 1
ATOM 5391 C C . GLN B 1 306 ? -3.801 -2.24 -9.109 1 98 306 GLN B C 1
ATOM 5393 O O . GLN B 1 306 ? -3.611 -2.645 -7.961 1 98 306 GLN B O 1
ATOM 5398 N N . ILE B 1 307 ? -3.279 -1.146 -9.586 1 97.75 307 ILE B N 1
ATOM 5399 C CA . ILE B 1 307 ? -2.18 -0.459 -8.922 1 97.75 307 ILE B CA 1
ATOM 5400 C C . ILE B 1 307 ? -2.734 0.573 -7.941 1 97.75 307 ILE B C 1
ATOM 5402 O O . ILE B 1 307 ? -2.209 0.735 -6.836 1 97.75 307 ILE B O 1
ATOM 5406 N N . GLU B 1 308 ? -3.822 1.239 -8.266 1 97.19 308 GLU B N 1
ATOM 5407 C CA . GLU B 1 308 ? -4.191 2.477 -7.586 1 97.19 308 GLU B CA 1
ATOM 5408 C C . GLU B 1 308 ? -5.297 2.234 -6.562 1 97.19 308 GLU B C 1
ATOM 5410 O O . GLU B 1 308 ? -5.801 3.178 -5.949 1 97.19 308 GLU B O 1
ATOM 5415 N N . ASN B 1 309 ? -5.723 1.005 -6.402 1 97.19 309 ASN B N 1
ATOM 5416 C CA . ASN B 1 309 ? -6.656 0.638 -5.344 1 97.19 309 ASN B CA 1
ATOM 5417 C C . ASN B 1 309 ? -5.953 -0.127 -4.223 1 97.19 309 ASN B C 1
ATOM 5419 O O . ASN B 1 309 ? -5.992 -1.358 -4.188 1 97.19 309 ASN B O 1
ATOM 5423 N N . HIS B 1 310 ? -5.504 0.646 -3.277 1 96.31 310 HIS B N 1
ATOM 5424 C CA . HIS B 1 310 ? -4.602 0.127 -2.256 1 96.31 310 HIS B CA 1
ATOM 5425 C C . HIS B 1 310 ? -5.324 -0.837 -1.321 1 96.31 310 HIS B C 1
ATOM 5427 O O . HIS B 1 310 ? -4.691 -1.664 -0.663 1 96.31 310 HIS B O 1
ATOM 5433 N N . GLU B 1 311 ? -6.652 -0.736 -1.162 1 95.94 311 GLU B N 1
ATOM 5434 C CA . GLU B 1 311 ? -7.406 -1.641 -0.3 1 95.94 311 GLU B CA 1
ATOM 5435 C C . GLU B 1 311 ? -7.355 -3.074 -0.822 1 95.94 311 GLU B C 1
ATOM 5437 O O . GLU B 1 311 ? -7.676 -4.016 -0.097 1 95.94 311 GLU B O 1
ATOM 5442 N N . ASP B 1 312 ? -6.938 -3.189 -2.082 1 97.81 312 ASP B N 1
ATOM 5443 C CA . ASP B 1 312 ? -6.848 -4.508 -2.703 1 97.81 312 ASP B CA 1
ATOM 5444 C C . ASP B 1 312 ? -5.426 -5.059 -2.613 1 97.81 312 ASP B C 1
ATOM 5446 O O . ASP B 1 312 ? -5.066 -5.992 -3.338 1 97.81 312 ASP B O 1
ATOM 5450 N N . HIS B 1 313 ? -4.609 -4.41 -1.77 1 98.31 313 HIS B N 1
ATOM 5451 C CA . HIS B 1 313 ? -3.221 -4.84 -1.64 1 98.31 313 HIS B CA 1
ATOM 5452 C C . HIS B 1 313 ? -2.92 -5.312 -0.221 1 98.31 313 HIS B C 1
ATOM 5454 O O . HIS B 1 313 ? -3.525 -4.832 0.739 1 98.31 313 HIS B O 1
ATOM 5460 N N . VAL B 1 314 ? -2.072 -6.266 -0.135 1 98.06 314 VAL B N 1
ATOM 5461 C CA . VAL B 1 314 ? -1.365 -6.59 1.1 1 98.06 314 VAL B CA 1
ATOM 5462 C C . VAL B 1 314 ? 0.132 -6.352 0.916 1 98.06 314 VAL B C 1
ATOM 5464 O O . VAL B 1 314 ? 0.729 -6.836 -0.049 1 98.06 314 VAL B O 1
ATOM 5467 N N . LYS B 1 315 ? 0.636 -5.488 1.672 1 97.38 315 LYS B N 1
ATOM 5468 C CA . LYS B 1 315 ? 2.084 -5.336 1.768 1 97.38 315 LYS B CA 1
ATOM 5469 C C . LYS B 1 315 ? 2.635 -6.051 2.998 1 97.38 315 LYS B C 1
ATOM 5471 O O . LYS B 1 315 ? 2.344 -5.66 4.133 1 97.38 315 LYS B O 1
ATOM 5476 N N . TYR B 1 316 ? 3.428 -7.102 2.859 1 97.88 316 TYR B N 1
ATOM 5477 C CA . TYR B 1 316 ? 3.863 -7.961 3.957 1 97.88 316 TYR B CA 1
ATOM 5478 C C . TYR B 1 316 ? 5.293 -7.633 4.371 1 97.88 316 TYR B C 1
ATOM 5480 O O . TYR B 1 316 ? 6.215 -7.723 3.561 1 97.88 316 TYR B O 1
ATOM 5488 N N . LYS B 1 317 ? 5.438 -7.172 5.566 1 96.31 317 LYS B N 1
ATOM 5489 C CA . LYS B 1 317 ? 6.754 -7.012 6.18 1 96.31 317 LYS B CA 1
ATOM 5490 C C . LYS B 1 317 ? 7.289 -8.352 6.688 1 96.31 317 LYS B C 1
ATOM 5492 O O . LYS B 1 317 ? 6.746 -8.922 7.633 1 96.31 317 LYS B O 1
ATOM 5497 N N . TRP B 1 318 ? 8.398 -8.789 6.172 1 97.31 318 TRP B N 1
ATOM 5498 C CA . TRP B 1 318 ? 8.953 -10.109 6.441 1 97.31 318 TRP B CA 1
ATOM 5499 C C . TRP B 1 318 ? 9.633 -10.148 7.805 1 97.31 318 TRP B C 1
ATOM 5501 O O . TRP B 1 318 ? 10.32 -9.195 8.188 1 97.31 318 TRP B O 1
ATOM 5511 N N . ASN B 1 319 ? 9.391 -11.18 8.531 1 96.56 319 ASN B N 1
ATOM 5512 C CA . ASN B 1 319 ? 10.273 -11.625 9.609 1 96.56 319 ASN B CA 1
ATOM 5513 C C . ASN B 1 319 ? 11.062 -12.867 9.203 1 96.56 319 ASN B C 1
ATOM 5515 O O . ASN B 1 319 ? 10.68 -13.578 8.266 1 96.56 319 ASN B O 1
ATOM 5519 N N . LYS B 1 320 ? 12.141 -13.055 9.922 1 96.5 320 LYS B N 1
ATOM 5520 C CA . LYS B 1 320 ? 12.984 -14.203 9.594 1 96.5 320 LYS B CA 1
ATOM 5521 C C . LYS B 1 320 ? 12.188 -15.5 9.633 1 96.5 320 LYS B C 1
ATOM 5523 O O . LYS B 1 320 ? 11.453 -15.758 10.586 1 96.5 320 LYS B O 1
ATOM 5528 N N . TYR B 1 321 ? 12.172 -16.281 8.492 1 97.69 321 TYR B N 1
ATOM 5529 C CA . TYR B 1 321 ? 11.633 -17.625 8.281 1 97.69 321 TYR B CA 1
ATOM 5530 C C . TYR B 1 321 ? 10.125 -17.578 8.078 1 97.69 321 TYR B C 1
ATOM 5532 O O . TYR B 1 321 ? 9.453 -18.609 8.18 1 97.69 321 TYR B O 1
ATOM 5540 N N . ASP B 1 322 ? 9.633 -16.375 7.898 1 98.31 322 ASP B N 1
ATOM 5541 C CA . ASP B 1 322 ? 8.25 -16.328 7.426 1 98.31 322 ASP B CA 1
ATOM 5542 C C . ASP B 1 322 ? 8.102 -17.016 6.07 1 98.31 322 ASP B C 1
ATOM 5544 O O . ASP B 1 322 ? 9.055 -17.047 5.285 1 98.31 322 ASP B O 1
ATOM 5548 N N . VAL B 1 323 ? 6.926 -17.578 5.848 1 98.62 323 VAL B N 1
ATOM 5549 C CA . VAL B 1 323 ? 6.609 -18.219 4.582 1 98.62 323 VAL B CA 1
ATOM 5550 C C . VAL B 1 323 ? 5.344 -17.609 3.988 1 98.62 323 VAL B C 1
ATOM 5552 O O . VAL B 1 323 ? 4.348 -17.406 4.691 1 98.62 323 VAL B O 1
ATOM 5555 N N . ALA B 1 324 ? 5.438 -17.219 2.766 1 98.81 324 ALA B N 1
ATOM 5556 C CA . ALA B 1 324 ? 4.254 -16.859 1.994 1 98.81 324 ALA B CA 1
ATOM 5557 C C . ALA B 1 324 ? 3.932 -17.906 0.941 1 98.81 324 ALA B C 1
ATOM 5559 O O . ALA B 1 324 ? 4.836 -18.453 0.302 1 98.81 324 ALA B O 1
ATOM 5560 N N . ILE B 1 325 ? 2.693 -18.234 0.75 1 98.88 325 ILE B N 1
ATOM 5561 C CA . ILE B 1 325 ? 2.186 -19.078 -0.324 1 98.88 325 ILE B CA 1
ATOM 5562 C C . ILE B 1 325 ? 1.055 -18.359 -1.057 1 98.88 325 ILE B C 1
ATOM 5564 O O . ILE B 1 325 ? 0.084 -17.922 -0.435 1 98.88 325 ILE B O 1
ATOM 5568 N N . TRP B 1 326 ? 1.221 -18.188 -2.33 1 98.88 326 TRP B N 1
ATOM 5569 C CA . TRP B 1 326 ? 0.164 -17.469 -3.029 1 98.88 326 TRP B CA 1
ATOM 5570 C C . TRP B 1 326 ? -0.216 -18.172 -4.324 1 98.88 326 TRP B C 1
ATOM 5572 O O . TRP B 1 326 ? 0.546 -19 -4.836 1 98.88 326 TRP B O 1
ATOM 5582 N N . ASN B 1 327 ? -1.442 -18 -4.762 1 98.88 327 ASN B N 1
ATOM 5583 C CA . ASN B 1 327 ? -1.981 -18.5 -6.027 1 98.88 327 ASN B CA 1
ATOM 5584 C C . ASN B 1 327 ? -1.841 -17.469 -7.141 1 98.88 327 ASN B C 1
ATOM 5586 O O . ASN B 1 327 ? -2.539 -16.453 -7.145 1 98.88 327 ASN B O 1
ATOM 5590 N N . ASN B 1 328 ? -1.042 -17.75 -8.102 1 98.56 328 ASN B N 1
ATOM 5591 C CA . ASN B 1 328 ? -0.687 -16.781 -9.148 1 98.56 328 ASN B CA 1
ATOM 5592 C C . ASN B 1 328 ? -1.857 -16.531 -10.086 1 98.56 328 ASN B C 1
ATOM 5594 O O . ASN B 1 328 ? -1.857 -15.539 -10.828 1 98.56 328 ASN B O 1
ATOM 5598 N N . SER B 1 329 ? -2.859 -17.344 -10.047 1 97.62 329 SER B N 1
ATOM 5599 C CA . SER B 1 329 ? -4 -17.141 -10.93 1 97.62 329 SER B CA 1
ATOM 5600 C C . SER B 1 329 ? -4.855 -15.969 -10.477 1 97.62 329 SER B C 1
ATOM 5602 O O . SER B 1 329 ? -5.664 -15.445 -11.242 1 97.62 329 SER B O 1
ATOM 5604 N N . VAL B 1 330 ? -4.633 -15.562 -9.219 1 98.62 330 VAL B N 1
ATOM 5605 C CA . VAL B 1 330 ? -5.633 -14.617 -8.727 1 98.62 330 VAL B CA 1
ATOM 5606 C C . VAL B 1 330 ? -4.945 -13.445 -8.031 1 98.62 330 VAL B C 1
ATOM 5608 O O . VAL B 1 330 ? -5.605 -12.586 -7.441 1 98.62 330 VAL B O 1
ATOM 5611 N N . VAL B 1 331 ? -3.596 -13.406 -8.086 1 98.81 331 VAL B N 1
ATOM 5612 C CA . VAL B 1 331 ? -2.889 -12.242 -7.551 1 98.81 331 VAL B CA 1
ATOM 5613 C C . VAL B 1 331 ? -1.731 -11.875 -8.477 1 98.81 331 VAL B C 1
ATOM 5615 O O . VAL B 1 331 ? -1.201 -12.727 -9.188 1 98.81 331 VAL B O 1
ATOM 5618 N N . ASN B 1 332 ? -1.41 -10.648 -8.547 1 98.69 332 ASN B N 1
ATOM 5619 C CA . ASN B 1 332 ? -0.091 -10.141 -8.914 1 98.69 332 ASN B CA 1
ATOM 5620 C C . ASN B 1 332 ? 0.734 -9.773 -7.684 1 98.69 332 ASN B C 1
ATOM 5622 O O . ASN B 1 332 ? 0.184 -9.562 -6.602 1 98.69 332 ASN B O 1
ATOM 5626 N N . HIS B 1 333 ? 2.018 -9.812 -7.836 1 98.31 333 HIS B N 1
ATOM 5627 C CA . HIS B 1 333 ? 2.869 -9.422 -6.715 1 98.31 333 HIS B CA 1
ATOM 5628 C C . HIS B 1 333 ? 4.129 -8.719 -7.203 1 98.31 333 HIS B C 1
ATOM 5630 O O . HIS B 1 333 ? 4.426 -8.719 -8.398 1 98.31 333 HIS B O 1
ATOM 5636 N N . LEU B 1 334 ? 4.82 -8.047 -6.293 1 96.12 334 LEU B N 1
ATOM 5637 C CA . LEU B 1 334 ? 6.121 -7.461 -6.605 1 96.12 334 LEU B CA 1
ATOM 5638 C C . LEU B 1 334 ? 6.992 -7.371 -5.359 1 96.12 334 LEU B C 1
ATOM 5640 O O . LEU B 1 334 ? 6.48 -7.219 -4.246 1 96.12 334 LEU B O 1
ATOM 5644 N N . ALA B 1 335 ? 8.25 -7.512 -5.578 1 94 335 ALA B N 1
ATOM 5645 C CA . ALA B 1 335 ? 9.25 -7.309 -4.535 1 94 335 ALA B CA 1
ATOM 5646 C C . ALA B 1 335 ? 9.633 -5.836 -4.422 1 94 335 ALA B C 1
ATOM 5648 O O . ALA B 1 335 ? 9.664 -5.117 -5.422 1 94 335 ALA B O 1
ATOM 5649 N N . THR B 1 336 ? 9.945 -5.422 -3.211 1 94 336 THR B N 1
ATOM 5650 C CA . THR B 1 336 ? 10.312 -4.035 -2.965 1 94 336 THR B CA 1
ATOM 5651 C C . THR B 1 336 ? 11.82 -3.902 -2.754 1 94 336 THR B C 1
ATOM 5653 O O . THR B 1 336 ? 12.398 -4.617 -1.934 1 94 336 THR B O 1
ATOM 5656 N N . PHE B 1 337 ? 12.445 -2.975 -3.408 1 91.81 337 PHE B N 1
ATOM 5657 C CA . PHE B 1 337 ? 13.891 -2.783 -3.314 1 91.81 337 PHE B CA 1
ATOM 5658 C C . PHE B 1 337 ? 14.219 -1.443 -2.668 1 91.81 337 PHE B C 1
ATOM 5660 O O . PHE B 1 337 ? 14.875 -0.597 -3.277 1 91.81 337 PHE B O 1
ATOM 5667 N N . ASP B 1 338 ? 13.906 -1.31 -1.426 1 93.38 338 ASP B N 1
ATOM 5668 C CA . ASP B 1 338 ? 14.102 -0.063 -0.693 1 93.38 338 ASP B CA 1
ATOM 5669 C C . ASP B 1 338 ? 15.062 -0.264 0.482 1 93.38 338 ASP B C 1
ATOM 5671 O O . ASP B 1 338 ? 14.977 0.45 1.483 1 93.38 338 ASP B O 1
ATOM 5675 N N . PHE B 1 339 ? 15.938 -1.198 0.42 1 92.5 339 PHE B N 1
ATOM 5676 C CA . PHE B 1 339 ? 16.781 -1.559 1.558 1 92.5 339 PHE B CA 1
ATOM 5677 C C . PHE B 1 339 ? 18.25 -1.312 1.245 1 92.5 339 PHE B C 1
ATOM 5679 O O . PHE B 1 339 ? 19.125 -1.866 1.904 1 92.5 339 PHE B O 1
ATOM 5686 N N . GLY B 1 340 ? 18.531 -0.529 0.309 1 88.5 340 GLY B N 1
ATOM 5687 C CA . GLY B 1 340 ? 19.891 -0.17 -0.027 1 88.5 340 GLY B CA 1
ATOM 5688 C C . GLY B 1 340 ? 20.766 -1.367 -0.376 1 88.5 340 GLY B C 1
ATOM 5689 O O . GLY B 1 340 ? 20.391 -2.18 -1.227 1 88.5 340 GLY B O 1
ATOM 5690 N N . ASN B 1 341 ? 21.859 -1.494 0.385 1 88.12 341 ASN B N 1
ATOM 5691 C CA . ASN B 1 341 ? 22.812 -2.553 0.074 1 88.12 341 ASN B CA 1
ATOM 5692 C C . ASN B 1 341 ? 22.656 -3.748 1.007 1 88.12 341 ASN B C 1
ATOM 5694 O O . ASN B 1 341 ? 23.469 -4.676 0.985 1 88.12 341 ASN B O 1
ATOM 5698 N N . ALA B 1 342 ? 21.641 -3.701 1.775 1 91.5 342 ALA B N 1
ATOM 5699 C CA . ALA B 1 342 ? 21.422 -4.82 2.689 1 91.5 342 ALA B CA 1
ATOM 5700 C C . ALA B 1 342 ? 21.078 -6.094 1.922 1 91.5 342 ALA B C 1
ATOM 5702 O O . ALA B 1 342 ? 20.672 -6.039 0.763 1 91.5 342 ALA B O 1
ATOM 5703 N N . ASP B 1 343 ? 21.281 -7.27 2.574 1 91.38 343 ASP B N 1
ATOM 5704 C CA . ASP B 1 343 ? 20.969 -8.555 1.958 1 91.38 343 ASP B CA 1
ATOM 5705 C C . ASP B 1 343 ? 19.5 -8.906 2.146 1 91.38 343 ASP B C 1
ATOM 5707 O O . ASP B 1 343 ? 18.891 -8.578 3.174 1 91.38 343 ASP B O 1
ATOM 5711 N N . ARG B 1 344 ? 18.984 -9.5 1.206 1 92.56 344 ARG B N 1
ATOM 5712 C CA . ARG B 1 344 ? 17.641 -10.031 1.181 1 92.56 344 ARG B CA 1
ATOM 5713 C C . ARG B 1 344 ? 17.578 -11.336 0.393 1 92.56 344 ARG B C 1
ATOM 5715 O O . ARG B 1 344 ? 17.672 -11.336 -0.836 1 92.56 344 ARG B O 1
ATOM 5722 N N . GLN B 1 345 ? 17.422 -12.453 1.068 1 91.75 345 GLN B N 1
ATOM 5723 C CA . GLN B 1 345 ? 17.5 -13.766 0.439 1 91.75 345 GLN B CA 1
ATOM 5724 C C . GLN B 1 345 ? 16.406 -14.695 0.97 1 91.75 345 GLN B C 1
ATOM 5726 O O . GLN B 1 345 ? 16.016 -14.594 2.133 1 91.75 345 GLN B O 1
ATOM 5731 N N . GLY B 1 346 ? 15.953 -15.562 0.088 1 92.38 346 GLY B N 1
ATOM 5732 C CA . GLY B 1 346 ? 14.969 -16.562 0.448 1 92.38 346 GLY B CA 1
ATOM 5733 C C . GLY B 1 346 ? 14.961 -17.766 -0.49 1 92.38 346 GLY B C 1
ATOM 5734 O O . GLY B 1 346 ? 15.594 -17.734 -1.546 1 92.38 346 GLY B O 1
ATOM 5735 N N . ASP B 1 347 ? 14.328 -18.812 -0.059 1 92.06 347 ASP B N 1
ATOM 5736 C CA . ASP B 1 347 ? 14.133 -20.016 -0.869 1 92.06 347 ASP B CA 1
ATOM 5737 C C . ASP B 1 347 ? 12.719 -20.062 -1.456 1 92.06 347 ASP B C 1
ATOM 5739 O O . ASP B 1 347 ? 11.75 -19.703 -0.784 1 92.06 347 ASP B O 1
ATOM 5743 N N . ARG B 1 348 ? 12.711 -20.469 -2.67 1 93.38 348 ARG B N 1
ATOM 5744 C CA . ARG B 1 348 ? 11.453 -20.391 -3.4 1 93.38 348 ARG B CA 1
ATOM 5745 C C . ARG B 1 348 ? 11.156 -21.688 -4.137 1 93.38 348 ARG B C 1
ATOM 5747 O O . ARG B 1 348 ? 12.07 -22.328 -4.664 1 93.38 348 ARG B O 1
ATOM 5754 N N . ALA B 1 349 ? 9.93 -22.141 -4.137 1 94.81 349 ALA B N 1
ATOM 5755 C CA . ALA B 1 349 ? 9.422 -23.234 -4.949 1 94.81 349 ALA B CA 1
ATOM 5756 C C . ALA B 1 349 ? 8.156 -22.844 -5.695 1 94.81 349 ALA B C 1
ATOM 5758 O O . ALA B 1 349 ? 7.27 -22.188 -5.121 1 94.81 349 ALA B O 1
ATOM 5759 N N . VAL B 1 350 ? 8.102 -23.141 -6.949 1 96 350 VAL B N 1
ATOM 5760 C CA . VAL B 1 350 ? 6.961 -22.797 -7.793 1 96 350 VAL B CA 1
ATOM 5761 C C . VAL B 1 350 ? 6.391 -24.062 -8.438 1 96 350 VAL B C 1
ATOM 5763 O O . VAL B 1 350 ? 7.113 -24.812 -9.109 1 96 350 VAL B O 1
ATOM 5766 N N . VAL B 1 351 ? 5.168 -24.344 -8.211 1 97.75 351 VAL B N 1
ATOM 5767 C CA . VAL B 1 351 ? 4.527 -25.453 -8.898 1 97.75 351 VAL B CA 1
ATOM 5768 C C . VAL B 1 351 ? 3.695 -24.938 -10.07 1 97.75 351 VAL B C 1
ATOM 5770 O O . VAL B 1 351 ? 2.99 -23.938 -9.945 1 97.75 351 VAL B O 1
ATOM 5773 N N . VAL B 1 352 ? 3.828 -25.625 -11.18 1 97.94 352 VAL B N 1
ATOM 5774 C CA . VAL B 1 352 ? 3.154 -25.25 -12.414 1 97.94 352 VAL B CA 1
ATOM 5775 C C . VAL B 1 352 ? 1.697 -25.703 -12.367 1 97.94 352 VAL B C 1
ATOM 5777 O O . VAL B 1 352 ? 1.389 -26.766 -11.812 1 97.94 352 VAL B O 1
ATOM 5780 N N . GLY B 1 353 ? 0.838 -24.859 -12.906 1 98.12 353 GLY B N 1
ATOM 5781 C CA . GLY B 1 353 ? -0.582 -25.172 -12.945 1 98.12 353 GLY B CA 1
ATOM 5782 C C . GLY B 1 353 ? -1.061 -25.609 -14.32 1 98.12 353 GLY B C 1
ATOM 5783 O O . GLY B 1 353 ? -0.338 -26.281 -15.047 1 98.12 353 GLY B O 1
ATOM 5784 N N . GLU B 1 354 ? -2.299 -25.406 -14.602 1 98.12 354 GLU B N 1
ATOM 5785 C CA . GLU B 1 354 ? -2.951 -25.734 -15.859 1 98.12 354 GLU B CA 1
ATOM 5786 C C . GLU B 1 354 ? -2.832 -24.594 -16.859 1 98.12 354 GLU B C 1
ATOM 5788 O O . GLU B 1 354 ? -2.385 -23.5 -16.516 1 98.12 354 GLU B O 1
ATOM 5793 N N . THR B 1 355 ? -3.162 -24.938 -18.141 1 98.44 355 THR B N 1
ATOM 5794 C CA . THR B 1 355 ? -3.336 -23.875 -19.109 1 98.44 355 THR B CA 1
ATOM 5795 C C . THR B 1 355 ? -4.508 -22.969 -18.734 1 98.44 355 THR B C 1
ATOM 5797 O O . THR B 1 355 ? -5.625 -23.453 -18.531 1 98.44 355 THR B O 1
ATOM 5800 N N . PRO B 1 356 ? -4.27 -21.672 -18.562 1 98.69 356 PRO B N 1
ATOM 5801 C CA . PRO B 1 356 ? -5.344 -20.75 -18.172 1 98.69 356 PRO B CA 1
ATOM 5802 C C . PRO B 1 356 ? -6.531 -20.797 -19.125 1 98.69 356 PRO B C 1
ATOM 5804 O O . PRO B 1 356 ? -6.348 -20.938 -20.344 1 98.69 356 PRO B O 1
ATOM 5807 N N . TYR B 1 357 ? -7.734 -20.672 -18.656 1 98.56 357 TYR B N 1
ATOM 5808 C CA . TYR B 1 357 ? -8.953 -20.688 -19.469 1 98.56 357 TYR B CA 1
ATOM 5809 C C . TYR B 1 357 ? -10 -19.734 -18.906 1 98.56 357 TYR B C 1
ATOM 5811 O O . TYR B 1 357 ? -9.875 -19.281 -17.766 1 98.56 357 TYR B O 1
ATOM 5819 N N . PHE B 1 358 ? -10.93 -19.438 -19.766 1 98.56 358 PHE B N 1
ATOM 5820 C CA . PHE B 1 358 ? -12.117 -18.672 -19.391 1 98.56 358 PHE B CA 1
ATOM 5821 C C . PHE B 1 358 ? -13.367 -19.547 -19.484 1 98.56 358 PHE B C 1
ATOM 5823 O O . PHE B 1 358 ? -13.648 -20.125 -20.531 1 98.56 358 PHE B O 1
ATOM 5830 N N . ASP B 1 359 ? -14.047 -19.656 -18.391 1 98.5 359 ASP B N 1
ATOM 5831 C CA . ASP B 1 359 ? -15.336 -20.328 -18.344 1 98.5 359 ASP B CA 1
ATOM 5832 C C . ASP B 1 359 ? -16.484 -19.328 -18.234 1 98.5 359 ASP B C 1
ATOM 5834 O O . ASP B 1 359 ? -16.594 -18.609 -17.234 1 98.5 359 ASP B O 1
ATOM 5838 N N . PRO B 1 360 ? -17.375 -19.281 -19.172 1 97.5 360 PRO B N 1
ATOM 5839 C CA . PRO B 1 360 ? -18.469 -18.312 -19.141 1 97.5 360 PRO B CA 1
ATOM 5840 C C . PRO B 1 360 ? -19.391 -18.516 -17.938 1 97.5 360 PRO B C 1
ATOM 5842 O O . PRO B 1 360 ? -20.141 -17.594 -17.578 1 97.5 360 PRO B O 1
ATOM 5845 N N . ALA B 1 361 ? -19.359 -19.672 -17.359 1 97.88 361 ALA B N 1
ATOM 5846 C CA . ALA B 1 361 ? -20.219 -19.938 -16.203 1 97.88 361 ALA B CA 1
ATOM 5847 C C . ALA B 1 361 ? -19.609 -19.391 -14.922 1 97.88 361 ALA B C 1
ATOM 5849 O O . ALA B 1 361 ? -20.281 -19.312 -13.898 1 97.88 361 ALA B O 1
ATOM 5850 N N . SER B 1 362 ? -18.297 -19.109 -14.945 1 98.38 362 SER B N 1
ATOM 5851 C CA . SER B 1 362 ? -17.656 -18.516 -13.766 1 98.38 362 SER B CA 1
ATOM 5852 C C . SER B 1 362 ? -18.172 -17.109 -13.5 1 98.38 362 SER B C 1
ATOM 5854 O O . SER B 1 362 ? -18.703 -16.453 -14.406 1 98.38 362 SER B O 1
ATOM 5856 N N . ILE B 1 363 ? -18.094 -16.672 -12.188 1 98.19 363 ILE B N 1
ATOM 5857 C CA . ILE B 1 363 ? -18.562 -15.344 -11.805 1 98.19 363 ILE B CA 1
ATOM 5858 C C . ILE B 1 363 ? -17.547 -14.672 -10.891 1 98.19 363 ILE B C 1
ATOM 5860 O O . ILE B 1 363 ? -16.578 -15.305 -10.469 1 98.19 363 ILE B O 1
ATOM 5864 N N . GLY B 1 364 ? -17.75 -13.406 -10.672 1 98.5 364 GLY B N 1
ATOM 5865 C CA . GLY B 1 364 ? -16.875 -12.68 -9.758 1 98.5 364 GLY B CA 1
ATOM 5866 C C . GLY B 1 364 ? -17.047 -13.109 -8.312 1 98.5 364 GLY B C 1
ATOM 5867 O O . GLY B 1 364 ? -18.078 -13.68 -7.938 1 98.5 364 GLY B O 1
ATOM 5868 N N . ARG B 1 365 ? -16.062 -12.828 -7.566 1 98.44 365 ARG B N 1
ATOM 5869 C CA . ARG B 1 365 ? -16.062 -13.234 -6.168 1 98.44 365 ARG B CA 1
ATOM 5870 C C . ARG B 1 365 ? -17.156 -12.492 -5.391 1 98.44 365 ARG B C 1
ATOM 5872 O O . ARG B 1 365 ? -17.844 -13.094 -4.566 1 98.44 365 ARG B O 1
ATOM 5879 N N . ARG B 1 366 ? -17.266 -11.188 -5.617 1 96.88 366 ARG B N 1
ATOM 5880 C CA . ARG B 1 366 ? -18.281 -10.406 -4.914 1 96.88 366 ARG B CA 1
ATOM 5881 C C . ARG B 1 366 ? -19.672 -10.953 -5.18 1 96.88 366 ARG B C 1
ATOM 5883 O O . ARG B 1 366 ? -20.484 -11.078 -4.258 1 96.88 366 ARG B O 1
ATOM 5890 N N . GLU B 1 367 ? -19.922 -11.219 -6.414 1 97.38 367 GLU B N 1
ATOM 5891 C CA . GLU B 1 367 ? -21.203 -11.797 -6.781 1 97.38 367 GLU B CA 1
ATOM 5892 C C . GLU B 1 367 ? -21.406 -13.164 -6.133 1 97.38 367 GLU B C 1
ATOM 5894 O O . GLU B 1 367 ? -22.5 -13.469 -5.648 1 97.38 367 GLU B O 1
ATOM 5899 N N . TRP B 1 368 ? -20.438 -13.969 -6.18 1 97.81 368 TRP B N 1
ATOM 5900 C CA . TRP B 1 368 ? -20.5 -15.289 -5.566 1 97.81 368 TRP B CA 1
ATOM 5901 C C . TRP B 1 368 ? -20.812 -15.188 -4.078 1 97.81 368 TRP B C 1
ATOM 5903 O O . TRP B 1 368 ? -21.656 -15.93 -3.568 1 97.81 368 TRP B O 1
ATOM 5913 N N . GLU B 1 369 ? -20.125 -14.266 -3.381 1 96.5 369 GLU B N 1
ATOM 5914 C CA . GLU B 1 369 ? -20.375 -14.055 -1.956 1 96.5 369 GLU B CA 1
ATOM 5915 C C . GLU B 1 369 ? -21.812 -13.602 -1.696 1 96.5 369 GLU B C 1
ATOM 5917 O O . GLU B 1 369 ? -22.438 -14.039 -0.727 1 96.5 369 GLU B O 1
ATOM 5922 N N . ALA B 1 370 ? -22.281 -12.758 -2.518 1 95.25 370 ALA B N 1
ATOM 5923 C CA . ALA B 1 370 ? -23.656 -12.281 -2.387 1 95.25 370 ALA B CA 1
ATOM 5924 C C . ALA B 1 370 ? -24.656 -13.422 -2.564 1 95.25 370 ALA B C 1
ATOM 5926 O O . ALA B 1 370 ? -25.609 -13.547 -1.794 1 95.25 370 ALA B O 1
ATOM 5927 N N . ARG B 1 371 ? -24.406 -14.258 -3.574 1 95.25 371 ARG B N 1
ATOM 5928 C CA . ARG B 1 371 ? -25.281 -15.391 -3.82 1 95.25 371 ARG B CA 1
ATOM 5929 C C . ARG B 1 371 ? -25.234 -16.391 -2.666 1 95.25 371 ARG B C 1
ATOM 5931 O O . ARG B 1 371 ? -26.266 -16.938 -2.271 1 95.25 371 ARG B O 1
ATOM 5938 N N . LYS B 1 372 ? -24.094 -16.578 -2.229 1 94.19 372 LYS B N 1
ATOM 5939 C CA . LYS B 1 372 ? -23.906 -17.5 -1.111 1 94.19 372 LYS B CA 1
ATOM 5940 C C . LYS B 1 372 ? -24.672 -17.016 0.122 1 94.19 372 LYS B C 1
ATOM 5942 O O . LYS B 1 372 ? -25.281 -17.812 0.832 1 94.19 372 LYS B O 1
ATOM 5947 N N . ALA B 1 373 ? -24.578 -15.734 0.382 1 91.75 373 ALA B N 1
ATOM 5948 C CA . ALA B 1 373 ? -25.281 -15.141 1.523 1 91.75 373 ALA B CA 1
ATOM 5949 C C . ALA B 1 373 ? -26.797 -15.297 1.385 1 91.75 373 ALA B C 1
ATOM 5951 O O . ALA B 1 373 ? -27.5 -15.5 2.377 1 91.75 373 ALA B O 1
ATOM 5952 N N . GLU B 1 374 ? -27.266 -15.227 0.265 1 89.31 374 GLU B N 1
ATOM 5953 C CA . GLU B 1 374 ? -28.703 -15.359 0.004 1 89.31 374 GLU B CA 1
ATOM 5954 C C . GLU B 1 374 ? -29.172 -16.797 0.231 1 89.31 374 GLU B C 1
ATOM 5956 O O . GLU B 1 374 ? -30.281 -17.016 0.718 1 89.31 374 GLU B O 1
ATOM 5961 N N . VAL B 1 375 ? -28.375 -17.719 -0.167 1 87.25 375 VAL B N 1
ATOM 5962 C CA . VAL B 1 375 ? -28.719 -19.125 -0.01 1 87.25 375 VAL B CA 1
ATOM 5963 C C . VAL B 1 375 ? -28.656 -19.516 1.465 1 87.25 375 VAL B C 1
ATOM 5965 O O . VAL B 1 375 ? -29.453 -20.328 1.936 1 87.25 375 VAL B O 1
ATOM 5968 N N . SER B 1 376 ? -27.781 -18.922 2.207 1 79.19 376 SER B N 1
ATOM 5969 C CA . SER B 1 376 ? -27.625 -19.25 3.621 1 79.19 376 SER B CA 1
ATOM 5970 C C . SER B 1 376 ? -28.672 -18.547 4.473 1 79.19 376 SER B C 1
ATOM 5972 O O . SER B 1 376 ? -28.906 -18.922 5.625 1 79.19 376 SER B O 1
ATOM 5974 N N . ALA B 1 377 ? -29.281 -17.516 4.023 1 69.38 377 ALA B N 1
ATOM 5975 C CA . ALA B 1 377 ? -30.312 -16.797 4.762 1 69.38 377 ALA B CA 1
ATOM 5976 C C . ALA B 1 377 ? -31.672 -17.484 4.594 1 69.38 377 ALA B C 1
ATOM 5978 O O . ALA B 1 377 ? -31.969 -18.047 3.533 1 69.38 377 ALA B O 1
#

Foldseek 3Di:
DDDDPPPPPPPPPPPPDDDDPPPPCCVVPPDLWQDDWPFDADDQPCLCPCVVWPWDDPFPQAEIETDQPDEPVVLVPDPPVSSLNNLLNVLLNQLQRFKYKHPDNVVDDLVNQQVSQQSSQVSLPFDPQFHWFAFQLDDADPVRARKDKAWADAPPLRDHPAYQDPDDRLLQWAQALLFFLWGFFKKKKWWAFDFPDAFWKKKFFQLVLQVPDDPVVNVVLPPWKWKFFPVVVVVSCVVRVHGTAQCATRGNRGGGDGSMDIARQWFARSNHLAIGGHDHSNTTQFTDVDDNVVGVVSNVVSSCSRRVPCSRMDIDDDDRGMMMMGTSRTMIMHIIDPRPPGIIMIMMITITGHRTDDTPRHYRPVSSVVSVVVVVD/DDDDPPPPVVVPPDPPPDDPPPPPCCVVPPDLWQDDWPFDADDQPCLCPCVVWPWDDPFPQAEIETDQPDEPVVLVPDDPVSSLNNLLNVLLNQLLRFKYKHPDNVVDDLVNQQVSQQSSQVSLPFDPQFHWFAFQLDDADPVRRNKDKAWADAPPLRDHPAYQDPDDRLLQWAQALPFFLWGFFKKKKWWAFDFPDAFWKKKFFQLVLLVPDDPVVNVVQPPWKWKFFQVVVVVSCVVRVHGTAQCATRGNRGGGDGSMDIARQWFQRSNHLAIGGHDHSNTTQFTDVDDNVVGVVVNVVSSCSRRVPCSRMDIDDDDRGMMMMGTSRTMIMHIIDPRPPGIIMIMMITITGHRTDDTPRHYRPVSSVVSVVVVVD

pLDDT: mean 88.62, std 19.41, range [19.34, 98.94]

InterPro domains:
  IPR003819 TauD/TfdA-like domain [PF02668] (56-344)
  IPR042098 Glutarate 2-hydroxylase superfamily [G3DSA:3.60.130.10] (47-357)
  IPR051323 Alpha-ketoglutarate-dependent sulfate ester dioxygenase-like [PTHR30468] (35-368)

Nearest PDB structures (foldseek):
  5bkd-assembly1_A  TM=8.241E-01  e=1.098E-21  Delftia acidovorans
  6d0o-assembly1_C  TM=8.267E-01  e=4.324E-21  Sphingobium herbicidovorans NBRC 16415
  6d3h-assembly2_M  TM=8.334E-01  e=6.964E-21  Sphingobium herbicidovorans
  6d3i-assembly1_J-2  TM=8.314E-01  e=3.088E-20  Sphingobium herbicidovorans
  8kif-assembly4_D  TM=7.256E-01  e=1.298E-13  Mycobacterium marinum M

Sequence (754 aa):
MPSVAQTITQPLESLSLRGQEDKTAKKSSTSLFDGELQVKPLEFSGALSESQYPREELTPALGERFDAGVRLKEILALPKEEGDAILRDVAILISYRGVVFFQDQHDLKKEDIGRLALRLGELAGKPEDSTLHIHPTQKLTETGLPLGKIDAKADAEGRQISFQHEGLSSRAFHSDVAFEPRPALFTILQMHTIPKSGGDTLWSSNYNTYDRLTPRYKKFLEGLTALNDADRFRQQAAQNGFQLRTEPRGSPLNAGGAFQASHPVIRTNPVTGLRAIYVNPTFTKRINELSEEESRSVLDYLFRVQIENHEDHVKYKWNKYDVAIWNNSVVNHLATFDFGNADRQGDRAVVVGETPYFDPASIGRREWEARKAEVSAMPSVAQTITQPLESLSLRGQEDKTAKKSSTSLFDGELQVKPLEFSGALSESQYPREELTPALGERFDAGVRLKEILALPKEEGDAILRDVAILISYRGVVFFQDQHDLKKEDIGRLALRLGELAGKPEDSTLHIHPTQKLTETGLPLGKIDAKADAEGRQISFQHEGLSSRAFHSDVAFEPRPALFTILQMHTIPKSGGDTLWSSNYNTYDRLTPRYKKFLEGLTALNDADRFRQQAAQNGFQLRTEPRGSPLNAGGAFQASHPVIRTNPVTGLRAIYVNPTFTKRINELSEEESRSVLDYLFRVQIENHEDHVKYKWNKYDVAIWNNSVVNHLATFDFGNADRQGDRAVVVGETPYFDPASIGRREWEARKAEVSA

Radius of gyration: 32.86 Å; Cα contacts (8 Å, |Δi|>4): 1580; chains: 2; bounding box: 180×86×79 Å

Secondary structure (DSSP, 8-state):
-------------------------------SSSS--SSPPP---S-S-TTTS-EEES-SSS-EEE-TT--HHHHHHS-HHHHHHHHHHHHHHHHHHSEEEE---TT--HHHHHHHHHHHHHHTT--TT--B---TT-PPPTTSS--EEEESS--TT---SS-PPSS-GGGG-B-TTTTSSS-EEEEEEEEEE--SS---EEEEEHHHHHHTS-HHHHHHHTT-EEEEE-HHHHHHHHHHT-PPP-S-SSSTTS-SS--EEEEESEEE-TTT-BEEE---TTTEEEETTS-HHHHHHHHHHHHHHHHH-GGGEEEE---TT-EEEEETTTEEEEE---STT---EEEEEEEE-PPP---TT-B-HHHHHHHHHHHH-/-------------------------------SSSS--SSPPP---S-S-TTTS-EEES-SSS-EEE-TT--HHHHHHS-HHHHHHHHHHHHHHHHHHSEEEE---TT--HHHHHHHHHHHHHHTT--TT--B---TT-PPPTTSS--EEEESS--TT---SS-PPSS-GGGG-B-TTTTSSS-EEEEEEEEEE--SS---EEEEEHHHHHHTS-HHHHHHHTT-EEEEE-HHHHHHHHHHT-PPP-S-SSSTTS-SS--EEEEESEEE-TTT-BEEE---TTTEEEETTS-HHHHHHHHHHHHHHHHH-GGGEEEE---TT-EEEEETTTEEEEE---STT---EEEEEEEE-PPP---TT-B-HHHHHHHHHHHH-

Organism: Rhodotorula mucilaginosa (NCBI:txid5537)

Solvent-accessible surface area (backbone atoms only — not comparable to full-atom values): 40236 Å² total; per-residue (Å²): 134,86,75,81,79,73,76,76,75,69,77,78,74,80,75,78,82,82,78,81,74,72,77,64,76,70,73,66,79,77,62,76,42,75,51,80,57,96,48,76,46,66,73,76,78,66,64,63,35,56,88,83,45,42,62,41,68,69,27,74,57,31,33,36,36,37,38,64,82,50,51,68,65,61,45,72,68,38,60,64,71,64,26,48,44,30,43,33,29,49,39,48,48,20,61,69,27,24,28,36,35,35,35,59,46,73,85,60,47,73,67,51,48,44,52,48,32,50,49,35,35,56,62,52,62,38,46,88,66,31,36,57,29,44,57,44,78,56,75,74,42,92,84,69,53,42,54,44,72,46,34,74,58,55,46,97,70,61,48,60,90,51,76,82,63,81,76,58,53,54,51,52,26,27,38,60,53,51,21,32,54,41,19,35,29,41,40,37,40,34,32,69,40,69,43,94,41,40,56,30,39,36,37,29,34,15,36,57,44,42,58,70,48,53,70,70,59,50,59,66,41,59,88,37,33,27,35,15,39,48,59,65,59,55,49,49,25,65,73,57,71,51,79,69,54,39,62,62,34,23,24,80,70,28,45,49,81,75,48,48,22,71,36,30,37,43,26,39,38,58,45,69,35,32,28,14,41,49,78,32,65,55,35,45,75,40,36,69,89,43,53,71,68,56,20,49,53,53,49,54,53,54,49,46,52,52,60,35,31,61,74,37,42,48,74,46,78,81,51,69,22,21,32,41,38,30,23,34,68,30,23,34,32,33,80,42,85,59,39,82,88,54,59,41,32,30,44,29,22,35,13,24,23,52,66,69,42,66,49,88,20,38,41,39,51,68,59,39,51,52,45,49,52,59,72,72,104,144,80,85,78,79,72,74,77,72,70,75,76,74,77,79,72,84,74,78,79,74,72,76,64,73,68,71,65,80,76,61,78,43,77,52,81,57,95,47,76,47,66,74,77,79,67,63,64,35,55,88,85,47,43,61,43,69,69,27,74,56,31,32,36,37,38,38,64,83,52,51,67,66,60,45,72,67,39,59,64,72,63,26,48,43,31,43,32,30,49,37,48,47,20,62,70,28,25,29,35,36,34,35,59,46,73,84,59,47,74,67,52,47,45,53,47,31,49,50,38,35,54,60,52,62,36,46,88,66,32,35,56,28,43,58,44,78,54,75,76,40,94,83,69,52,42,53,42,71,47,34,75,58,56,46,98,71,61,46,60,89,50,77,82,64,81,76,57,54,54,49,50,28,28,40,60,54,50,20,32,54,41,19,38,30,40,39,36,41,34,32,70,40,69,42,96,40,40,56,30,38,37,36,30,35,14,36,57,43,41,58,69,48,52,70,70,58,50,60,66,43,58,88,36,33,27,36,14,38,48,60,64,58,54,51,49,24,66,75,56,71,51,79,67,54,38,62,63,34,22,24,82,71,28,46,49,82,75,48,49,21,71,36,30,36,42,26,39,38,58,45,69,34,33,29,14,40,48,76,33,65,55,35,46,74,40,35,70,87,45,52,71,69,56,20,50,54,52,48,53,51,53,49,45,52,52,60,36,30,63,74,38,44,49,75,46,78,79,52,69,23,22,32,40,37,30,23,33,68,31,24,34,32,34,80,43,85,58,39,81,88,56,60,42,32,30,44,30,21,36,14,23,24,52,65,70,41,66,49,88,20,38,41,38,51,66,58,37,52,52,45,49,52,56,70,74,98